Protein 8VP4 (pdb70)

Nearest PDB structures (foldseek):
  3r6l-assembly3_A  TM=1.004E+00  e=8.245E-27  Homo sapiens
  3r6g-assembly2_C  TM=1.003E+00  e=1.755E-26  Homo sapiens
  3r5j-assembly1_A  TM=1.006E+00  e=3.092E-26  Homo sapiens
  3r6g-assembly3_A  TM=9.998E-01  e=3.507E-26  Homo sapiens
  2p2c-assembly1_A  TM=9.948E-01  e=3.174E-25  Homo sapiens

Foldseek 3Di:
DDDFFAQEKEKEQFDAAEFFDADLAQGGLQLVLLLVQCVPPLQPAFPVVSVVSSQVSQQPDAFCDPPDPRHRFGGGMDMDHRRPFTHRLNCNCPRHFDQDFQQSEAEEEEAEAAADPLDPFDGRRNSVNSRVSVVVSCVSSRHHYHYHYQFALVRCLVVLLVVLADPVLLRHQEYYYEYAAEDEAQWGGHSNRDTDGVVSSSSSNTCVNRVSCVPGHYYYYYHYTHHYDTGSDDDDD/DDDDFFAQEKEKEQFDAAEFFDADLAQGGLLLVLLLVLCVPPLQPAFPVVSVVVSQVSQQPDADCDPPDPRHRFGGGMDMDHRRDFTHRLNLVDRHFHQDDQQSEAEEEEAEFAADEPDDFHGRRRSVVSRVSVVVSVVSSRHHYDYHYQFAQVRCLVVLLVVLADPVLLPHQEYYYEYAAAAEAQWGGGSHRDTHGVVSSSSSNTCVNRVSCVPGHYYYYYHYTHHYDTGRDDDDD/DDDD/DDDD

GO terms:
  GO:0005515 protein binding (F, IPI)
  GO:0001836 release of cytochrome c from mitochondria (P, IDA)
  GO:0043065 positive regulation of apoptotic process (P, IDA)
  GO:0060546 negative regulation of necroptotic process (P, IDA)
  GO:0005829 cytosol (C, TAS)
  GO:0042802 identical protein binding (F, IPI)
  GO:0004197 cysteine-type endopeptidase activity (F, IDA)
  GO:0016485 protein processing (P, IDA)
  GO:0019904 protein domain specific binding (F, IPI)
  GO:0005739 mitochondrion (C, IDA)
  GO:0071260 cellular response to mechanical stimulus (P, IEP)
  GO:0005634 nucleus (C, TAS)
  GO:0097190 apoptotic signaling pathway (P, TAS)
  GO:0097194 execution phase of apoptosis (P, TAS)
  GO:0008630 intrinsic apoptotic signaling pathway in response to DNA damage (P, TAS)
  GO:0030330 DNA damage response, signal transduction by p53 class mediator (P, IMP)

Solvent-accessible surface area: 18496 Å² total

Radius of gyration: 21.83 Å; Cα contacts (8 Å, |Δi|>4): 1263; chains: 4; bounding box: 47×59×58 Å

Structure (mmCIF, N/CA/C/O backbone):
data_8VP4
#
_entry.id   8VP4
#
_cell.length_a   55.867
_cell.length_b   101.548
_cell.length_c   112.555
_cell.angle_alpha   90.00
_cell.angle_beta   90.00
_cell.angle_gamma   90.00
#
_symmetry.space_group_name_H-M   'P 21 21 21'
#
loop_
_entity.id
_entity.type
_entity.pdbx_description
1 polymer JF1cpCasp2
2 polymer AcVDVAD-CHO
3 water water
#
loop_
_atom_site.group_PDB
_atom_site.id
_atom_site.type_symbol
_atom_site.label_atom_id
_atom_site.label_alt_id
_atom_site.label_comp_id
_atom_site.label_asym_id
_atom_site.label_entity_id
_atom_site.label_seq_id
_atom_site.pdbx_PDB_ins_code
_atom_site.Cartn_x
_atom_site.Cartn_y
_atom_site.Cartn_z
_atom_site.occupancy
_atom_site.B_iso_or_equiv
_atom_site.auth_seq_id
_atom_site.auth_comp_id
_atom_site.auth_asym_id
_atom_site.auth_atom_id
_atom_site.pdbx_PDB_model_num
ATOM 1 N N . ARG A 1 31 ? -36.387 -29.193 24.097 1.00 29.43 357 ARG A N 1
ATOM 2 C CA . ARG A 1 31 ? -35.122 -29.209 24.822 1.00 25.67 357 ARG A CA 1
ATOM 3 C C . ARG A 1 31 ? -34.285 -27.957 24.547 1.00 22.58 357 ARG A C 1
ATOM 4 O O . ARG A 1 31 ? -34.344 -27.369 23.475 1.00 24.72 357 ARG A O 1
ATOM 12 N N . LEU A 1 32 ? -33.521 -27.553 25.553 1.00 20.87 358 LEU A N 1
ATOM 13 C CA . LEU A 1 32 ? -32.769 -26.301 25.518 1.00 18.29 358 LEU A CA 1
ATOM 14 C C . LEU A 1 32 ? -31.285 -26.613 25.577 1.00 16.09 358 LEU A C 1
ATOM 15 O O . LEU A 1 32 ? -30.895 -27.643 26.133 1.00 16.00 358 LEU A O 1
ATOM 20 N N . PRO A 1 33 ? -30.430 -25.760 25.019 1.00 15.40 359 PRO A N 1
ATOM 21 C CA . PRO A 1 33 ? -29.012 -25.835 25.374 1.00 13.81 359 PRO A CA 1
ATOM 22 C C . PRO A 1 33 ? -28.871 -25.572 26.868 1.00 13.23 359 PRO A C 1
ATOM 23 O O . PRO A 1 33 ? -29.808 -25.152 27.537 1.00 15.21 359 PRO A O 1
ATOM 27 N N . THR A 1 34 ? -27.685 -25.828 27.405 1.00 13.47 360 THR A N 1
ATOM 28 C CA . THR A 1 34 ? -27.504 -25.638 28.844 1.00 14.23 360 THR A CA 1
ATOM 29 C C . THR A 1 34 ? -27.603 -24.156 29.236 1.00 15.47 360 THR A C 1
ATOM 30 O O . THR A 1 34 ? -28.126 -23.841 30.307 1.00 16.86 360 THR A O 1
ATOM 34 N N . ARG A 1 35 ? -27.151 -23.238 28.369 1.00 13.89 361 ARG A N 1
ATOM 35 C CA . ARG A 1 35 ? -27.179 -21.795 28.617 1.00 13.81 361 ARG A CA 1
ATOM 36 C C . ARG A 1 35 ? -27.731 -21.039 27.419 1.00 14.68 361 ARG A C 1
ATOM 37 O O . ARG A 1 35 ? -27.247 -21.224 26.294 1.00 16.80 361 ARG A O 1
ATOM 45 N N . SER A 1 36 ? -28.680 -20.136 27.670 1.00 13.13 362 SER A N 1
ATOM 46 C CA . SER A 1 36 ? -29.236 -19.299 26.613 1.00 13.36 362 SER A CA 1
ATOM 47 C C . SER A 1 36 ? -29.968 -18.119 27.246 1.00 12.29 362 SER A C 1
ATOM 48 O O . SER A 1 36 ? -30.178 -18.068 28.464 1.00 14.30 362 SER A O 1
ATOM 51 N N . ASP A 1 37 ? -30.351 -17.170 26.392 1.00 12.73 363 ASP A N 1
ATOM 52 C CA . ASP A 1 37 ? -31.195 -16.029 26.779 1.00 15.09 363 ASP A CA 1
ATOM 53 C C . ASP A 1 37 ? -30.537 -15.159 27.848 1.00 15.12 363 ASP A C 1
ATOM 54 O O . ASP A 1 37 ? -31.204 -14.661 28.761 1.00 14.67 363 ASP A O 1
ATOM 59 N N . MET A 1 38 ? -29.226 -14.947 27.727 1.00 13.43 364 MET A N 1
ATOM 60 C CA . MET A 1 38 ? -28.521 -14.018 28.595 1.00 12.90 364 MET A CA 1
ATOM 61 C C . MET A 1 38 ? -27.880 -12.910 27.772 1.00 12.84 364 MET A C 1
ATOM 62 O O . MET A 1 38 ? -27.496 -13.113 26.613 1.00 13.86 364 MET A O 1
ATOM 67 N N . ILE A 1 39 ? -27.771 -11.727 28.376 1.00 13.99 365 ILE A N 1
ATOM 68 C CA . ILE A 1 39 ? -26.968 -10.645 27.816 1.00 12.49 365 ILE A CA 1
ATOM 69 C C . ILE A 1 39 ? -26.087 -10.125 28.947 1.00 14.18 365 ILE A C 1
ATOM 70 O O . ILE A 1 39 ? -26.559 -9.925 30.072 1.00 13.51 365 ILE A O 1
ATOM 75 N N A CYS A 1 40 ? -24.789 -10.033 28.685 0.46 12.32 366 CYS A N 1
ATOM 76 N N B CYS A 1 40 ? -24.804 -9.912 28.649 0.54 12.31 366 CYS A N 1
ATOM 77 C CA A CYS A 1 40 ? -23.841 -9.529 29.667 0.46 13.24 366 CYS A CA 1
ATOM 78 C CA B CYS A 1 40 ? -23.799 -9.567 29.658 0.54 13.20 366 CYS A CA 1
ATOM 79 C C A CYS A 1 40 ? -23.182 -8.280 29.114 0.46 13.14 366 CYS A C 1
ATOM 80 C C B CYS A 1 40 ? -23.016 -8.339 29.203 0.54 13.19 366 CYS A C 1
ATOM 81 O O A CYS A 1 40 ? -22.701 -8.275 27.975 0.46 11.41 366 CYS A O 1
ATOM 82 O O B CYS A 1 40 ? -22.263 -8.412 28.222 0.54 11.37 366 CYS A O 1
ATOM 87 N N . GLY A 1 41 ? -23.171 -7.230 29.927 1.00 11.85 367 GLY A N 1
ATOM 88 C CA . GLY A 1 41 ? -22.478 -5.994 29.614 1.00 11.44 367 GLY A CA 1
ATOM 89 C C . GLY A 1 41 ? -21.219 -5.890 30.458 1.00 12.87 367 GLY A C 1
ATOM 90 O O . GLY A 1 41 ? -21.251 -6.114 31.675 1.00 15.33 367 GLY A O 1
ATOM 91 N N . TYR A 1 42 ? -20.105 -5.579 29.793 1.00 10.29 368 TYR A N 1
ATOM 92 C CA . TYR A 1 42 ? -18.804 -5.429 30.435 1.00 13.18 368 TYR A CA 1
ATOM 93 C C . TYR A 1 42 ? -18.306 -3.990 30.317 1.00 14.22 368 TYR A C 1
ATOM 94 O O . TYR A 1 42 ? -18.336 -3.381 29.235 1.00 13.04 368 TYR A O 1
ATOM 103 N N . ALA A 1 43 ? -17.793 -3.469 31.432 1.00 12.38 369 ALA A N 1
ATOM 104 C CA . ALA A 1 43 ? -17.330 -2.091 31.467 1.00 13.69 369 ALA A CA 1
ATOM 105 C C . ALA A 1 43 ? -16.100 -1.866 30.599 1.00 15.03 369 ALA A C 1
ATOM 106 O O . ALA A 1 43 ? -15.871 -0.731 30.178 1.00 16.63 369 ALA A O 1
ATOM 108 N N . CYS A 1 44 ? -15.345 -2.917 30.275 1.00 14.41 370 CYS A N 1
ATOM 109 C CA . CYS A 1 44 ? -14.091 -2.786 29.536 1.00 15.19 370 CYS A CA 1
ATOM 110 C C . CYS A 1 44 ? -13.816 -4.081 28.778 1.00 12.48 370 CYS A C 1
ATOM 111 O O . CYS A 1 44 ? -14.543 -5.069 28.916 1.00 14.54 370 CYS A O 1
ATOM 114 N N . LEU A 1 45 ? -12.760 -4.068 27.962 1.00 13.39 371 LEU A N 1
ATOM 115 C CA . LEU A 1 45 ? -12.373 -5.220 27.153 1.00 15.21 371 LEU A CA 1
ATOM 116 C C . LEU A 1 45 ? -11.420 -6.132 27.929 1.00 18.26 371 LEU A C 1
ATOM 117 O O . LEU A 1 45 ? -10.704 -5.692 28.835 1.00 16.60 371 LEU A O 1
ATOM 122 N N . LYS A 1 46 ? -11.405 -7.410 27.539 1.00 16.33 372 LYS A N 1
ATOM 123 C CA . LYS A 1 46 ? -10.493 -8.395 28.110 1.00 20.28 372 LYS A CA 1
ATOM 124 C C . LYS A 1 46 ? -9.067 -7.858 28.174 1.00 19.18 372 LYS A C 1
ATOM 125 O O . LYS A 1 46 ? -8.551 -7.291 27.202 1.00 19.24 372 LYS A O 1
ATOM 131 N N . GLY A 1 47 ? -8.451 -8.004 29.345 1.00 18.88 373 GLY A N 1
ATOM 132 C CA . GLY A 1 47 ? -7.087 -7.578 29.539 1.00 20.63 373 GLY A CA 1
ATOM 133 C C . GLY A 1 47 ? -6.902 -6.143 29.977 1.00 24.40 373 GLY A C 1
ATOM 134 O O . GLY A 1 47 ? -5.767 -5.752 30.257 1.00 26.21 373 GLY A O 1
ATOM 135 N N . THR A 1 48 ? -7.963 -5.341 30.055 1.00 19.11 374 THR A N 1
ATOM 136 C CA . THR A 1 48 ? -7.800 -3.908 30.293 1.00 20.20 374 THR A CA 1
ATOM 137 C C . THR A 1 48 ? -8.489 -3.479 31.583 1.00 17.40 374 THR A C 1
ATOM 138 O O . THR A 1 48 ? -9.328 -4.185 32.141 1.00 19.94 374 THR A O 1
ATOM 142 N N . ALA A 1 49 ? -8.152 -2.270 32.023 1.00 19.96 375 ALA A N 1
ATOM 143 C CA . ALA A 1 49 ? -8.758 -1.676 33.202 1.00 19.78 375 ALA A CA 1
ATOM 144 C C . ALA A 1 49 ? -10.071 -0.985 32.837 1.00 19.73 375 ALA A C 1
ATOM 145 O O . ALA A 1 49 ? -10.209 -0.419 31.750 1.00 24.33 375 ALA A O 1
ATOM 147 N N . ALA A 1 50 ? -11.037 -1.041 33.750 1.00 19.22 376 ALA A N 1
ATOM 148 C CA . ALA A 1 50 ? -12.232 -0.216 33.662 1.00 16.42 376 ALA A CA 1
ATOM 149 C C . ALA A 1 50 ? -12.019 1.045 34.491 1.00 15.85 376 ALA A C 1
ATOM 150 O O . ALA A 1 50 ? -11.444 0.987 35.581 1.00 22.35 376 ALA A O 1
ATOM 152 N N . MET A 1 51 ? -12.502 2.177 33.989 1.00 15.15 377 MET A N 1
ATOM 153 C CA . MET A 1 51 ? -12.172 3.478 34.555 1.00 14.96 377 MET A CA 1
ATOM 154 C C . MET A 1 51 ? -13.283 3.945 35.498 1.00 14.91 377 MET A C 1
ATOM 155 O O . MET A 1 51 ? -14.471 3.751 35.219 1.00 15.40 377 MET A O 1
ATOM 160 N N . ARG A 1 52 ? -12.903 4.586 36.603 1.00 12.29 378 ARG A N 1
ATOM 161 C CA . ARG A 1 52 ? -13.877 5.066 37.587 1.00 12.53 378 ARG A CA 1
ATOM 162 C C . ARG A 1 52 ? -13.463 6.449 38.072 1.00 15.96 378 ARG A C 1
ATOM 163 O O . ARG A 1 52 ? -12.299 6.658 38.423 1.00 17.39 378 ARG A O 1
ATOM 171 N N . ASN A 1 53 ? -14.401 7.393 38.067 1.00 14.12 379 ASN A N 1
ATOM 172 C CA . ASN A 1 53 ? -14.165 8.727 38.610 1.00 15.10 379 ASN A CA 1
ATOM 173 C C . ASN A 1 53 ? -14.419 8.699 40.118 1.00 15.70 379 ASN A C 1
ATOM 174 O O . ASN A 1 53 ? -15.457 8.215 40.574 1.00 14.83 379 ASN A O 1
ATOM 179 N N . THR A 1 54 ? -13.463 9.220 40.896 1.00 16.03 380 THR A N 1
ATOM 180 C CA . THR A 1 54 ? -13.525 9.088 42.351 1.00 15.52 380 THR A CA 1
ATOM 181 C C . THR A 1 54 ? -14.723 9.803 42.969 1.00 19.43 380 THR A C 1
ATOM 182 O O . THR A 1 54 ? -15.087 9.489 44.107 1.00 16.65 380 THR A O 1
ATOM 186 N N . LYS A 1 55 ? -15.348 10.739 42.255 1.00 15.11 381 LYS A N 1
ATOM 187 C CA . LYS A 1 55 ? -16.541 11.417 42.742 1.00 18.66 381 LYS A CA 1
ATOM 188 C C . LYS A 1 55 ? -17.818 11.001 42.032 1.00 17.32 381 LYS A C 1
ATOM 189 O O . LYS A 1 55 ? -18.845 10.809 42.702 1.00 20.61 381 LYS A O 1
ATOM 195 N N . ARG A 1 56 ? -17.788 10.847 40.702 1.00 19.25 382 ARG A N 1
ATOM 196 C CA . ARG A 1 56 ? -18.985 10.515 39.931 1.00 15.75 382 ARG A CA 1
ATOM 197 C C . ARG A 1 56 ? -19.254 9.016 39.821 1.00 15.77 382 ARG A C 1
ATOM 198 O O . ARG A 1 56 ? -20.396 8.626 39.547 1.00 16.63 382 ARG A O 1
ATOM 206 N N . GLY A 1 57 ? -18.260 8.167 40.028 1.00 14.11 383 GLY A N 1
ATOM 207 C CA . GLY A 1 57 ? -18.459 6.736 39.832 1.00 11.68 383 GLY A CA 1
ATOM 208 C C . GLY A 1 57 ? -17.936 6.262 38.486 1.00 14.62 383 GLY A C 1
ATOM 209 O O . GLY A 1 57 ? -17.298 6.998 37.731 1.00 12.56 383 GLY A O 1
ATOM 210 N N . SER A 1 58 ? -18.204 4.986 38.198 1.00 12.95 384 SER A N 1
ATOM 211 C CA . SER A 1 58 ? -17.612 4.327 37.037 1.00 12.03 384 SER A CA 1
ATOM 212 C C . SER A 1 58 ? -18.167 4.889 35.729 1.00 11.94 384 SER A C 1
ATOM 213 O O . SER A 1 58 ? -19.355 5.215 35.634 1.00 13.07 384 SER A O 1
ATOM 216 N N . TRP A 1 59 ? -17.310 4.982 34.698 1.00 12.70 385 TRP A N 1
ATOM 217 C CA . TRP A 1 59 ? -17.790 5.472 33.407 1.00 14.04 385 TRP A CA 1
ATOM 218 C C . TRP A 1 59 ? -18.929 4.617 32.871 1.00 11.83 385 TRP A C 1
ATOM 219 O O . TRP A 1 59 ? -19.915 5.142 32.340 1.00 12.99 385 TRP A O 1
ATOM 230 N N . TYR A 1 60 ? -18.783 3.296 32.957 1.00 11.71 386 TYR A N 1
ATOM 231 C CA . TYR A 1 60 ? -19.765 2.395 32.367 1.00 10.87 386 TYR A CA 1
ATOM 232 C C . TYR A 1 60 ? -21.124 2.494 33.065 1.00 12.14 386 TYR A C 1
ATOM 233 O O . TYR A 1 60 ? -22.157 2.631 32.404 1.00 13.21 386 TYR A O 1
ATOM 242 N N . ILE A 1 61 ? -21.153 2.418 34.397 1.00 11.17 387 ILE A N 1
ATOM 243 C CA . ILE A 1 61 ? -22.441 2.505 35.099 1.00 12.15 387 ILE A CA 1
ATOM 244 C C . ILE A 1 61 ? -23.097 3.862 34.862 1.00 10.95 387 ILE A C 1
ATOM 245 O O . ILE A 1 61 ? -24.318 3.958 34.678 1.00 12.41 387 ILE A O 1
ATOM 250 N N . GLU A 1 62 ? -22.304 4.935 34.871 1.00 12.29 388 GLU A N 1
ATOM 251 C CA . GLU A 1 62 ? -22.864 6.258 34.627 1.00 12.96 388 GLU A CA 1
ATOM 252 C C . GLU A 1 62 ? -23.547 6.318 33.265 1.00 13.68 388 GLU A C 1
ATOM 253 O O . GLU A 1 62 ? -24.689 6.780 33.147 1.00 12.81 388 GLU A O 1
ATOM 259 N N . ALA A 1 63 ? -22.858 5.834 32.227 1.00 12.81 389 ALA A N 1
ATOM 260 C CA . ALA A 1 63 ? -23.395 5.846 30.872 1.00 11.30 389 ALA A CA 1
ATOM 261 C C . ALA A 1 63 ? -24.590 4.914 30.754 1.00 11.26 389 ALA A C 1
ATOM 262 O O . ALA A 1 63 ? -25.591 5.254 30.110 1.00 13.86 389 ALA A O 1
ATOM 264 N N . LEU A 1 64 ? -24.491 3.736 31.373 1.00 12.53 390 LEU A N 1
ATOM 265 C CA . LEU A 1 64 ? -25.578 2.759 31.331 1.00 13.93 390 LEU A CA 1
ATOM 266 C C . LEU A 1 64 ? -26.870 3.360 31.852 1.00 14.33 390 LEU A C 1
ATOM 267 O O . LEU A 1 64 ? -27.925 3.263 31.210 1.00 15.19 390 LEU A O 1
ATOM 272 N N . ALA A 1 65 ? -26.810 3.990 33.020 1.00 12.26 391 ALA A N 1
ATOM 273 C CA . ALA A 1 65 ? -28.034 4.515 33.610 1.00 13.64 391 ALA A CA 1
ATOM 274 C C . ALA A 1 65 ? -28.534 5.720 32.837 1.00 14.15 391 ALA A C 1
ATOM 275 O O . ALA A 1 65 ? -29.748 5.918 32.703 1.00 16.05 391 ALA A O 1
ATOM 277 N N . GLN A 1 66 ? -27.614 6.533 32.319 1.00 12.57 392 GLN A N 1
ATOM 278 C CA . GLN A 1 66 ? -28.005 7.681 31.509 1.00 17.72 392 GLN A CA 1
ATOM 279 C C . GLN A 1 66 ? -28.796 7.241 30.277 1.00 19.01 392 GLN A C 1
ATOM 280 O O . GLN A 1 66 ? -29.853 7.802 29.975 1.00 16.52 392 GLN A O 1
ATOM 286 N N . VAL A 1 67 ? -28.334 6.198 29.586 1.00 13.84 393 VAL A N 1
ATOM 287 C CA . VAL A 1 67 ? -29.055 5.716 28.410 1.00 13.51 393 VAL A CA 1
ATOM 288 C C . VAL A 1 67 ? -30.366 5.029 28.806 1.00 16.43 393 VAL A C 1
ATOM 289 O O . VAL A 1 67 ? -31.417 5.279 28.207 1.00 16.92 393 VAL A O 1
ATOM 293 N N . PHE A 1 68 ? -30.314 4.115 29.782 1.00 13.33 394 PHE A N 1
ATOM 294 C CA . PHE A 1 68 ? -31.502 3.347 30.155 1.00 16.10 394 PHE A CA 1
ATOM 295 C C . PHE A 1 68 ? -32.616 4.256 30.662 1.00 19.32 394 PHE A C 1
ATOM 296 O O . PHE A 1 68 ? -33.791 4.050 30.340 1.00 19.57 394 PHE A O 1
ATOM 304 N N . SER A 1 69 ? -32.264 5.268 31.459 1.00 19.74 395 SER A N 1
ATOM 305 C CA . SER A 1 69 ? -33.280 6.166 31.991 1.00 22.38 395 SER A CA 1
ATOM 306 C C . SER A 1 69 ? -33.984 6.914 30.865 1.00 22.85 395 SER A C 1
ATOM 307 O O . SER A 1 69 ? -35.206 7.098 30.899 1.00 24.11 395 SER A O 1
ATOM 310 N N . GLU A 1 70 ? -33.238 7.313 29.836 1.00 17.63 396 GLU A N 1
ATOM 311 C CA . GLU A 1 70 ? -33.833 8.057 28.733 1.00 23.27 396 GLU A CA 1
ATOM 312 C C . GLU A 1 70 ? -34.562 7.163 27.735 1.00 24.16 396 GLU A C 1
ATOM 313 O O . GLU A 1 70 ? -35.586 7.575 27.173 1.00 25.51 396 GLU A O 1
ATOM 319 N N . ARG A 1 71 ? -34.050 5.962 27.463 1.00 18.62 397 ARG A N 1
ATOM 320 C CA . ARG A 1 71 ? -34.491 5.247 26.274 1.00 18.11 397 ARG A CA 1
ATOM 321 C C . ARG A 1 71 ? -35.171 3.910 26.526 1.00 18.26 397 ARG A C 1
ATOM 322 O O . ARG A 1 71 ? -35.609 3.273 25.557 1.00 19.12 397 ARG A O 1
ATOM 330 N N . ALA A 1 72 ? -35.304 3.467 27.777 1.00 18.33 398 ALA A N 1
ATOM 331 C CA . ALA A 1 72 ? -35.940 2.174 28.024 1.00 21.45 398 ALA A CA 1
ATOM 332 C C . ALA A 1 72 ? -37.355 2.119 27.459 1.00 22.94 398 ALA A C 1
ATOM 333 O O . ALA A 1 72 ? -37.864 1.028 27.188 1.00 21.08 398 ALA A O 1
ATOM 335 N N A CYS A 1 73 ? -37.988 3.278 27.262 0.47 24.13 399 CYS A N 1
ATOM 336 N N B CYS A 1 73 ? -37.991 3.273 27.245 0.53 24.14 399 CYS A N 1
ATOM 337 C CA A CYS A 1 73 ? -39.353 3.317 26.750 0.47 24.19 399 CYS A CA 1
ATOM 338 C CA B CYS A 1 73 ? -39.365 3.302 26.764 0.53 24.18 399 CYS A CA 1
ATOM 339 C C A CYS A 1 73 ? -39.437 2.818 25.309 0.47 24.70 399 CYS A C 1
ATOM 340 C C B CYS A 1 73 ? -39.499 2.962 25.281 0.53 24.73 399 CYS A C 1
ATOM 341 O O A CYS A 1 73 ? -40.404 2.140 24.944 0.47 27.92 399 CYS A O 1
ATOM 342 O O B CYS A 1 73 ? -40.582 2.542 24.862 0.53 27.59 399 CYS A O 1
ATOM 347 N N . ASP A 1 74 ? -38.442 3.133 24.471 1.00 21.80 400 ASP A N 1
ATOM 348 C CA . ASP A 1 74 ? -38.572 2.885 23.037 1.00 21.81 400 ASP A CA 1
ATOM 349 C C . ASP A 1 74 ? -37.396 2.145 22.399 1.00 24.61 400 ASP A C 1
ATOM 350 O O . ASP A 1 74 ? -37.375 1.997 21.170 1.00 24.20 400 ASP A O 1
ATOM 355 N N . MET A 1 75 ? -36.433 1.665 23.183 1.00 19.72 401 MET A N 1
ATOM 356 C CA . MET A 1 75 ? -35.252 0.951 22.699 1.00 18.00 401 MET A CA 1
ATOM 357 C C . MET A 1 75 ? -35.059 -0.368 23.426 1.00 16.84 401 MET A C 1
ATOM 358 O O . MET A 1 75 ? -35.125 -0.409 24.658 1.00 16.54 401 MET A O 1
ATOM 363 N N . HIS A 1 76 ? -34.734 -1.428 22.678 1.00 14.41 402 HIS A N 1
ATOM 364 C CA . HIS A 1 76 ? -34.458 -2.678 23.362 1.00 15.71 402 HIS A CA 1
ATOM 365 C C . HIS A 1 76 ? -33.046 -2.654 23.953 1.00 16.76 402 HIS A C 1
ATOM 366 O O . HIS A 1 76 ? -32.220 -1.793 23.630 1.00 13.29 402 HIS A O 1
ATOM 373 N N . VAL A 1 77 ? -32.804 -3.575 24.891 1.00 13.63 403 VAL A N 1
ATOM 374 C CA . VAL A 1 77 ? -31.624 -3.493 25.752 1.00 13.30 403 VAL A CA 1
ATOM 375 C C . VAL A 1 77 ? -30.326 -3.599 24.949 1.00 14.50 403 VAL A C 1
ATOM 376 O O . VAL A 1 77 ? -29.366 -2.862 25.212 1.00 12.37 403 VAL A O 1
ATOM 380 N N . ALA A 1 78 ? -30.267 -4.501 23.965 1.00 14.69 404 ALA A N 1
ATOM 381 C CA . ALA A 1 78 ? -29.047 -4.610 23.165 1.00 13.64 404 ALA A CA 1
ATOM 382 C C . ALA A 1 78 ? -28.735 -3.299 22.444 1.00 13.06 404 ALA A C 1
ATOM 383 O O . ALA A 1 78 ? -27.586 -2.851 22.434 1.00 13.48 404 ALA A O 1
ATOM 385 N N . ASP A 1 79 ? -29.744 -2.651 21.849 1.00 14.67 405 ASP A N 1
ATOM 386 C CA . ASP A 1 79 ? -29.486 -1.366 21.182 1.00 13.94 405 ASP A CA 1
ATOM 387 C C . ASP A 1 79 ? -29.108 -0.267 22.175 1.00 11.01 405 ASP A C 1
ATOM 388 O O . ASP A 1 79 ? -28.361 0.660 21.840 1.00 13.38 405 ASP A O 1
ATOM 393 N N . MET A 1 80 ? -29.621 -0.351 23.398 1.00 12.72 406 MET A N 1
ATOM 394 C CA . MET A 1 80 ? -29.285 0.611 24.435 1.00 12.67 406 MET A CA 1
ATOM 395 C C . MET A 1 80 ? -27.805 0.458 24.801 1.00 14.69 406 MET A C 1
ATOM 396 O O . MET A 1 80 ? -27.091 1.446 25.003 1.00 13.28 406 MET A O 1
ATOM 401 N N . LEU A 1 81 ? -27.314 -0.793 24.835 1.00 13.06 407 LEU A N 1
ATOM 402 C CA . LEU A 1 81 ? -25.907 -1.023 25.145 1.00 9.75 407 LEU A CA 1
ATOM 403 C C . LEU A 1 81 ? -24.997 -0.534 24.016 1.00 10.45 407 LEU A C 1
ATOM 404 O O . LEU A 1 81 ? -23.847 -0.163 24.268 1.00 12.17 407 LEU A O 1
ATOM 409 N N . VAL A 1 82 ? -25.487 -0.501 22.775 1.00 10.37 408 VAL A N 1
ATOM 410 C CA . VAL A 1 82 ? -24.721 0.123 21.696 1.00 10.29 408 VAL A CA 1
ATOM 411 C C . VAL A 1 82 ? -24.588 1.627 21.942 1.00 12.58 408 VAL A C 1
ATOM 412 O O . VAL A 1 82 ? -23.515 2.219 21.745 1.00 12.90 408 VAL A O 1
ATOM 416 N N . LYS A 1 83 ? -25.667 2.278 22.382 1.00 11.53 409 LYS A N 1
ATOM 417 C CA . LYS A 1 83 ? -25.561 3.694 22.743 1.00 13.32 409 LYS A CA 1
ATOM 418 C C . LYS A 1 83 ? -24.564 3.900 23.880 1.00 13.02 409 LYS A C 1
ATOM 419 O O . LYS A 1 83 ? -23.822 4.896 23.892 1.00 13.68 409 LYS A O 1
ATOM 425 N N . VAL A 1 84 ? -24.543 2.980 24.855 1.00 11.80 410 VAL A N 1
ATOM 426 C CA . VAL A 1 84 ? -23.550 3.047 25.925 1.00 10.46 410 VAL A CA 1
ATOM 427 C C . VAL A 1 84 ? -22.142 2.959 25.351 1.00 11.97 410 VAL A C 1
ATOM 428 O O . VAL A 1 84 ? -21.265 3.759 25.695 1.00 12.50 410 VAL A O 1
ATOM 432 N N . ASN A 1 85 ? -21.907 1.979 24.467 1.00 11.68 411 ASN A N 1
ATOM 433 C CA . ASN A 1 85 ? -20.605 1.865 23.808 1.00 13.06 411 ASN A CA 1
ATOM 434 C C . ASN A 1 85 ? -20.173 3.197 23.198 1.00 14.48 411 ASN A C 1
ATOM 435 O O . ASN A 1 85 ? -19.004 3.586 23.308 1.00 12.29 411 ASN A O 1
ATOM 440 N N . ALA A 1 86 ? -21.108 3.910 22.554 1.00 12.74 412 ALA A N 1
ATOM 441 C CA . ALA A 1 86 ? -20.757 5.169 21.898 1.00 12.00 412 ALA A CA 1
ATOM 442 C C . ALA A 1 86 ? -20.330 6.221 22.914 1.00 13.84 412 ALA A C 1
ATOM 443 O O . ALA A 1 86 ? -19.362 6.956 22.675 1.00 15.32 412 ALA A O 1
ATOM 445 N N . LEU A 1 87 ? -21.006 6.286 24.069 1.00 13.40 413 LEU A N 1
ATOM 446 C CA . LEU A 1 87 ? -20.578 7.206 25.127 1.00 12.49 413 LEU A CA 1
ATOM 447 C C . LEU A 1 87 ? -19.183 6.856 25.656 1.00 15.60 413 LEU A C 1
ATOM 448 O O . LEU A 1 87 ? -18.357 7.751 25.878 1.00 14.70 413 LEU A O 1
ATOM 453 N N . ILE A 1 88 ? -18.907 5.566 25.890 1.00 11.50 414 ILE A N 1
ATOM 454 C CA . ILE A 1 88 ? -17.609 5.174 26.440 1.00 12.39 414 ILE A CA 1
ATOM 455 C C . ILE A 1 88 ? -16.492 5.439 25.431 1.00 13.55 414 ILE A C 1
ATOM 456 O O . ILE A 1 88 ? -15.400 5.901 25.798 1.00 13.21 414 ILE A O 1
ATOM 461 N N . LYS A 1 89 ? -16.746 5.176 24.146 1.00 12.28 415 LYS A N 1
ATOM 462 C CA . LYS A 1 89 ? -15.729 5.402 23.116 1.00 15.38 415 LYS A CA 1
ATOM 463 C C . LYS A 1 89 ? -15.261 6.857 23.093 1.00 14.89 415 LYS A C 1
ATOM 464 O O . LYS A 1 89 ? -14.068 7.126 22.887 1.00 14.66 415 LYS A O 1
ATOM 470 N N . ASP A 1 90 ? -16.167 7.797 23.353 1.00 14.53 416 ASP A N 1
ATOM 471 C CA . ASP A 1 90 ? -15.862 9.224 23.283 1.00 17.91 416 ASP A CA 1
ATOM 472 C C . ASP A 1 90 ? -15.236 9.780 24.559 1.00 19.36 416 ASP A C 1
ATOM 473 O O . ASP A 1 90 ? -14.628 10.855 24.512 1.00 19.49 416 ASP A O 1
ATOM 478 N N . ARG A 1 91 ? -15.336 9.082 25.680 1.00 13.72 417 ARG A N 1
ATOM 479 C CA . ARG A 1 91 ? -14.827 9.621 26.943 1.00 13.61 417 ARG A CA 1
ATOM 480 C C . ARG A 1 91 ? -13.319 9.422 27.068 1.00 15.91 417 ARG A C 1
ATOM 481 O O . ARG A 1 91 ? -12.758 8.469 26.527 1.00 16.91 417 ARG A O 1
ATOM 489 N N . GLU A 1 92 ? -12.654 10.312 27.819 1.00 16.37 418 GLU A N 1
ATOM 490 C CA . GLU A 1 92 ? -11.244 10.079 28.110 1.00 16.76 418 GLU A CA 1
ATOM 491 C C . GLU A 1 92 ? -10.893 10.521 29.524 1.00 15.81 418 GLU A C 1
ATOM 492 O O . GLU A 1 92 ? -11.605 11.307 30.158 1.00 18.60 418 GLU A O 1
ATOM 498 N N . GLY A 1 93 ? -9.774 9.985 30.004 1.00 19.36 419 GLY A N 1
ATOM 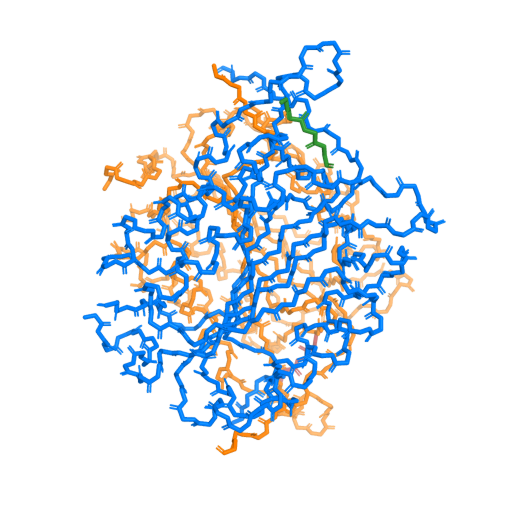499 C CA . GLY A 1 93 ? -9.449 10.085 31.419 1.00 18.80 419 GLY A CA 1
ATOM 500 C C . GLY A 1 93 ? -8.970 11.475 31.798 1.00 20.16 419 GLY A C 1
ATOM 501 O O . GLY A 1 93 ? -8.258 12.143 31.046 1.00 22.06 419 GLY A O 1
ATOM 502 N N . TYR A 1 94 ? -9.385 11.918 32.977 1.00 17.49 420 TYR A N 1
ATOM 503 C CA . TYR A 1 94 ? -8.826 13.111 33.604 1.00 19.44 420 TYR A CA 1
ATOM 504 C C . TYR A 1 94 ? -8.150 12.678 34.899 1.00 19.87 420 TYR A C 1
ATOM 505 O O . TYR A 1 94 ? -8.829 12.284 35.855 1.00 19.07 420 TYR A O 1
ATOM 514 N N . ALA A 1 95 ? -6.812 12.728 34.924 1.00 18.20 421 ALA A N 1
ATOM 515 C CA . ALA A 1 95 ? -6.044 12.400 36.122 1.00 22.19 421 ALA A CA 1
ATOM 516 C C . ALA A 1 95 ? -4.619 12.934 35.988 1.00 23.08 421 ALA A C 1
ATOM 517 O O . ALA A 1 95 ? -3.672 12.149 35.826 1.00 24.08 421 ALA A O 1
ATOM 519 N N . PRO A 1 96 ? -4.436 14.257 36.048 1.00 22.63 422 PRO A N 1
ATOM 520 C CA . PRO A 1 96 ? -3.117 14.844 35.775 1.00 25.94 422 PRO A CA 1
ATOM 521 C C . PRO A 1 96 ? -2.022 14.234 36.639 1.00 27.52 422 PRO A C 1
ATOM 522 O O . PRO A 1 96 ? -2.209 13.975 37.828 1.00 28.27 422 PRO A O 1
ATOM 526 N N . GLY A 1 97 ? -0.872 13.987 36.019 1.00 29.55 423 GLY A N 1
ATOM 527 C CA . GLY A 1 97 ? 0.262 13.416 36.711 1.00 30.15 423 GLY A CA 1
ATOM 528 C C . GLY A 1 97 ? 0.272 11.910 36.838 1.00 32.89 423 GLY A C 1
ATOM 529 O O . GLY A 1 97 ? 1.201 11.372 37.450 1.00 33.54 423 GLY A O 1
ATOM 530 N N . THR A 1 98 ? -0.729 11.203 36.306 1.00 28.75 424 THR A N 1
ATOM 531 C CA . THR A 1 98 ? -0.767 9.744 36.369 1.00 25.05 424 THR A CA 1
ATOM 532 C C . THR A 1 98 ? -0.945 9.166 34.970 1.00 25.33 424 THR A C 1
ATOM 533 O O . THR A 1 98 ? -1.301 9.867 34.020 1.00 27.27 424 THR A O 1
ATOM 537 N N . GLU A 1 99 ? -0.703 7.855 34.864 1.00 26.30 425 GLU A N 1
ATOM 538 C CA . GLU A 1 99 ? -0.869 7.136 33.605 1.00 28.51 425 GLU A CA 1
ATOM 539 C C . GLU A 1 99 ? -2.307 7.132 33.102 1.00 25.51 425 GLU A C 1
ATOM 540 O O . GLU A 1 99 ? -2.541 6.762 31.944 1.00 24.80 425 GLU A O 1
ATOM 546 N N . PHE A 1 100 ? -3.275 7.516 33.930 1.00 22.14 426 PHE A N 1
ATOM 547 C CA . PHE A 1 100 ? -4.657 7.538 33.474 1.00 26.76 426 PHE A CA 1
ATOM 548 C C . PHE A 1 100 ? -5.052 8.848 32.807 1.00 24.77 426 PHE A C 1
ATOM 549 O O . PHE A 1 100 ? -6.163 8.939 32.266 1.00 20.86 426 PHE A O 1
ATOM 557 N N . HIS A 1 101 ? -4.195 9.866 32.823 1.00 23.39 427 HIS A N 1
ATOM 558 C CA . HIS A 1 101 ? -4.561 11.107 32.156 1.00 22.00 427 HIS A CA 1
ATOM 559 C C . HIS A 1 101 ? -4.683 10.883 30.651 1.00 21.26 427 HIS A C 1
ATOM 560 O O . HIS A 1 101 ? -3.773 10.341 30.016 1.00 23.53 427 HIS A O 1
ATOM 567 N N . ARG A 1 102 ? -5.825 11.286 30.090 1.00 20.45 428 ARG A N 1
ATOM 568 C CA . ARG A 1 102 ? -6.176 11.112 28.679 1.00 22.82 428 ARG A CA 1
ATOM 569 C C . ARG A 1 102 ? -6.248 9.645 28.255 1.00 21.59 428 ARG A C 1
ATOM 570 O O . ARG A 1 102 ? -6.162 9.335 27.053 1.00 22.07 428 ARG A O 1
ATOM 578 N N . CYS A 1 103 ? -6.443 8.733 29.202 1.00 18.10 429 CYS A N 1
ATOM 579 C CA . CYS A 1 103 ? -6.566 7.328 28.840 1.00 18.39 429 CYS A CA 1
ATOM 580 C C . CYS A 1 103 ? -7.954 7.053 28.268 1.00 20.42 429 CYS A C 1
ATOM 581 O O . CYS A 1 103 ? -8.863 7.892 28.319 1.00 18.04 429 CYS A O 1
ATOM 584 N N . LYS A 1 104 ? -8.101 5.870 27.679 1.00 17.31 430 LYS A N 1
ATOM 585 C CA . LYS A 1 104 ? -9.327 5.479 26.999 1.00 15.92 430 LYS A CA 1
ATOM 586 C C . LYS A 1 104 ? -9.790 4.131 27.540 1.00 17.23 430 LYS A C 1
ATOM 587 O O . LYS A 1 104 ? -9.035 3.407 28.199 1.00 16.97 430 LYS A O 1
ATOM 593 N N . GLU A 1 105 ? -11.039 3.784 27.216 1.00 17.79 431 GLU A N 1
ATOM 594 C CA . GLU A 1 105 ? -11.673 2.527 27.612 1.00 19.91 431 GLU A CA 1
ATOM 595 C C . GLU A 1 105 ? -12.684 2.166 26.534 1.00 16.29 431 GLU A C 1
ATOM 596 O O . GLU A 1 105 ? -13.157 3.034 25.800 1.00 15.15 431 GLU A O 1
ATOM 602 N N . MET A 1 106 ? -12.994 0.876 26.399 1.00 13.74 432 MET A N 1
ATOM 603 C CA . MET A 1 106 ? -14.057 0.533 25.461 1.00 13.78 432 MET A CA 1
ATOM 604 C C . MET A 1 106 ? -14.887 -0.528 26.172 1.00 14.74 432 MET A C 1
ATOM 605 O O . MET A 1 106 ? -14.336 -1.539 26.628 1.00 14.97 432 MET A O 1
ATOM 610 N N . SER A 1 107 ? -16.192 -0.302 26.284 1.00 11.76 433 SER A N 1
ATOM 611 C CA . SER A 1 107 ? -17.118 -1.296 26.797 1.00 12.60 433 SER A CA 1
ATOM 612 C C . SER A 1 107 ? -17.541 -2.268 25.685 1.00 11.24 433 SER A C 1
ATOM 613 O O . SER A 1 107 ? -17.305 -2.038 24.498 1.00 10.78 433 SER A O 1
ATOM 616 N N . GLU A 1 108 ? -18.178 -3.369 26.089 1.00 11.49 434 GLU A N 1
ATOM 617 C CA . GLU A 1 108 ? -18.726 -4.332 25.138 1.00 12.86 434 GLU A CA 1
ATOM 618 C C . GLU A 1 108 ? -19.906 -5.049 25.784 1.00 13.05 434 GLU A C 1
ATOM 619 O O . GLU A 1 108 ? -20.124 -4.966 26.998 1.00 11.80 434 GLU A O 1
ATOM 625 N N . TYR A 1 109 ? -20.687 -5.752 24.959 1.00 9.78 435 TYR A N 1
ATOM 626 C CA . TYR A 1 109 ? -21.670 -6.679 25.498 1.00 11.59 435 TYR A CA 1
ATOM 627 C C . TYR A 1 109 ? -21.636 -7.952 24.676 1.00 12.17 435 TYR A C 1
ATOM 628 O O . TYR A 1 109 ? -21.269 -7.942 23.495 1.00 12.43 435 TYR A O 1
ATOM 637 N N . CYS A 1 110 ? -21.980 -9.057 25.330 1.00 10.16 436 CYS A N 1
ATOM 638 C CA . CYS A 1 110 ? -22.123 -10.350 24.660 1.00 11.87 436 CYS A CA 1
ATOM 639 C C . CYS A 1 110 ? -23.529 -10.882 24.908 1.00 13.69 436 CYS A C 1
ATOM 640 O O . CYS A 1 110 ? -24.096 -10.681 25.985 1.00 14.51 436 CYS A O 1
ATOM 643 N N . SER A 1 111 ? -24.085 -11.579 23.912 1.00 11.20 437 SER A N 1
ATOM 644 C CA . SER A 1 111 ? -25.506 -11.904 23.915 1.00 12.22 437 SER A CA 1
ATOM 645 C C . SER A 1 111 ? -25.804 -13.290 23.370 1.00 11.22 437 SER A C 1
ATOM 646 O O . SER A 1 111 ? -25.410 -13.628 22.242 1.00 10.25 437 SER A O 1
ATOM 649 N N . THR A 1 112 ? -26.541 -14.064 24.175 1.00 11.81 438 THR A N 1
ATOM 650 C CA . THR A 1 112 ? -27.259 -15.252 23.734 1.00 11.64 438 THR A CA 1
ATOM 651 C C . THR A 1 112 ? -28.770 -15.014 23.710 1.00 12.30 438 THR A C 1
ATOM 652 O O . THR A 1 112 ? -29.539 -15.971 23.801 1.00 12.36 438 THR A O 1
ATOM 656 N N . LEU A 1 113 ? -29.210 -13.755 23.622 1.00 10.87 439 LEU A N 1
ATOM 657 C CA . LEU A 1 113 ? -30.632 -13.474 23.479 1.00 13.58 439 LEU A CA 1
ATOM 658 C C . LEU A 1 113 ? -31.130 -13.996 22.136 1.00 13.43 439 LEU A C 1
ATOM 659 O O . LEU A 1 113 ? -30.396 -14.031 21.149 1.00 13.17 439 LEU A O 1
ATOM 664 N N . CYS A 1 114 ? -32.397 -14.394 22.116 1.00 14.39 440 CYS A N 1
ATOM 665 C CA . CYS A 1 114 ? -33.052 -14.954 20.945 1.00 12.74 440 CYS A CA 1
ATOM 666 C C . CYS A 1 114 ? -34.271 -14.147 20.527 1.00 15.56 440 CYS A C 1
ATOM 667 O O . CYS A 1 114 ? -34.985 -14.555 19.592 1.00 15.56 440 CYS A O 1
ATOM 670 N N . ARG A 1 115 ? -34.516 -13.016 21.187 1.00 14.41 441 ARG A N 1
ATOM 671 C CA . ARG A 1 115 ? -35.564 -12.068 20.834 1.00 18.59 441 ARG A CA 1
ATOM 672 C C . ARG A 1 115 ? -35.091 -10.668 21.215 1.00 12.05 441 ARG A C 1
ATOM 673 O O . ARG A 1 115 ? -34.105 -10.503 21.941 1.00 14.62 441 ARG A O 1
ATOM 681 N N . HIS A 1 116 ? -35.819 -9.653 20.744 1.00 14.99 442 HIS A N 1
ATOM 682 C CA . HIS A 1 116 ? -35.651 -8.313 21.298 1.00 15.57 442 HIS A CA 1
ATOM 683 C C . HIS A 1 116 ? -35.950 -8.338 22.792 1.00 16.50 442 HIS A C 1
ATOM 684 O O . HIS A 1 116 ? -36.866 -9.031 23.238 1.00 18.02 442 HIS A O 1
ATOM 691 N N . LEU A 1 117 ? -35.210 -7.546 23.568 1.00 14.54 443 LEU A N 1
ATOM 692 C CA . LEU A 1 117 ? -35.465 -7.381 25.004 1.00 15.32 443 LEU A CA 1
ATOM 693 C C . LEU A 1 117 ? -35.912 -5.940 25.269 1.00 17.52 443 LEU A C 1
ATOM 694 O O . LEU A 1 117 ? -35.097 -5.055 25.550 1.00 15.09 443 LEU A O 1
ATOM 699 N N . TYR A 1 118 ? -37.218 -5.705 25.168 1.00 16.18 444 TYR A N 1
ATOM 700 C CA . TYR A 1 118 ? -37.819 -4.438 25.576 1.00 16.00 444 TYR A CA 1
ATOM 701 C C . TYR A 1 118 ? -38.255 -4.529 27.032 1.00 21.59 444 TYR A C 1
ATOM 702 O O . TYR A 1 118 ? -38.870 -5.517 27.443 1.00 19.97 444 TYR A O 1
ATOM 711 N N . LEU A 1 119 ? -37.925 -3.509 27.819 1.00 18.17 445 LEU A N 1
ATOM 712 C CA . LEU A 1 119 ? -38.252 -3.567 29.239 1.00 17.67 445 LEU A CA 1
ATOM 713 C C . LEU A 1 119 ? -39.686 -3.121 29.533 1.00 22.60 445 LEU A C 1
ATOM 714 O O . LEU A 1 119 ? -40.190 -3.401 30.626 1.00 25.32 445 LEU A O 1
ATOM 719 N N . PHE A 1 120 ? -40.349 -2.456 28.587 1.00 23.06 446 PHE A N 1
ATOM 720 C CA . PHE A 1 120 ? -41.729 -1.986 28.708 1.00 26.39 446 PHE A CA 1
ATOM 721 C C . PHE A 1 120 ? -41.999 -1.337 30.074 1.00 31.57 446 PHE A C 1
ATOM 722 O O . PHE A 1 120 ? -42.842 -1.828 30.838 1.00 33.86 446 PHE A O 1
ATOM 730 N N . PRO A 1 121 ? -41.306 -0.238 30.413 1.00 29.78 447 PRO A N 1
ATOM 731 C CA . PRO A 1 121 ? -41.541 0.330 31.748 1.00 32.57 447 PRO A CA 1
ATOM 732 C C . PRO A 1 121 ? -42.911 1.011 31.910 1.00 35.99 447 PRO A C 1
ATOM 733 O O . PRO A 1 121 ? -43.560 1.357 30.917 1.00 31.49 447 PRO A O 1
ATOM 737 N N . HIS A 1 136 ? -44.801 -3.990 19.331 1.00 42.56 1187 HIS A N 1
ATOM 738 C CA . HIS A 1 136 ? -43.488 -4.620 19.467 1.00 45.48 1187 HIS A CA 1
ATOM 739 C C . HIS A 1 136 ? -43.514 -5.878 20.331 1.00 47.27 1187 HIS A C 1
ATOM 740 O O . HIS A 1 136 ? -42.550 -6.643 20.345 1.00 46.30 1187 HIS A O 1
ATOM 747 N N . PHE A 1 137 ? -44.623 -6.093 21.044 1.00 42.77 1188 PHE A N 1
ATOM 748 C CA . PHE A 1 137 ? -44.703 -7.196 21.995 1.00 43.13 1188 PHE A CA 1
ATOM 749 C C . PHE A 1 137 ? -44.565 -8.565 21.334 1.00 42.73 1188 PHE A C 1
ATOM 750 O O . PHE A 1 137 ? -44.175 -9.525 22.008 1.00 41.10 1188 PHE A O 1
ATOM 752 N N . GLN A 1 138 ? -44.857 -8.680 20.035 1.00 43.88 1189 GLN A N 1
ATOM 753 C CA . GLN A 1 138 ? -44.944 -9.998 19.413 1.00 43.65 1189 GLN A CA 1
ATOM 754 C C . GLN A 1 138 ? -43.576 -10.615 19.114 1.00 40.87 1189 GLN A C 1
ATOM 755 O O . GLN A 1 138 ? -43.433 -11.839 19.206 1.00 53.51 1189 GLN A O 1
ATOM 757 N N . LEU A 1 139 ? -42.568 -9.814 18.754 1.00 40.63 1190 LEU A N 1
ATOM 758 C CA . LEU A 1 139 ? -41.232 -10.327 18.447 1.00 38.97 1190 LEU A CA 1
ATOM 759 C C . LEU A 1 139 ? -40.224 -10.073 19.569 1.00 33.15 1190 LEU A C 1
ATOM 760 O O . LEU A 1 139 ? -39.005 -10.192 19.352 1.00 28.82 1190 LEU A O 1
ATOM 762 N N . ALA A 1 140 ? -40.704 -9.720 20.754 1.00 26.56 1191 ALA A N 1
ATOM 763 C CA . ALA A 1 140 ? -39.877 -9.466 21.922 1.00 22.17 1191 ALA A CA 1
ATOM 764 C C . ALA A 1 140 ? -40.137 -10.531 22.977 1.00 21.75 1191 ALA A C 1
ATOM 765 O O . ALA A 1 140 ? -41.125 -11.266 22.908 1.00 22.99 1191 ALA A O 1
ATOM 767 N N . TYR A 1 141 ? -39.236 -10.622 23.955 1.00 18.10 1192 TYR A N 1
ATOM 768 C CA . TYR A 1 141 ? -39.507 -11.456 25.122 1.00 17.79 1192 TYR A CA 1
ATOM 769 C C . TYR A 1 141 ? -40.765 -10.949 25.827 1.00 19.81 1192 TYR A C 1
ATOM 770 O O . TYR A 1 141 ? -41.013 -9.742 25.882 1.00 19.94 1192 TYR A O 1
ATOM 779 N N . ARG A 1 142 ? -41.564 -11.873 26.363 1.00 21.65 1193 ARG A N 1
ATOM 780 C CA . ARG A 1 142 ? -42.689 -11.475 27.209 1.00 21.08 1193 ARG A CA 1
ATOM 781 C C . ARG A 1 142 ? -42.155 -10.758 28.441 1.00 20.68 1193 ARG A C 1
ATOM 782 O O . ARG A 1 142 ? -41.316 -11.299 29.167 1.00 22.40 1193 ARG A O 1
ATOM 790 N N . LEU A 1 143 ? -42.616 -9.522 28.666 1.00 21.38 1194 LEU A N 1
ATOM 791 C CA . LEU A 1 143 ? -42.108 -8.734 29.791 1.00 21.75 1194 LEU A CA 1
ATOM 792 C C . LEU A 1 143 ? -43.251 -7.840 30.290 1.00 26.19 1194 LEU A C 1
ATOM 793 O O . LEU A 1 143 ? -43.311 -6.633 30.041 1.00 26.65 1194 LEU A O 1
ATOM 798 N N . GLN A 1 144 ? -44.167 -8.460 31.031 1.00 24.78 1195 GLN A N 1
ATOM 799 C CA . GLN A 1 144 ? -45.350 -7.794 31.548 1.00 27.67 1195 GLN A CA 1
ATOM 800 C C . GLN A 1 144 ? -45.596 -8.053 33.023 1.00 31.23 1195 GLN A C 1
ATOM 801 O O . GLN A 1 144 ? -46.520 -7.454 33.587 1.00 31.90 1195 GLN A O 1
ATOM 807 N N . SER A 1 145 ? -44.823 -8.930 33.659 1.00 24.93 1196 SER A N 1
ATOM 808 C CA . SER A 1 145 ? -45.067 -9.276 35.048 1.00 24.94 1196 SER A CA 1
ATOM 809 C C . SER A 1 145 ? -44.864 -8.061 35.946 1.00 26.67 1196 SER A C 1
ATOM 810 O O . SER A 1 145 ? -44.245 -7.064 35.565 1.00 22.86 1196 SER A O 1
ATOM 813 N N . ARG A 1 146 ? -45.433 -8.141 37.143 1.00 24.64 1197 ARG A N 1
ATOM 814 C CA . ARG A 1 146 ? -45.225 -7.144 38.190 1.00 25.91 1197 ARG A CA 1
ATOM 815 C C . ARG A 1 146 ? -44.789 -7.905 39.434 1.00 25.85 1197 ARG A C 1
ATOM 816 O O . ARG A 1 146 ? -45.591 -8.688 39.983 1.00 29.08 1197 ARG A O 1
ATOM 818 N N . PRO A 1 147 ? -43.523 -7.776 39.878 1.00 21.74 1198 PRO A N 1
ATOM 819 C CA . PRO A 1 147 ? -42.499 -6.949 39.230 1.00 22.47 1198 PRO A CA 1
ATOM 820 C C . PRO A 1 147 ? -42.053 -7.525 37.898 1.00 25.35 1198 PRO A C 1
ATOM 821 O O . PRO A 1 147 ? -42.337 -8.694 37.615 1.00 22.89 1198 PRO A O 1
ATOM 825 N N . ARG A 1 148 ? -41.376 -6.699 37.095 1.00 21.11 1199 ARG A N 1
ATOM 826 C CA . ARG A 1 148 ? -40.808 -7.161 35.832 1.00 19.18 1199 ARG A CA 1
ATOM 827 C C . ARG A 1 148 ? -39.798 -8.279 36.059 1.00 22.15 1199 ARG A C 1
ATOM 828 O O . ARG A 1 148 ? -39.598 -9.140 35.187 1.00 20.40 1199 ARG A O 1
ATOM 836 N N . GLY A 1 149 ? -39.160 -8.272 37.219 1.00 18.92 1200 GLY A N 1
ATOM 837 C CA . GLY A 1 149 ? -38.272 -9.333 37.640 1.00 17.25 1200 GLY A CA 1
ATOM 838 C C . GLY A 1 149 ? -37.668 -8.939 38.966 1.00 18.80 1200 GLY A C 1
ATOM 839 O O . GLY A 1 149 ? -37.938 -7.854 39.499 1.00 18.61 1200 GLY A O 1
ATOM 840 N N . LEU A 1 150 ? -36.854 -9.840 39.499 1.00 16.89 1201 LEU A N 1
ATOM 841 C CA . LEU A 1 150 ? -35.986 -9.516 40.616 1.00 18.41 1201 LEU A CA 1
ATOM 842 C C . LEU A 1 150 ? -34.661 -8.997 40.066 1.00 19.12 1201 LEU A C 1
ATOM 843 O O . LEU A 1 150 ? -34.197 -9.438 39.013 1.00 17.47 1201 LEU A O 1
ATOM 848 N N . ALA A 1 151 ? -34.064 -8.047 40.781 1.00 17.04 1202 ALA A N 1
ATOM 849 C CA . ALA A 1 151 ? -32.741 -7.532 40.445 1.00 16.39 1202 ALA A CA 1
ATOM 850 C C . ALA A 1 151 ? -31.841 -7.637 41.666 1.00 19.30 1202 ALA A C 1
ATOM 851 O O . ALA A 1 151 ? -32.290 -7.409 42.795 1.00 22.52 1202 ALA A O 1
ATOM 853 N N . LEU A 1 152 ? -30.572 -7.978 41.452 1.00 14.35 1203 LEU A N 1
ATOM 854 C CA . LEU A 1 152 ? -29.580 -7.980 42.520 1.00 13.53 1203 LEU A CA 1
ATOM 855 C C . LEU A 1 152 ? -28.479 -6.985 42.190 1.00 17.11 1203 LEU A C 1
ATOM 856 O O . LEU A 1 152 ? -27.895 -7.048 41.097 1.00 16.05 1203 LEU A O 1
ATOM 861 N N . VAL A 1 153 ? -28.193 -6.070 43.118 1.00 12.95 1204 VAL A N 1
ATOM 862 C CA . VAL A 1 153 ? -27.063 -5.151 42.971 1.00 14.98 1204 VAL A CA 1
ATOM 863 C C . VAL A 1 153 ? -26.043 -5.498 44.046 1.00 15.86 1204 VAL A C 1
ATOM 864 O O . VAL A 1 153 ? -26.304 -5.332 45.243 1.00 15.58 1204 VAL A O 1
ATOM 868 N N . LEU A 1 154 ? -24.882 -5.992 43.631 1.00 11.97 1205 LEU A N 1
ATOM 869 C CA . LEU A 1 154 ? -23.843 -6.458 44.540 1.00 14.65 1205 LEU A CA 1
ATOM 870 C C . LEU A 1 154 ? -22.612 -5.584 44.346 1.00 18.40 1205 LEU A C 1
ATOM 871 O O . LEU A 1 154 ? -21.927 -5.702 43.327 1.00 15.07 1205 LEU 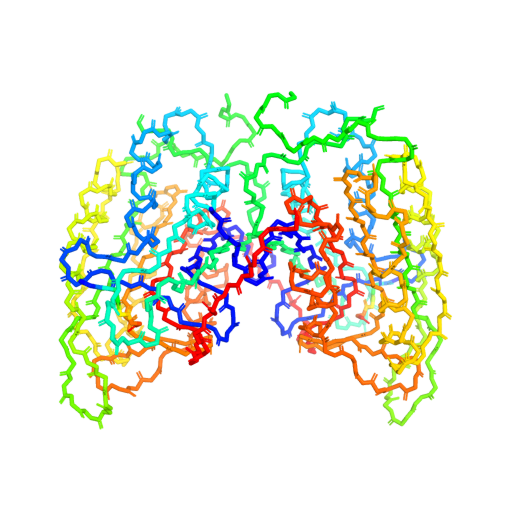A O 1
ATOM 876 N N . SER A 1 155 ? -22.319 -4.732 45.332 1.00 13.89 1206 SER A N 1
ATOM 877 C CA . SER A 1 155 ? -21.248 -3.739 45.236 1.00 13.48 1206 SER A CA 1
ATOM 878 C C . SER A 1 155 ? -20.189 -4.016 46.289 1.00 14.01 1206 SER A C 1
ATOM 879 O O . SER A 1 155 ? -20.491 -4.037 47.496 1.00 15.59 1206 SER A O 1
ATOM 882 N N . ASN A 1 156 ? -18.950 -4.177 45.851 1.00 11.78 1207 ASN A N 1
ATOM 883 C CA . ASN A 1 156 ? -17.795 -4.243 46.745 1.00 11.40 1207 ASN A CA 1
ATOM 884 C C . ASN A 1 156 ? -16.990 -2.953 46.622 1.00 12.64 1207 ASN A C 1
ATOM 885 O O . ASN A 1 156 ? -16.487 -2.634 45.535 1.00 14.31 1207 ASN A O 1
ATOM 890 N N . VAL A 1 157 ? -16.848 -2.227 47.744 1.00 12.36 1208 VAL A N 1
ATOM 891 C CA . VAL A 1 157 ? -16.256 -0.890 47.737 1.00 12.69 1208 VAL A CA 1
ATOM 892 C C . VAL A 1 157 ? -15.153 -0.786 48.785 1.00 14.03 1208 VAL A C 1
ATOM 893 O O . VAL A 1 157 ? -14.115 -0.158 48.542 1.00 14.32 1208 VAL A O 1
ATOM 897 N N . HIS A 1 158 ? -15.358 -1.415 49.942 1.00 12.13 1209 HIS A N 1
ATOM 898 C CA . HIS A 1 158 ? -14.398 -1.399 51.048 1.00 13.13 1209 HIS A CA 1
ATOM 899 C C . HIS A 1 158 ? -13.745 -2.768 51.169 1.00 14.21 1209 HIS A C 1
ATOM 900 O O . HIS A 1 158 ? -14.424 -3.765 51.413 1.00 14.43 1209 HIS A O 1
ATOM 907 N N . PHE A 1 159 ? -12.433 -2.818 51.007 1.00 11.48 1210 PHE A N 1
ATOM 908 C CA . PHE A 1 159 ? -11.732 -4.088 50.959 1.00 13.42 1210 PHE A CA 1
ATOM 909 C C . PHE A 1 159 ? -10.922 -4.298 52.232 1.00 16.30 1210 PHE A C 1
ATOM 910 O O . PHE A 1 159 ? -10.540 -3.340 52.909 1.00 16.39 1210 PHE A O 1
ATOM 918 N N . THR A 1 160 ? -10.726 -5.561 52.597 1.00 14.44 1211 THR A N 1
ATOM 919 C CA . THR A 1 160 ? -10.262 -5.851 53.944 1.00 15.76 1211 THR A CA 1
ATOM 920 C C . THR A 1 160 ? -8.752 -6.008 54.037 1.00 21.55 1211 THR A C 1
ATOM 921 O O . THR A 1 160 ? -8.242 -6.362 55.109 1.00 22.84 1211 THR A O 1
ATOM 925 N N . GLY A 1 161 ? -8.026 -5.707 52.962 1.00 22.45 1212 GLY A N 1
ATOM 926 C CA . GLY A 1 161 ? -6.594 -5.559 53.004 1.00 21.17 1212 GLY A CA 1
ATOM 927 C C . GLY A 1 161 ? -5.804 -6.760 52.529 1.00 32.70 1212 GLY A C 1
ATOM 928 O O . GLY A 1 161 ? -4.628 -6.601 52.192 1.00 38.09 1212 GLY A O 1
ATOM 929 N N . GLU A 1 162 ? -6.422 -7.945 52.476 1.00 29.92 1213 GLU A N 1
ATOM 930 C CA . GLU A 1 162 ? -5.681 -9.182 52.215 1.00 34.48 1213 GLU A CA 1
ATOM 931 C C . GLU A 1 162 ? -4.773 -9.053 50.992 1.00 33.92 1213 GLU A C 1
ATOM 932 O O . GLU A 1 162 ? -3.594 -9.429 51.035 1.00 38.46 1213 GLU A O 1
ATOM 934 N N . LYS A 1 163 ? -5.298 -8.517 49.900 1.00 26.07 1214 LYS A N 1
ATOM 935 C CA . LYS A 1 163 ? -4.497 -8.169 48.733 1.00 30.69 1214 LYS A CA 1
ATOM 936 C C . LYS A 1 163 ? -4.471 -6.646 48.608 1.00 32.02 1214 LYS A C 1
ATOM 937 O O . LYS A 1 163 ? -5.106 -5.931 49.386 1.00 34.64 1214 LYS A O 1
ATOM 939 N N . GLU A 1 164 ? -3.737 -6.139 47.622 1.00 29.31 1215 GLU A N 1
ATOM 940 C CA . GLU A 1 164 ? -3.525 -4.698 47.546 1.00 33.42 1215 GLU A CA 1
ATOM 941 C C . GLU A 1 164 ? -4.754 -3.914 47.024 1.00 31.04 1215 GLU A C 1
ATOM 942 O O . GLU A 1 164 ? -4.588 -2.779 46.561 1.00 40.78 1215 GLU A O 1
ATOM 944 N N . LEU A 1 165 ? -5.967 -4.454 47.126 1.00 21.72 1216 LEU A N 1
ATOM 945 C CA . LEU A 1 165 ? -7.128 -3.853 46.473 1.00 19.62 1216 LEU A CA 1
ATOM 946 C C . LEU A 1 165 ? -7.592 -2.595 47.200 1.00 23.26 1216 LEU A C 1
ATOM 947 O O . LEU A 1 165 ? -7.852 -2.624 48.407 1.00 18.85 1216 LEU A O 1
ATOM 952 N N . GLU A 1 166 ? -7.733 -1.501 46.452 1.00 19.20 1217 GLU A N 1
ATOM 953 C CA . GLU A 1 166 ? -7.992 -0.181 47.014 1.00 20.17 1217 GLU A CA 1
ATOM 954 C C . GLU A 1 166 ? -9.487 0.107 47.149 1.00 16.77 1217 GLU A C 1
ATOM 955 O O . GLU A 1 166 ? -10.320 -0.429 46.412 1.00 16.09 1217 GLU A O 1
ATOM 961 N N . PHE A 1 167 ? -9.811 0.953 48.131 1.00 16.83 1218 PHE A N 1
ATOM 962 C CA . PHE A 1 167 ? -11.128 1.571 48.258 1.00 13.52 1218 PHE A CA 1
ATOM 963 C C . PHE A 1 167 ? -11.628 2.082 46.911 1.00 14.47 1218 PHE A C 1
ATOM 964 O O . PHE A 1 167 ? -10.914 2.797 46.203 1.00 16.73 1218 PHE A O 1
ATOM 972 N N . ARG A 1 168 ? -12.863 1.729 46.561 1.00 13.70 1219 ARG A N 1
ATOM 973 C CA . ARG A 1 168 ? -13.436 2.131 45.272 1.00 14.07 1219 ARG A CA 1
ATOM 974 C C . ARG A 1 168 ? -14.282 3.385 45.482 1.00 12.98 1219 ARG A C 1
ATOM 975 O O . ARG A 1 168 ? -15.514 3.345 45.526 1.00 14.48 1219 ARG A O 1
ATOM 983 N N . SER A 1 169 ? -13.589 4.521 45.632 1.00 15.01 1220 SER A N 1
ATOM 984 C CA . SER A 1 169 ? -14.255 5.815 45.752 1.00 15.68 1220 SER A CA 1
ATOM 985 C C . SER A 1 169 ? -15.163 6.060 44.551 1.00 14.34 1220 SER A C 1
ATOM 986 O O . SER A 1 169 ? -14.770 5.842 43.402 1.00 15.60 1220 SER A O 1
ATOM 989 N N . GLY A 1 170 ? -16.386 6.500 44.818 1.00 13.63 1221 GLY A N 1
ATOM 990 C CA . GLY A 1 170 ? -17.384 6.657 43.780 1.00 15.32 1221 GLY A CA 1
ATOM 991 C C . GLY A 1 170 ? -18.274 5.450 43.601 1.00 18.20 1221 GLY A C 1
ATOM 992 O O . GLY A 1 170 ? -19.335 5.561 42.963 1.00 14.19 1221 GLY A O 1
ATOM 993 N N . GLY A 1 171 ? -17.869 4.297 44.143 1.00 15.67 1222 GLY A N 1
ATOM 994 C CA . GLY A 1 171 ? -18.715 3.117 44.067 1.00 16.74 1222 GLY A CA 1
ATOM 995 C C . GLY A 1 171 ? -20.068 3.326 44.714 1.00 18.12 1222 GLY A C 1
ATOM 996 O O . GLY A 1 171 ? -21.053 2.681 44.327 1.00 16.40 1222 GLY A O 1
ATOM 997 N N . ASP A 1 172 ? -20.148 4.237 45.693 1.00 15.05 1223 ASP A N 1
ATOM 998 C CA . ASP A 1 172 ? -21.436 4.488 46.326 1.00 18.19 1223 ASP A CA 1
ATOM 999 C C . ASP A 1 172 ? -22.402 5.106 45.326 1.00 16.63 1223 ASP A C 1
ATOM 1000 O O . ASP A 1 172 ? -23.599 4.801 45.337 1.00 15.20 1223 ASP A O 1
ATOM 1005 N N . VAL A 1 173 ? -21.895 5.978 44.450 1.00 14.82 1224 VAL A N 1
ATOM 1006 C CA . VAL A 1 173 ? -22.757 6.579 43.442 1.00 13.69 1224 VAL A CA 1
ATOM 1007 C C . VAL A 1 173 ? -23.251 5.507 42.466 1.00 12.89 1224 VAL A C 1
ATOM 1008 O O . VAL A 1 173 ? -24.430 5.488 42.098 1.00 14.67 1224 VAL A O 1
ATOM 1012 N N . ASP A 1 174 ? -22.354 4.613 42.026 1.00 13.88 1225 ASP A N 1
ATOM 1013 C CA . ASP A 1 174 ? -22.752 3.506 41.151 1.00 14.20 1225 ASP A CA 1
ATOM 1014 C C . ASP A 1 174 ? -23.868 2.701 41.795 1.00 14.10 1225 ASP A C 1
ATOM 1015 O O . ASP A 1 174 ? -24.871 2.356 41.150 1.00 13.77 1225 ASP A O 1
ATOM 1020 N N . HIS A 1 175 ? -23.694 2.375 43.077 1.00 14.80 1226 HIS A N 1
ATOM 1021 C CA . HIS A 1 175 ? -24.670 1.547 43.770 1.00 15.65 1226 HIS A CA 1
ATOM 1022 C C . HIS A 1 175 ? -26.024 2.243 43.829 1.00 14.16 1226 HIS A C 1
ATOM 1023 O O . HIS A 1 175 ? -27.045 1.665 43.428 1.00 14.66 1226 HIS A O 1
ATOM 1030 N N . SER A 1 176 ? -26.049 3.512 44.270 1.00 13.18 1227 SER A N 1
ATOM 1031 C CA . SER A 1 176 ? -27.299 4.266 44.294 1.00 16.54 1227 SER A CA 1
ATOM 1032 C C . SER A 1 176 ? -27.899 4.378 42.904 1.00 14.70 1227 SER A C 1
ATOM 1033 O O . SER A 1 176 ? -29.122 4.328 42.745 1.00 14.03 1227 SER A O 1
ATOM 1036 N N . THR A 1 177 ? -27.048 4.550 41.888 1.00 13.05 1228 THR A N 1
ATOM 1037 C CA . THR A 1 177 ? -27.523 4.667 40.513 1.00 13.73 1228 THR A CA 1
ATOM 1038 C C . THR A 1 177 ? -28.349 3.445 40.115 1.00 13.29 1228 THR A C 1
ATOM 1039 O O . THR A 1 177 ? -29.493 3.574 39.652 1.00 14.81 1228 THR A O 1
ATOM 1043 N N . LEU A 1 178 ? -27.801 2.246 40.322 1.00 12.08 1229 LEU A N 1
ATOM 1044 C CA . LEU A 1 178 ? -28.468 1.045 39.830 1.00 13.52 1229 LEU A CA 1
ATOM 1045 C C . LEU A 1 178 ? -29.685 0.687 40.674 1.00 14.18 1229 LEU A C 1
ATOM 1046 O O . LEU A 1 178 ? -30.707 0.241 40.138 1.00 14.49 1229 LEU A O 1
ATOM 1051 N N . VAL A 1 179 ? -29.602 0.863 41.993 1.00 13.58 1230 VAL A N 1
ATOM 1052 C CA . VAL A 1 179 ? -30.762 0.569 42.833 1.00 14.63 1230 VAL A CA 1
ATOM 1053 C C . VAL A 1 179 ? -31.945 1.429 42.400 1.00 15.83 1230 VAL A C 1
ATOM 1054 O O . VAL A 1 179 ? -33.049 0.926 42.152 1.00 16.78 1230 VAL A O 1
ATOM 1058 N N . THR A 1 180 ? -31.724 2.739 42.266 1.00 13.85 1231 THR A N 1
ATOM 1059 C CA . THR A 1 180 ? -32.820 3.618 41.868 1.00 15.57 1231 THR A CA 1
ATOM 1060 C C . THR A 1 180 ? -33.294 3.298 40.454 1.00 19.10 1231 THR A C 1
ATOM 1061 O O . THR A 1 180 ? -34.502 3.200 40.199 1.00 16.36 1231 THR A O 1
ATOM 1065 N N . LEU A 1 181 ? -32.359 3.128 39.514 1.00 14.92 1232 LEU A N 1
ATOM 1066 C CA . LEU A 1 181 ? -32.745 2.862 38.131 1.00 17.16 1232 LEU A CA 1
ATOM 1067 C C . LEU A 1 181 ? -33.597 1.601 38.031 1.00 15.23 1232 LEU A C 1
ATOM 1068 O O . LEU A 1 181 ? -34.660 1.595 37.397 1.00 15.63 1232 LEU A O 1
ATOM 1073 N N . PHE A 1 182 ? -33.144 0.518 38.657 1.00 15.61 1233 PHE A N 1
ATOM 1074 C CA . PHE A 1 182 ? -33.853 -0.751 38.525 1.00 16.58 1233 PHE A CA 1
ATOM 1075 C C . PHE A 1 182 ? -35.220 -0.708 39.212 1.00 18.04 1233 PHE A C 1
ATOM 1076 O O . PHE A 1 182 ? -36.170 -1.337 38.729 1.00 16.28 1233 PHE A O 1
ATOM 1084 N N . LYS A 1 183 ? -35.344 0.029 40.322 1.00 17.65 1234 LYS A N 1
ATOM 1085 C CA . LYS A 1 183 ? -36.660 0.227 40.934 1.00 19.99 1234 LYS A CA 1
ATOM 1086 C C . LYS A 1 183 ? -37.588 0.972 39.990 1.00 18.56 1234 LYS A C 1
ATOM 1087 O O . LYS A 1 183 ? -38.747 0.583 39.813 1.00 20.73 1234 LYS A O 1
ATOM 1093 N N . LEU A 1 184 ? -37.092 2.034 39.356 1.00 17.48 1235 LEU A N 1
ATOM 1094 C CA . LEU A 1 184 ? -37.934 2.788 38.438 1.00 17.26 1235 LEU A CA 1
ATOM 1095 C C . LEU A 1 184 ? -38.298 1.975 37.209 1.00 23.28 1235 LEU A C 1
ATOM 1096 O O . LEU A 1 184 ? -39.331 2.240 36.589 1.00 21.45 1235 LEU A O 1
ATOM 1101 N N . LEU A 1 185 ? -37.483 0.988 36.847 1.00 19.86 1236 LEU A N 1
ATOM 1102 C CA . LEU A 1 185 ? -37.809 0.115 35.732 1.00 21.35 1236 LEU A CA 1
ATOM 1103 C C . LEU A 1 185 ? -38.762 -1.003 36.141 1.00 22.34 1236 LEU A C 1
ATOM 1104 O O . LEU A 1 185 ? -39.115 -1.838 35.303 1.00 22.89 1236 LEU A O 1
ATOM 1109 N N . GLY A 1 186 ? -39.173 -1.045 37.407 1.00 19.91 1237 GLY A N 1
ATOM 1110 C CA . GLY A 1 186 ? -40.173 -2.000 37.844 1.00 22.07 1237 GLY A CA 1
ATOM 1111 C C . GLY A 1 186 ? -39.646 -3.290 38.417 1.00 22.39 1237 GLY A C 1
ATOM 1112 O O . GLY A 1 186 ? -40.405 -4.267 38.505 1.00 20.61 1237 GLY A O 1
ATOM 1113 N N . TYR A 1 187 ? -38.384 -3.330 38.831 1.00 17.34 1238 TYR A N 1
ATOM 1114 C CA . TYR A 1 187 ? -37.783 -4.525 39.393 1.00 16.86 1238 TYR A CA 1
ATOM 1115 C C . TYR A 1 187 ? -37.857 -4.496 40.916 1.00 18.64 1238 TYR A C 1
ATOM 1116 O O . TYR A 1 187 ? -37.920 -3.430 41.536 1.00 20.31 1238 TYR A O 1
ATOM 1125 N N . ASP A 1 188 ? -37.871 -5.685 41.507 1.00 17.24 1239 ASP A N 1
ATOM 1126 C CA . ASP A 1 188 ? -37.816 -5.848 42.953 1.00 20.35 1239 ASP A CA 1
ATOM 1127 C C . ASP A 1 188 ? -36.337 -6.005 43.291 1.00 18.95 1239 ASP A C 1
ATOM 1128 O O . ASP A 1 188 ? -35.732 -7.047 42.997 1.00 19.34 1239 ASP A O 1
ATOM 1133 N N . VAL A 1 189 ? -35.742 -4.966 43.869 1.00 19.19 1240 VAL A N 1
ATOM 1134 C CA . VAL A 1 189 ? -34.286 -4.857 43.951 1.00 18.06 1240 VAL A CA 1
ATOM 1135 C C . VAL A 1 189 ? -33.770 -5.402 45.276 1.00 19.58 1240 VAL A C 1
ATOM 1136 O O . VAL A 1 189 ? -34.116 -4.890 46.348 1.00 23.94 1240 VAL A O 1
ATOM 1140 N N . HIS A 1 190 ? -32.922 -6.427 45.199 1.00 15.35 1241 HIS A N 1
ATOM 1141 C CA . HIS A 1 190 ? -32.152 -6.941 46.327 1.00 16.55 1241 HIS A CA 1
ATOM 1142 C C . HIS A 1 190 ? -30.763 -6.320 46.296 1.00 18.62 1241 HIS A C 1
ATOM 1143 O O . HIS A 1 190 ? -30.215 -6.086 45.217 1.00 17.54 1241 HIS A O 1
ATOM 1150 N N . VAL A 1 191 ? -30.187 -6.057 47.473 1.00 15.09 1242 VAL A N 1
ATOM 1151 C CA . VAL A 1 191 ? -28.861 -5.447 47.555 1.00 15.83 1242 VAL A CA 1
ATOM 1152 C C . VAL A 1 191 ? -27.930 -6.240 48.463 1.00 19.35 1242 VAL A C 1
ATOM 1153 O O . VAL A 1 191 ? -28.348 -6.845 49.459 1.00 17.44 1242 VAL A O 1
ATOM 1157 N N . LEU A 1 192 ? -26.641 -6.222 48.105 1.00 12.88 1243 LEU A N 1
ATOM 1158 C CA . LEU A 1 192 ? -25.555 -6.802 48.880 1.00 16.15 1243 LEU A CA 1
ATOM 1159 C C . LEU A 1 192 ? -24.338 -5.895 48.756 1.00 19.47 1243 LEU A C 1
ATOM 1160 O O . LEU A 1 192 ? -24.051 -5.378 47.671 1.00 16.99 1243 LEU A O 1
ATOM 1165 N N . CYS A 1 193 ? -23.618 -5.703 49.856 1.00 15.87 1244 CYS A N 1
ATOM 1166 C CA . CYS A 1 193 ? -22.476 -4.798 49.865 1.00 15.68 1244 CYS A CA 1
ATOM 1167 C C . CYS A 1 193 ? -21.297 -5.447 50.567 1.00 15.19 1244 CYS A C 1
ATOM 1168 O O . CYS A 1 193 ? -21.458 -6.054 51.634 1.00 16.51 1244 CYS A O 1
ATOM 1171 N N . ASP A 1 194 ? -20.113 -5.296 49.981 1.00 14.11 1245 ASP A N 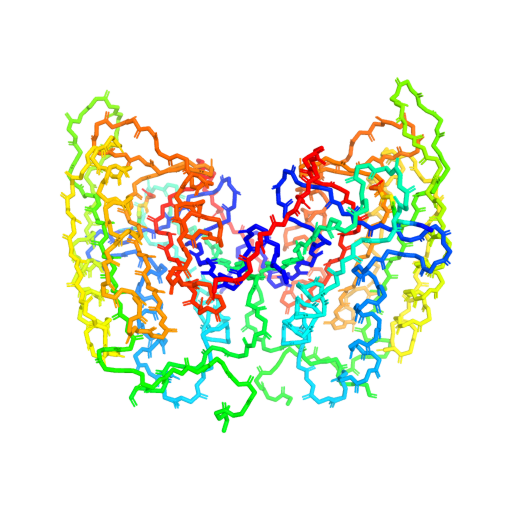1
ATOM 1172 C CA . ASP A 1 194 ? -18.843 -5.627 50.639 1.00 11.52 1245 ASP A CA 1
ATOM 1173 C C . ASP A 1 194 ? -18.814 -7.084 51.099 1.00 16.32 1245 ASP A C 1
ATOM 1174 O O . ASP A 1 194 ? -18.641 -7.390 52.278 1.00 17.24 1245 ASP A O 1
ATOM 1179 N N . GLN A 1 195 ? -18.946 -7.983 50.126 1.00 13.50 1246 GLN A N 1
ATOM 1180 C CA . GLN A 1 195 ? -19.021 -9.412 50.388 1.00 13.49 1246 GLN A CA 1
ATOM 1181 C C . GLN A 1 195 ? -17.709 -10.103 50.034 1.00 14.97 1246 GLN A C 1
ATOM 1182 O O . GLN A 1 195 ? -17.013 -9.697 49.104 1.00 16.63 1246 GLN A O 1
ATOM 1188 N N . THR A 1 196 ? -17.381 -11.165 50.779 1.00 14.88 1247 THR A N 1
ATOM 1189 C CA . THR A 1 196 ? -16.257 -12.011 50.403 1.00 14.81 1247 THR A CA 1
ATOM 1190 C C . THR A 1 196 ? -16.637 -12.873 49.201 1.00 13.84 1247 THR A C 1
ATOM 1191 O O . THR A 1 196 ? -17.808 -13.005 48.852 1.00 15.89 1247 THR A O 1
ATOM 1195 N N . ALA A 1 197 ? -15.632 -13.510 48.593 1.00 17.52 1248 ALA A N 1
ATOM 1196 C CA . ALA A 1 197 ? -15.904 -14.353 47.427 1.00 19.80 1248 ALA A CA 1
ATOM 1197 C C . ALA A 1 197 ? -16.861 -15.484 47.776 1.00 19.19 1248 ALA A C 1
ATOM 1198 O O . ALA A 1 197 ? -17.802 -15.769 47.021 1.00 16.56 1248 ALA A O 1
ATOM 1200 N N . GLN A 1 198 ? -16.659 -16.117 48.935 1.00 17.35 1249 GLN A N 1
ATOM 1201 C CA . GLN A 1 198 ? -17.560 -17.190 49.351 1.00 17.96 1249 GLN A CA 1
ATOM 1202 C C . GLN A 1 198 ? -18.970 -16.670 49.628 1.00 18.38 1249 GLN A C 1
ATOM 1203 O O . GLN A 1 198 ? -19.954 -17.294 49.213 1.00 17.85 1249 GLN A O 1
ATOM 1209 N N . GLU A 1 199 ? -19.099 -15.521 50.311 1.00 15.37 1250 GLU A N 1
ATOM 1210 C CA . GLU A 1 199 ? -20.424 -14.933 50.495 1.00 14.85 1250 GLU A CA 1
ATOM 1211 C C . GLU A 1 199 ? -21.089 -14.612 49.158 1.00 14.15 1250 GLU A C 1
ATOM 1212 O O . GLU A 1 199 ? -22.296 -14.830 48.998 1.00 16.18 1250 GLU A O 1
ATOM 1218 N N . MET A 1 200 ? -20.332 -14.047 48.205 1.00 15.83 1251 MET A N 1
ATOM 1219 C CA . MET A 1 200 ? -20.853 -13.781 46.860 1.00 15.01 1251 MET A CA 1
ATOM 1220 C C . MET A 1 200 ? -21.436 -15.052 46.239 1.00 15.45 1251 MET A C 1
ATOM 1221 O O . MET A 1 200 ? -22.587 -15.067 45.785 1.00 16.56 1251 MET A O 1
ATOM 1226 N N . GLN A 1 201 ? -20.636 -16.127 46.215 1.00 14.16 1252 GLN A N 1
ATOM 1227 C CA . GLN A 1 201 ? -21.073 -17.379 45.594 1.00 19.31 1252 GLN A CA 1
ATOM 1228 C C . GLN A 1 201 ? -22.317 -17.920 46.285 1.00 18.41 1252 GLN A C 1
ATOM 1229 O O . GLN A 1 201 ? -23.311 -18.261 45.636 1.00 15.97 1252 GLN A O 1
ATOM 1235 N N . GLU A 1 202 ? -22.289 -17.980 47.616 1.00 17.28 1253 GLU A N 1
ATOM 1236 C CA . GLU A 1 202 ? -23.423 -18.542 48.341 1.00 20.29 1253 GLU A CA 1
ATOM 1237 C C . GLU A 1 202 ? -24.679 -17.694 48.162 1.00 17.29 1253 GLU A C 1
ATOM 1238 O O . GLU A 1 202 ? -25.777 -18.231 47.960 1.00 17.48 1253 GLU A O 1
ATOM 1244 N N . LYS A 1 203 ? -24.544 -16.363 48.225 1.00 17.00 1254 LYS A N 1
ATOM 1245 C CA . LYS A 1 203 ? -25.729 -15.523 48.163 1.00 15.93 1254 LYS A CA 1
ATOM 1246 C C . LYS A 1 203 ? -26.228 -15.338 46.729 1.00 17.56 1254 LYS A C 1
ATOM 1247 O O . LYS A 1 203 ? -27.432 -15.143 46.515 1.00 15.85 1254 LYS A O 1
ATOM 1253 N N . LEU A 1 204 ? -25.336 -15.404 45.734 1.00 15.04 1255 LEU A N 1
ATOM 1254 C CA . LEU A 1 204 ? -25.801 -15.442 44.348 1.00 16.24 1255 LEU A CA 1
ATOM 1255 C C . LEU A 1 204 ? -26.612 -16.705 44.073 1.00 15.83 1255 LEU A C 1
ATOM 1256 O O . LEU A 1 204 ? -27.633 -16.657 43.371 1.00 14.49 1255 LEU A O 1
ATOM 1261 N N . GLN A 1 205 ? -26.165 -17.844 44.603 1.00 15.94 1256 GLN A N 1
ATOM 1262 C CA . GLN A 1 205 ? -26.928 -19.079 44.431 1.00 17.72 1256 GLN A CA 1
ATOM 1263 C C . GLN A 1 205 ? -28.280 -19.000 45.134 1.00 15.92 1256 GLN A C 1
ATOM 1264 O O . GLN A 1 205 ? -29.300 -19.427 44.575 1.00 18.23 1256 GLN A O 1
ATOM 1270 N N . ASN A 1 206 ? -28.312 -18.452 46.358 1.00 18.15 1257 ASN A N 1
ATOM 1271 C CA . ASN A 1 206 ? -29.584 -18.231 47.048 1.00 19.23 1257 ASN A CA 1
ATOM 1272 C C . ASN A 1 206 ? -30.519 -17.371 46.209 1.00 21.94 1257 ASN A C 1
ATOM 1273 O O . ASN A 1 206 ? -31.719 -17.661 46.094 1.00 19.39 1257 ASN A O 1
ATOM 1278 N N . PHE A 1 207 ? -29.988 -16.285 45.634 1.00 18.38 1258 PHE A N 1
ATOM 1279 C CA . PHE A 1 207 ? -30.803 -15.417 44.798 1.00 16.59 1258 PHE A CA 1
ATOM 1280 C C . PHE A 1 207 ? -31.317 -16.164 43.572 1.00 16.66 1258 PHE A C 1
ATOM 1281 O O . PHE A 1 207 ? -32.486 -16.031 43.201 1.00 19.94 1258 PHE A O 1
ATOM 1289 N N . ALA A 1 208 ? -30.457 -16.947 42.923 1.00 17.12 1259 ALA A N 1
ATOM 1290 C CA . ALA A 1 208 ? -30.895 -17.673 41.731 1.00 19.81 1259 ALA A CA 1
ATOM 1291 C C . ALA A 1 208 ? -32.027 -18.647 42.055 1.00 21.25 1259 ALA A C 1
ATOM 1292 O O . ALA A 1 208 ? -32.908 -18.891 41.218 1.00 18.18 1259 ALA A O 1
ATOM 1294 N N . GLN A 1 209 ? -32.037 -19.186 43.270 1.00 19.88 1260 GLN A N 1
ATOM 1295 C CA . GLN A 1 209 ? -32.964 -20.245 43.653 1.00 18.87 1260 GLN A CA 1
ATOM 1296 C C . GLN A 1 209 ? -34.249 -19.728 44.284 1.00 23.10 1260 GLN A C 1
ATOM 1297 O O . GLN A 1 209 ? -35.063 -20.536 44.739 1.00 22.35 1260 GLN A O 1
ATOM 1303 N N . LEU A 1 210 ? -34.454 -18.418 44.311 1.00 19.64 1261 LEU A N 1
ATOM 1304 C CA . LEU A 1 210 ? -35.634 -17.850 44.945 1.00 21.81 1261 LEU A CA 1
ATOM 1305 C C . LEU A 1 210 ? -36.897 -18.279 44.196 1.00 26.71 1261 LEU A C 1
ATOM 1306 O O . LEU A 1 210 ? -36.923 -18.256 42.958 1.00 19.63 1261 LEU A O 1
ATOM 1311 N N . PRO A 1 211 ? -37.964 -18.652 44.909 1.00 24.24 1262 PRO A N 1
ATOM 1312 C CA . PRO A 1 211 ? -39.217 -19.036 44.230 1.00 23.28 1262 PRO A CA 1
ATOM 1313 C C . PRO A 1 211 ? -39.861 -17.913 43.435 1.00 22.78 1262 PRO A C 1
ATOM 1314 O O . PRO A 1 211 ? -40.636 -18.195 42.508 1.00 22.01 1262 PRO A O 1
ATOM 1318 N N . ALA A 1 212 ? -39.583 -16.647 43.778 1.00 22.46 1263 ALA A N 1
ATOM 1319 C CA . ALA A 1 212 ? -40.236 -15.536 43.094 1.00 21.73 1263 ALA A CA 1
ATOM 1320 C C . ALA A 1 212 ? -39.953 -15.539 41.598 1.00 21.64 1263 ALA A C 1
ATOM 1321 O O . ALA A 1 212 ? -40.768 -15.035 40.816 1.00 20.20 1263 ALA A O 1
ATOM 1323 N N . HIS A 1 213 ? -38.823 -16.118 41.174 1.00 17.76 1264 HIS A N 1
ATOM 1324 C CA . HIS A 1 213 ? -38.506 -16.156 39.746 1.00 19.52 1264 HIS A CA 1
ATOM 1325 C C . HIS A 1 213 ? -39.562 -16.909 38.938 1.00 23.59 1264 HIS A C 1
ATOM 1326 O O . HIS A 1 213 ? -39.702 -16.645 37.738 1.00 25.06 1264 HIS A O 1
ATOM 1333 N N . ARG A 1 214 ? -40.320 -17.823 39.570 1.00 22.45 1265 ARG A N 1
ATOM 1334 C CA . ARG A 1 214 ? -41.353 -18.575 38.855 1.00 23.97 1265 ARG A CA 1
ATOM 1335 C C . ARG A 1 214 ? -42.426 -17.670 38.279 1.00 21.17 1265 ARG A C 1
ATOM 1336 O O . ARG A 1 214 ? -43.046 -18.020 37.268 1.00 28.64 1265 ARG A O 1
ATOM 1344 N N . VAL A 1 215 ? -42.682 -16.525 38.912 1.00 21.94 1266 VAL A N 1
ATOM 1345 C CA . VAL A 1 215 ? -43.804 -15.682 38.520 1.00 25.14 1266 VAL A CA 1
ATOM 1346 C C . VAL A 1 215 ? -43.343 -14.334 37.964 1.00 24.05 1266 VAL A C 1
ATOM 1347 O O . VAL A 1 215 ? -44.139 -13.405 37.844 1.00 27.09 1266 VAL A O 1
ATOM 1351 N N . THR A 1 216 ? -42.073 -14.212 37.601 1.00 23.34 1267 THR A N 1
ATOM 1352 C CA . THR A 1 216 ? -41.601 -13.002 36.944 1.00 20.92 1267 THR A CA 1
ATOM 1353 C C . THR A 1 216 ? -41.136 -13.350 35.536 1.00 20.59 1267 THR A C 1
ATOM 1354 O O . THR A 1 216 ? -41.017 -14.523 35.163 1.00 20.98 1267 THR A O 1
ATOM 1358 N N . ASP A 1 217 ? -40.869 -12.310 34.748 1.00 18.46 1268 ASP A N 1
ATOM 1359 C CA . ASP A 1 217 ? -40.555 -12.483 33.338 1.00 18.17 1268 ASP A CA 1
ATOM 1360 C C . ASP A 1 217 ? -39.089 -12.254 32.972 1.00 18.44 1268 ASP A C 1
ATOM 1361 O O . ASP A 1 217 ? -38.716 -12.523 31.821 1.00 17.32 1268 ASP A O 1
ATOM 1366 N N . SER A 1 218 ? -38.254 -11.776 33.895 1.00 16.12 1269 SER A N 1
ATOM 1367 C CA . SER A 1 218 ? -36.869 -11.426 33.572 1.00 18.37 1269 SER A CA 1
ATOM 1368 C C . SER A 1 218 ? -36.060 -11.399 34.865 1.00 17.57 1269 SER A C 1
ATOM 1369 O O . SER A 1 218 ? -36.608 -11.536 35.963 1.00 18.01 1269 SER A O 1
ATOM 1372 N N . CYS A 1 219 ? -34.745 -11.195 34.729 1.00 15.37 1270 CYS A N 1
ATOM 1373 C CA . CYS A 1 219 ? -33.828 -11.127 35.868 1.00 15.55 1270 CYS A CA 1
ATOM 1374 C C . CYS A 1 219 ? -32.675 -10.185 35.548 1.00 15.24 1270 CYS A C 1
ATOM 1375 O O . CYS A 1 219 ? -32.234 -10.110 34.399 1.00 14.96 1270 CYS A O 1
ATOM 1378 N N . ILE A 1 220 ? -32.177 -9.479 36.576 1.00 14.68 1271 ILE A N 1
ATOM 1379 C CA . ILE A 1 220 ? -31.013 -8.601 36.449 1.00 15.01 1271 ILE A CA 1
ATOM 1380 C C . ILE A 1 220 ? -30.033 -8.901 37.572 1.00 13.22 1271 ILE A C 1
ATOM 1381 O O . ILE A 1 220 ? -30.417 -8.957 38.746 1.00 14.25 1271 ILE A O 1
ATOM 1386 N N . VAL A 1 221 ? -28.763 -9.057 37.225 1.00 12.35 1272 VAL A N 1
ATOM 1387 C CA . VAL A 1 221 ? -27.696 -9.155 38.207 1.00 11.84 1272 VAL A CA 1
ATOM 1388 C C . VAL A 1 221 ? -26.612 -8.160 37.833 1.00 17.46 1272 VAL A C 1
ATOM 1389 O O . VAL A 1 221 ? -26.112 -8.189 36.704 1.00 14.73 1272 VAL A O 1
ATOM 1393 N N . ALA A 1 222 ? -26.248 -7.283 38.771 1.00 13.13 1273 ALA A N 1
ATOM 1394 C CA . ALA A 1 222 ? -25.171 -6.313 38.566 1.00 11.30 1273 ALA A CA 1
ATOM 1395 C C . ALA A 1 222 ? -24.070 -6.564 39.587 1.00 11.46 1273 ALA A C 1
ATOM 1396 O O . ALA A 1 222 ? -24.333 -6.630 40.797 1.00 12.73 1273 ALA A O 1
ATOM 1398 N N . LEU A 1 223 ? -22.840 -6.732 39.112 1.00 12.98 1274 LEU A N 1
ATOM 1399 C CA . LEU A 1 223 ? -21.705 -7.003 39.986 1.00 13.48 1274 LEU A CA 1
ATOM 1400 C C . LEU A 1 223 ? -20.675 -5.901 39.810 1.00 14.42 1274 LEU A C 1
ATOM 1401 O O . LEU A 1 223 ? -20.258 -5.610 38.682 1.00 12.85 1274 LEU A O 1
ATOM 1406 N N . LEU A 1 224 ? -20.285 -5.278 40.919 1.00 11.43 1275 LEU A N 1
ATOM 1407 C CA . LEU A 1 224 ? -19.404 -4.116 40.886 1.00 13.13 1275 LEU A CA 1
ATOM 1408 C C . LEU A 1 224 ? -18.293 -4.330 41.900 1.00 12.41 1275 LEU A C 1
ATOM 1409 O O . LEU A 1 224 ? -18.562 -4.435 43.106 1.00 15.10 1275 LEU A O 1
ATOM 1414 N N . SER A 1 225 ? -17.052 -4.428 41.419 1.00 12.79 1276 SER A N 1
ATOM 1415 C CA . SER A 1 225 ? -15.922 -4.758 42.284 1.00 14.39 1276 SER A CA 1
ATOM 1416 C C . SER A 1 225 ? -14.629 -4.523 41.518 1.00 16.60 1276 SER A C 1
ATOM 1417 O O . SER A 1 225 ? -14.642 -4.090 40.364 1.00 13.94 1276 SER A O 1
ATOM 1420 N N . HIS A 1 226 ? -13.503 -4.823 42.169 1.00 13.98 1277 HIS A N 1
ATOM 1421 C CA . HIS A 1 226 ? -12.268 -5.095 41.447 1.00 13.87 1277 HIS A CA 1
ATOM 1422 C C . HIS A 1 226 ? -12.368 -6.459 40.762 1.00 15.62 1277 HIS A C 1
ATOM 1423 O O . HIS A 1 226 ? -13.180 -7.308 41.143 1.00 13.82 1277 HIS A O 1
ATOM 1430 N N . GLY A 1 227 ? -11.516 -6.680 39.765 1.00 14.46 1278 GLY A N 1
ATOM 1431 C CA . GLY A 1 227 ? -11.510 -7.989 39.129 1.00 14.51 1278 GLY A CA 1
ATOM 1432 C C . GLY A 1 227 ? -10.324 -8.183 38.213 1.00 16.48 1278 GLY A C 1
ATOM 1433 O O . GLY A 1 227 ? -9.476 -7.302 38.052 1.00 16.79 1278 GLY A O 1
ATOM 1434 N N . VAL A 1 228 ? -10.294 -9.372 37.604 1.00 15.27 1279 VAL A N 1
ATOM 1435 C CA . VAL A 1 228 ? -9.315 -9.779 36.609 1.00 16.73 1279 VAL A CA 1
ATOM 1436 C C . VAL A 1 228 ? -10.104 -10.367 35.443 1.00 16.74 1279 VAL A C 1
ATOM 1437 O O . VAL A 1 228 ? -11.322 -10.521 35.518 1.00 16.78 1279 VAL A O 1
ATOM 1441 N N . GLU A 1 229 ? -9.408 -10.705 34.356 1.00 15.41 1280 GLU A N 1
ATOM 1442 C CA . GLU A 1 229 ? -10.105 -11.332 33.230 1.00 18.58 1280 GLU A CA 1
ATOM 1443 C C . GLU A 1 229 ? -10.870 -12.562 33.697 1.00 18.57 1280 GLU A C 1
ATOM 1444 O O . GLU A 1 229 ? -10.288 -13.487 34.269 1.00 16.22 1280 GLU A O 1
ATOM 1450 N N . GLY A 1 230 ? -12.188 -12.536 33.510 1.00 16.47 1281 GLY A N 1
ATOM 1451 C CA . GLY A 1 230 ? -13.040 -13.677 33.799 1.00 15.99 1281 GLY A CA 1
ATOM 1452 C C . GLY A 1 230 ? -13.423 -13.916 35.249 1.00 18.73 1281 GLY A C 1
ATOM 1453 O O . GLY A 1 230 ? -14.047 -14.942 35.534 1.00 16.32 1281 GLY A O 1
ATOM 1454 N N . ALA A 1 231 ? -13.089 -13.016 36.174 1.00 17.28 1282 ALA A N 1
ATOM 1455 C CA . ALA A 1 231 ? -13.381 -13.247 37.586 1.00 13.90 1282 ALA A CA 1
ATOM 1456 C C . ALA A 1 231 ? -13.446 -11.914 38.324 1.00 15.66 1282 ALA A C 1
ATOM 1457 O O . ALA A 1 231 ? -12.810 -10.937 37.920 1.00 14.88 1282 ALA A O 1
ATOM 1459 N N . ILE A 1 232 ? -14.194 -11.890 39.425 1.00 14.63 1283 ILE A N 1
ATOM 1460 C CA . ILE A 1 232 ? -14.297 -10.686 40.248 1.00 16.13 1283 ILE A CA 1
ATOM 1461 C C . ILE A 1 232 ? -13.863 -11.001 41.674 1.00 15.65 1283 ILE A C 1
ATOM 1462 O O . ILE A 1 232 ? -14.039 -12.119 42.177 1.00 16.56 1283 ILE A O 1
ATOM 1467 N N . TYR A 1 233 ? -13.289 -9.992 42.320 1.00 13.81 1284 TYR A N 1
ATOM 1468 C CA . TYR A 1 233 ? -12.816 -10.120 43.700 1.00 14.85 1284 TYR A CA 1
ATOM 1469 C C . TYR A 1 233 ? -13.918 -9.880 44.721 1.00 17.01 1284 TYR A C 1
ATOM 1470 O O . TYR A 1 233 ? -14.699 -8.928 44.611 1.00 17.39 1284 TYR A O 1
ATOM 1479 N N . GLY A 1 234 ? -13.945 -10.717 45.752 1.00 14.53 1285 GLY A N 1
ATOM 1480 C CA . GLY A 1 234 ? -14.594 -10.351 46.996 1.00 14.41 1285 GLY A CA 1
ATOM 1481 C C . GLY A 1 234 ? -13.711 -9.391 47.789 1.00 15.19 1285 GLY A C 1
ATOM 1482 O O . GLY A 1 234 ? -12.567 -9.101 47.424 1.00 16.34 1285 GLY A O 1
ATOM 1483 N N . VAL A 1 235 ? -14.256 -8.901 48.905 1.00 14.55 1286 VAL A N 1
ATOM 1484 C CA . VAL A 1 235 ? -13.509 -7.925 49.697 1.00 14.46 1286 VAL A CA 1
ATOM 1485 C C . VAL A 1 235 ? -12.270 -8.542 50.316 1.00 17.85 1286 VAL A C 1
ATOM 1486 O O . VAL A 1 235 ? -11.331 -7.812 50.667 1.00 17.89 1286 VAL A O 1
ATOM 1490 N N . ASP A 1 236 ? -12.231 -9.871 50.436 1.00 20.87 1287 ASP A N 1
ATOM 1491 C CA . ASP A 1 236 ? -11.097 -10.586 51.008 1.00 20.00 1287 ASP A CA 1
ATOM 1492 C C . ASP A 1 236 ? -10.006 -10.868 49.987 1.00 20.50 1287 ASP A C 1
ATOM 1493 O O . ASP A 1 236 ? -9.042 -11.571 50.302 1.00 20.89 1287 ASP A O 1
ATOM 1498 N N . GLY A 1 237 ? -10.130 -10.342 48.769 1.00 17.57 1288 GLY A N 1
ATOM 1499 C CA . GLY A 1 237 ? -9.110 -10.556 47.770 1.00 16.97 1288 GLY A CA 1
ATOM 1500 C C . GLY A 1 237 ? -9.125 -11.926 47.132 1.00 15.87 1288 GLY A C 1
ATOM 1501 O O . GLY A 1 237 ? -8.171 -12.266 46.433 1.00 17.90 1288 GLY A O 1
ATOM 1502 N N . LYS A 1 238 ? -10.170 -12.720 47.356 1.00 16.72 1289 LYS A N 1
ATOM 1503 C CA . LYS A 1 238 ? -10.325 -14.014 46.713 1.00 16.27 1289 LYS A CA 1
ATOM 1504 C C . LYS A 1 238 ? -11.267 -13.844 45.529 1.00 17.79 1289 LYS A C 1
ATOM 1505 O O . LYS A 1 238 ? -12.118 -12.949 45.526 1.00 17.69 1289 LYS A O 1
ATOM 1511 N N . LEU A 1 239 ? -11.109 -14.699 44.520 1.00 17.03 1290 LEU A N 1
ATOM 1512 C CA . LEU A 1 239 ? -11.786 -14.522 43.238 1.00 16.46 1290 LEU A CA 1
ATOM 1513 C C . LEU A 1 239 ? -13.005 -15.426 43.107 1.00 19.96 1290 LEU A C 1
ATOM 1514 O O . LEU A 1 239 ? -12.987 -16.571 43.567 1.00 19.93 1290 LEU A O 1
ATOM 1519 N N . LEU A 1 240 ? -14.067 -14.899 42.483 1.00 14.41 1291 LEU A N 1
ATOM 1520 C CA . LEU A 1 240 ? -15.217 -15.678 42.032 1.00 12.82 1291 LEU A CA 1
ATOM 1521 C C . LEU A 1 240 ? -15.232 -15.667 40.505 1.00 16.51 1291 LEU A C 1
ATOM 1522 O O . LEU A 1 240 ? -15.313 -14.598 39.890 1.00 14.50 1291 LEU A O 1
ATOM 1527 N N . GLN A 1 241 ? -15.132 -16.847 39.891 1.00 19.00 1292 GLN A N 1
ATOM 1528 C CA . GLN A 1 241 ? -15.108 -16.921 38.431 1.00 16.09 1292 GLN A CA 1
ATOM 1529 C C . GLN A 1 241 ? -16.473 -16.573 37.857 1.00 16.40 1292 GLN A C 1
ATOM 1530 O O . GLN A 1 241 ? -17.503 -17.035 38.349 1.00 15.04 1292 GLN A O 1
ATOM 1536 N N . LEU A 1 242 ? -16.480 -15.752 36.803 1.00 14.43 1293 LEU A N 1
ATOM 1537 C CA . LEU A 1 242 ? -17.756 -15.322 36.235 1.00 15.54 1293 LEU A CA 1
ATOM 1538 C C . LEU A 1 242 ? -18.505 -16.482 35.589 1.00 16.30 1293 LEU A C 1
ATOM 1539 O O . LEU A 1 242 ? -19.740 -16.494 35.597 1.00 14.04 1293 LEU A O 1
ATOM 1544 N N . GLN A 1 243 ? -17.791 -17.472 35.044 1.00 16.31 1294 GLN A N 1
ATOM 1545 C CA . GLN A 1 243 ? -18.482 -18.612 34.454 1.00 19.82 1294 GLN A CA 1
ATOM 1546 C C . GLN A 1 243 ? -19.305 -19.338 35.504 1.00 17.33 1294 GLN A C 1
ATOM 1547 O O . GLN A 1 243 ? -20.387 -19.844 35.203 1.00 20.30 1294 GLN A O 1
ATOM 1553 N N . GLU A 1 244 ? -18.833 -19.354 36.755 1.00 17.26 1295 GLU A N 1
ATOM 1554 C CA . GLU A 1 244 ? -19.592 -19.994 37.819 1.00 18.69 1295 GLU A CA 1
ATOM 1555 C C . GLU A 1 244 ? -20.827 -19.183 38.166 1.00 19.67 1295 GLU A C 1
ATOM 1556 O O . GLU A 1 244 ? -21.865 -19.759 38.522 1.00 22.05 1295 GLU A O 1
ATOM 1562 N N . VAL A 1 245 ? -20.747 -17.852 38.040 1.00 14.71 1296 VAL A N 1
ATOM 1563 C CA . VAL A 1 245 ? -21.912 -17.003 38.265 1.00 17.05 1296 VAL A CA 1
ATOM 1564 C C . VAL A 1 245 ? -22.981 -17.262 37.208 1.00 15.52 1296 VAL A C 1
ATOM 1565 O O . VAL A 1 245 ? -24.156 -17.480 37.529 1.00 15.96 1296 VAL A O 1
ATOM 1569 N N . PHE A 1 246 ? -22.601 -17.211 35.928 1.00 14.26 1297 PHE A N 1
ATOM 1570 C CA . PHE A 1 246 ? -23.590 -17.406 34.874 1.00 14.03 1297 PHE A CA 1
ATOM 1571 C C . PHE A 1 246 ? -24.229 -18.786 34.990 1.00 14.01 1297 PHE A C 1
ATOM 1572 O O . PHE A 1 246 ? -25.430 -18.952 34.736 1.00 15.61 1297 PHE A O 1
ATOM 1580 N N . GLN A 1 247 ? -23.445 -19.783 35.393 1.00 15.85 1298 GLN A N 1
ATOM 1581 C CA . GLN A 1 247 ? -23.969 -21.140 35.493 1.00 16.07 1298 GLN A CA 1
ATOM 1582 C C . GLN A 1 247 ? -25.092 -21.235 36.520 1.00 17.22 1298 GLN A C 1
ATOM 1583 O O . GLN A 1 247 ? -26.037 -22.004 36.334 1.00 16.99 1298 GLN A O 1
ATOM 1589 N N . LEU A 1 248 ? -25.021 -20.450 37.604 1.00 16.73 1299 LEU A N 1
ATOM 1590 C CA . LEU A 1 248 ? -26.091 -20.449 38.600 1.00 15.54 1299 LEU A CA 1
ATOM 1591 C C . LEU A 1 248 ? -27.443 -20.078 38.002 1.00 18.42 1299 LEU A C 1
ATOM 1592 O O . LEU A 1 248 ? -28.483 -20.458 38.556 1.00 16.13 1299 LEU A O 1
ATOM 1597 N N . PHE A 1 249 ? -27.455 -19.351 36.882 1.00 14.28 1300 PHE A N 1
ATOM 1598 C CA . PHE A 1 249 ? -28.691 -18.865 36.281 1.00 15.17 1300 PHE A CA 1
ATOM 1599 C C . PHE A 1 249 ? -29.039 -19.589 34.990 1.00 15.61 1300 PHE A C 1
ATOM 1600 O O . PHE A 1 249 ? -29.972 -19.170 34.291 1.00 16.67 1300 PHE A O 1
ATOM 1608 N N . ASP A 1 250 ? -28.330 -20.668 34.658 1.00 13.87 1301 ASP A N 1
ATOM 1609 C CA . ASP A 1 250 ? -28.517 -21.292 33.354 1.00 15.78 1301 ASP A CA 1
ATOM 1610 C C . ASP A 1 250 ? -29.749 -22.206 33.357 1.00 16.89 1301 ASP A C 1
ATOM 1611 O O . ASP A 1 250 ? -30.484 -22.309 34.342 1.00 15.80 1301 ASP A O 1
ATOM 1616 N N . ASN A 1 251 ? -29.994 -22.874 32.226 1.00 15.25 1302 ASN A N 1
ATOM 1617 C CA . ASN A 1 251 ? -31.234 -23.636 32.077 1.00 13.27 1302 ASN A CA 1
ATOM 1618 C C . ASN A 1 251 ? -31.237 -24.899 32.924 1.00 19.21 1302 ASN A C 1
ATOM 1619 O O . ASN A 1 251 ? -32.314 -25.398 33.275 1.00 18.09 1302 ASN A O 1
ATOM 1624 N N . ALA A 1 252 ? -30.058 -25.442 33.241 1.00 15.33 1303 ALA A N 1
ATOM 1625 C CA . ALA A 1 252 ? -29.992 -26.619 34.101 1.00 19.28 1303 ALA A CA 1
ATOM 1626 C C . ALA A 1 252 ? -30.201 -26.244 35.563 1.00 24.99 1303 ALA A C 1
ATOM 1627 O O . ALA A 1 252 ? -31.014 -26.861 36.260 1.00 25.10 1303 ALA A O 1
ATOM 1629 N N . ASN A 1 253 ? -29.500 -25.217 36.037 1.00 18.95 1304 ASN A N 1
ATOM 1630 C CA . ASN A 1 253 ? -29.487 -24.897 37.457 1.00 20.84 1304 ASN A CA 1
ATOM 1631 C C . ASN A 1 253 ? -30.626 -23.991 37.892 1.00 20.38 1304 ASN A C 1
ATOM 1632 O O . ASN A 1 253 ? -30.959 -23.969 39.084 1.00 21.92 1304 ASN A O 1
ATOM 1637 N N . CYS A 1 254 ? -31.227 -23.244 36.972 1.00 15.96 1305 CYS A N 1
ATOM 1638 C CA . CYS A 1 254 ? -32.263 -22.268 37.294 1.00 18.51 1305 CYS A CA 1
ATOM 1639 C C . CYS A 1 254 ? -33.440 -22.453 36.346 1.00 18.14 1305 CYS A C 1
ATOM 1640 O O . CYS A 1 254 ? -33.712 -21.604 35.486 1.00 19.36 1305 CYS A O 1
ATOM 1643 N N . PRO A 1 255 ? -34.185 -23.559 36.490 1.00 17.93 1306 PRO A N 1
ATOM 1644 C CA . PRO A 1 255 ? -35.318 -23.800 35.574 1.00 17.89 1306 PRO A CA 1
ATOM 1645 C C . PRO A 1 255 ? -36.395 -22.731 35.635 1.00 18.00 1306 PRO A C 1
ATOM 1646 O O . PRO A 1 255 ? -37.112 -22.538 34.643 1.00 19.55 1306 PRO A O 1
ATOM 1650 N N A SER A 1 256 ? -36.534 -22.023 36.765 0.49 19.85 1307 SER A N 1
ATOM 1651 N N B SER A 1 256 ? -36.511 -22.020 36.762 0.51 19.84 1307 SER A N 1
ATOM 1652 C CA A SER A 1 256 ? -37.540 -20.966 36.868 0.49 20.58 1307 SER A CA 1
ATOM 1653 C CA B SER A 1 256 ? -37.507 -20.962 36.900 0.51 20.59 1307 SER A CA 1
ATOM 1654 C C A SER A 1 256 ? -37.323 -19.856 35.850 0.49 21.06 1307 SER A C 1
ATOM 1655 C C B SER A 1 256 ? -37.313 -19.846 35.884 0.51 21.06 1307 SER A C 1
ATOM 1656 O O A SER A 1 256 ? -38.283 -19.167 35.484 0.49 19.81 1307 SER A O 1
ATOM 1657 O O B SER A 1 256 ? -38.275 -19.142 35.557 0.51 19.81 1307 SER A O 1
ATOM 1662 N N . LEU A 1 257 ? -36.092 -19.661 35.386 1.00 17.27 1308 LEU A N 1
ATOM 1663 C CA . LEU A 1 257 ? -35.796 -18.599 34.437 1.00 17.46 1308 LEU A CA 1
ATOM 1664 C C . LEU A 1 257 ? -35.607 -19.108 33.016 1.00 16.94 1308 LEU A C 1
ATOM 1665 O O . LEU A 1 257 ? -35.257 -18.314 32.131 1.00 15.41 1308 LEU A O 1
ATOM 1670 N N . GLN A 1 258 ? -35.871 -20.393 32.758 1.00 18.59 1309 GLN A N 1
ATOM 1671 C CA . GLN A 1 258 ? -35.773 -20.916 31.396 1.00 16.18 1309 GLN A CA 1
ATOM 1672 C C . GLN A 1 258 ? -36.580 -20.063 30.427 1.00 16.03 1309 GLN A C 1
ATOM 1673 O O . GLN A 1 258 ? -37.745 -19.735 30.686 1.00 18.07 1309 GLN A O 1
ATOM 1679 N N . ASN A 1 259 ? -35.939 -19.672 29.318 1.00 14.09 1310 ASN A N 1
ATOM 1680 C CA . ASN A 1 259 ? -36.533 -18.917 28.222 1.00 15.76 1310 ASN A CA 1
ATOM 1681 C C . ASN A 1 259 ? -36.874 -17.483 28.595 1.00 16.61 1310 ASN A C 1
ATOM 1682 O O . ASN A 1 259 ? -37.465 -16.765 27.772 1.00 17.29 1310 ASN A O 1
ATOM 1687 N N . LYS A 1 260 ? -36.506 -17.039 29.798 1.00 15.08 1311 LYS A N 1
ATOM 1688 C CA . LYS A 1 260 ? -36.683 -15.656 30.198 1.00 14.79 1311 LYS A CA 1
ATOM 1689 C C . LYS A 1 260 ? -35.353 -14.909 30.111 1.00 16.02 1311 LYS A C 1
ATOM 1690 O O . LYS A 1 260 ? -34.297 -15.476 30.434 1.00 14.88 1311 LYS A O 1
ATOM 1696 N N . PRO A 1 261 ? -35.387 -13.641 29.709 1.00 15.13 1312 PRO A N 1
ATOM 1697 C CA . PRO A 1 261 ? -34.137 -12.882 29.523 1.00 16.14 1312 PRO A CA 1
ATOM 1698 C C . PRO A 1 261 ? -33.455 -12.576 30.850 1.00 14.11 1312 PRO A C 1
ATOM 1699 O O . PRO A 1 261 ? -34.091 -12.120 31.808 1.00 14.87 1312 PRO A O 1
ATOM 1703 N N . LYS A 1 262 ? -32.144 -12.826 30.894 1.00 15.11 1313 LYS A N 1
ATOM 1704 C CA . LYS A 1 262 ? -31.318 -12.631 32.079 1.00 13.16 1313 LYS A CA 1
ATOM 1705 C C . LYS A 1 262 ? -30.203 -11.661 31.734 1.00 15.12 1313 LYS A C 1
ATOM 1706 O O . LYS A 1 262 ? -29.359 -11.960 30.881 1.00 14.94 1313 LYS A O 1
ATOM 1712 N N . MET A 1 263 ? -30.210 -10.515 32.404 1.00 13.73 1314 MET A N 1
ATOM 1713 C CA . MET A 1 263 ? -29.276 -9.417 32.193 1.00 14.49 1314 MET A CA 1
ATOM 1714 C C . MET A 1 263 ? -28.188 -9.447 33.262 1.00 12.37 1314 MET A C 1
ATOM 1715 O O . MET A 1 263 ? -28.497 -9.554 34.454 1.00 12.71 1314 MET A O 1
ATOM 1720 N N . PHE A 1 264 ? -26.924 -9.346 32.844 1.00 12.18 1315 PHE A N 1
ATOM 1721 C CA . PHE A 1 264 ? -25.784 -9.215 33.756 1.00 10.80 1315 PHE A CA 1
ATOM 1722 C C . PHE A 1 264 ? -24.986 -7.969 33.380 1.00 13.01 1315 PHE A C 1
ATOM 1723 O O . PHE A 1 264 ? -24.672 -7.764 32.196 1.00 12.22 1315 PHE A O 1
ATOM 1731 N N . PHE A 1 265 ? -24.641 -7.154 34.375 1.00 10.83 1316 PHE A N 1
ATOM 1732 C CA . PHE A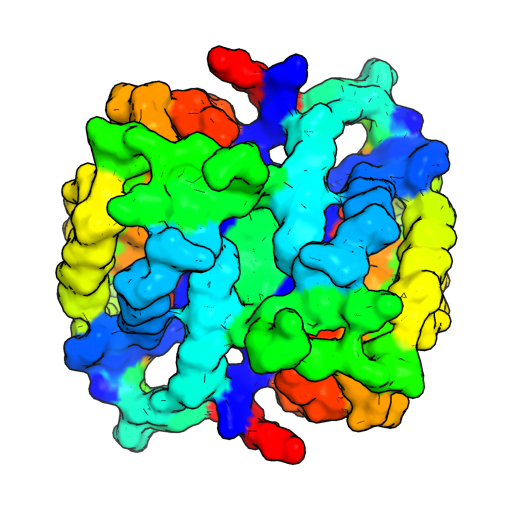 1 265 ? -23.791 -5.981 34.166 1.00 12.93 1316 PHE A CA 1
ATOM 1733 C C . PHE A 1 265 ? -22.589 -6.087 35.095 1.00 14.20 1316 PHE A C 1
ATOM 1734 O O . PHE A 1 265 ? -22.754 -6.214 36.319 1.00 14.08 1316 PHE A O 1
ATOM 1742 N N . ILE A 1 266 ? -21.380 -6.072 34.520 1.00 11.94 1317 ILE A N 1
ATOM 1743 C CA . ILE A 1 266 ? -20.154 -6.365 35.261 1.00 12.75 1317 ILE A CA 1
ATOM 1744 C C . ILE A 1 266 ? -19.255 -5.134 35.240 1.00 12.29 1317 ILE A C 1
ATOM 1745 O O . ILE A 1 266 ? -18.601 -4.835 34.224 1.00 13.27 1317 ILE A O 1
ATOM 1750 N N . GLN A 1 267 ? -19.201 -4.434 36.370 1.00 11.27 1318 GLN A N 1
ATOM 1751 C CA . GLN A 1 267 ? -18.321 -3.283 36.541 1.00 11.37 1318 GLN A CA 1
ATOM 1752 C C . GLN A 1 267 ? -17.085 -3.765 37.302 1.00 15.08 1318 GLN A C 1
ATOM 1753 O O . GLN A 1 267 ? -17.100 -3.862 38.533 1.00 15.00 1318 GLN A O 1
ATOM 1759 N N . ALA A 1 268 ? -16.021 -4.088 36.564 1.00 12.59 1319 ALA A N 1
ATOM 1760 C CA . ALA A 1 268 ? -14.786 -4.603 37.145 1.00 12.82 1319 ALA A CA 1
ATOM 1761 C C . ALA A 1 268 ? -13.695 -4.561 36.085 1.00 15.73 1319 ALA A C 1
ATOM 1762 O O . ALA A 1 268 ? -13.979 -4.694 34.896 1.00 15.79 1319 ALA A O 1
ATOM 1764 N N . CYS A 1 269 ? -12.454 -4.349 36.518 1.00 15.48 1320 CYS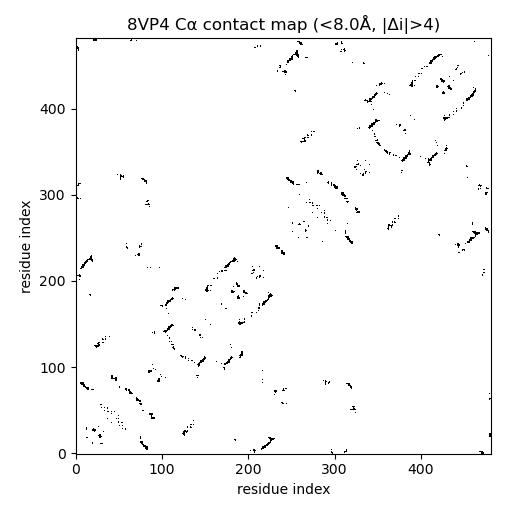 A N 1
ATOM 1765 C CA . CYS A 1 269 ? -11.351 -4.501 35.581 1.00 18.33 1320 CYS A CA 1
ATOM 1766 C C . CYS A 1 269 ? -11.225 -5.940 35.115 1.00 17.64 1320 CYS A C 1
ATOM 1767 O O . CYS A 1 269 ? -11.634 -6.889 35.786 1.00 16.16 1320 CYS A O 1
ATOM 1770 N N . ARG A 1 270 ? -10.637 -6.076 33.932 1.00 16.37 1321 ARG A N 1
ATOM 1771 C CA . ARG A 1 270 ? -10.438 -7.366 33.287 1.00 15.93 1321 ARG A CA 1
ATOM 1772 C C . ARG A 1 270 ? -8.963 -7.600 32.995 1.00 18.49 1321 ARG A C 1
ATOM 1773 O O . ARG A 1 270 ? -8.609 -8.359 32.089 1.00 18.71 1321 ARG A O 1
ATOM 1781 N N . GLY A 1 271 ? -8.100 -6.960 33.759 1.00 22.45 1322 GLY A N 1
ATOM 1782 C CA . GLY A 1 271 ? -6.675 -7.001 33.496 1.00 21.44 1322 GLY A CA 1
ATOM 1783 C C . GLY A 1 271 ? -6.039 -5.688 33.899 1.00 22.56 1322 GLY A C 1
ATOM 1784 O O . GLY A 1 271 ? -6.694 -4.784 34.406 1.00 26.68 1322 GLY A O 1
ATOM 1785 N N . ASP A 1 272 ? -4.733 -5.601 33.641 1.00 26.04 1323 ASP A N 1
ATOM 1786 C CA . ASP A 1 272 ? -3.925 -4.498 34.135 1.00 29.08 1323 ASP A CA 1
ATOM 1787 C C . ASP A 1 272 ? -3.564 -3.472 33.069 1.00 25.06 1323 ASP A C 1
ATOM 1788 O O . ASP A 1 272 ? -2.993 -2.427 33.410 1.00 30.25 1323 ASP A O 1
ATOM 1790 N N . GLU A 1 273 ? -3.877 -3.719 31.804 1.00 21.60 1324 GLU A N 1
ATOM 1791 C CA . GLU A 1 273 ? -3.440 -2.799 30.761 1.00 23.91 1324 GLU A CA 1
ATOM 1792 C C . GLU A 1 273 ? -4.272 -1.521 30.789 1.00 27.06 1324 GLU A C 1
ATOM 1793 O O . GLU A 1 273 ? -5.508 -1.566 30.782 1.00 23.20 1324 GLU A O 1
ATOM 1795 N N . THR A 1 274 ? -3.588 -0.380 30.833 1.00 23.61 1325 THR A N 1
ATOM 1796 C CA . THR A 1 274 ? -4.215 0.924 30.648 1.00 26.57 1325 THR A CA 1
ATOM 1797 C C . THR A 1 274 ? -4.154 1.272 29.166 1.00 26.66 1325 THR A C 1
ATOM 1798 O O . THR A 1 274 ? -3.085 1.186 28.555 1.00 23.14 1325 THR A O 1
ATOM 1802 N N . ASP A 1 275 ? -5.291 1.646 28.581 1.00 19.84 1326 ASP A N 1
ATOM 1803 C CA . ASP A 1 275 ? -5.337 1.950 27.153 1.00 22.60 1326 ASP A CA 1
ATOM 1804 C C . ASP A 1 275 ? -4.974 3.418 26.959 1.00 19.64 1326 ASP A C 1
ATOM 1805 O O . ASP A 1 275 ? -5.724 4.318 27.357 1.00 19.89 1326 ASP A O 1
ATOM 1810 N N . ARG A 1 276 ? -3.809 3.657 26.352 1.00 22.75 1327 ARG A N 1
ATOM 1811 C CA . ARG A 1 276 ? -3.375 5.019 26.070 1.00 21.88 1327 ARG A CA 1
ATOM 1812 C C . ARG A 1 276 ? -4.167 5.645 24.931 1.00 22.43 1327 ARG A C 1
ATOM 1813 O O . ARG A 1 276 ? -4.134 6.870 24.771 1.00 23.35 1327 ARG A O 1
ATOM 1815 N N . GLY A 1 277 ? -4.900 4.841 24.150 1.00 19.01 1328 GLY A N 1
ATOM 1816 C CA . GLY A 1 277 ? -5.697 5.377 23.068 1.00 21.11 1328 GLY A CA 1
ATOM 1817 C C . GLY A 1 277 ? -4.861 5.674 21.835 1.00 21.99 1328 GLY A C 1
ATOM 1818 O O . GLY A 1 277 ? -3.638 5.538 21.824 1.00 24.51 1328 GLY A O 1
ATOM 1819 N N . VAL A 1 278 ? -5.541 6.075 20.758 1.00 18.20 1329 VAL A N 1
ATOM 1820 C CA . VAL A 1 278 ? -4.864 6.368 19.496 1.00 23.08 1329 VAL A CA 1
ATOM 1821 C C . VAL A 1 278 ? -5.453 7.629 18.882 1.00 20.96 1329 VAL A C 1
ATOM 1822 O O . VAL A 1 278 ? -6.641 7.930 19.036 1.00 21.31 1329 VAL A O 1
ATOM 1826 N N . ASP A 1 279 ? -4.607 8.379 18.178 1.00 22.88 1330 ASP A N 1
ATOM 1827 C CA . ASP A 1 279 ? -5.102 9.540 17.458 1.00 20.70 1330 ASP A CA 1
ATOM 1828 C C . ASP A 1 279 ? -5.954 9.099 16.279 1.00 25.07 1330 ASP A C 1
ATOM 1829 O O . ASP A 1 279 ? -5.699 8.068 15.644 1.00 28.18 1330 ASP A O 1
ATOM 1834 N N . GLN A 1 280 ? -6.982 9.884 15.996 1.00 25.59 1331 GLN A N 1
ATOM 1835 C CA . GLN A 1 280 ? -7.747 9.672 14.777 1.00 28.36 1331 GLN A CA 1
ATOM 1836 C C . GLN A 1 280 ? -6.922 10.133 13.585 1.00 28.94 1331 GLN A C 1
ATOM 1837 O O . GLN A 1 280 ? -6.366 11.236 13.597 1.00 29.89 1331 GLN A O 1
ATOM 1843 N N . GLN A 1 281 ? -6.805 9.277 12.576 1.00 29.61 1332 GLN A N 1
ATOM 1844 C CA . GLN A 1 281 ? -6.059 9.626 11.365 1.00 30.97 1332 GLN A CA 1
ATOM 1845 C C . GLN A 1 281 ? -6.771 10.724 10.581 1.00 34.50 1332 GLN A C 1
ATOM 1846 O O . GLN A 1 281 ? -8.000 10.790 10.576 1.00 38.73 1332 GLN A O 1
ATOM 1848 N N . MET B 1 30 ? -10.430 14.837 19.790 1.00 31.98 356 MET B N 1
ATOM 1849 C CA . MET B 1 30 ? -10.980 13.519 20.121 1.00 37.13 356 MET B CA 1
ATOM 1850 C C . MET B 1 30 ? -10.089 12.385 19.610 1.00 32.43 356 MET B C 1
ATOM 1851 O O . MET B 1 30 ? -9.610 12.401 18.475 1.00 34.59 356 MET B O 1
ATOM 1856 N N . ARG B 1 31 ? -9.873 11.407 20.480 1.00 26.53 357 ARG B N 1
ATOM 1857 C CA . ARG B 1 31 ? -9.005 10.273 20.232 1.00 19.43 357 ARG B CA 1
ATOM 1858 C C . ARG B 1 31 ? -9.831 9.002 20.381 1.00 18.23 357 ARG B C 1
ATOM 1859 O O . ARG B 1 31 ? -10.970 9.038 20.851 1.00 22.02 357 ARG B O 1
ATOM 1867 N N . LEU B 1 32 ? -9.252 7.870 19.984 1.00 13.97 358 LEU B N 1
ATOM 1868 C CA . LEU B 1 32 ? -10.016 6.626 20.017 1.00 14.03 358 LEU B CA 1
ATOM 1869 C C . LEU B 1 32 ? -9.434 5.627 21.015 1.00 14.43 358 LEU B C 1
ATOM 1870 O O . LEU B 1 32 ? -8.224 5.626 21.268 1.00 14.34 358 LEU B O 1
ATOM 1875 N N . PRO B 1 33 ? -10.258 4.733 21.573 1.00 16.11 359 PRO B N 1
ATOM 1876 C CA . PRO B 1 33 ? -9.703 3.547 22.225 1.00 13.75 359 PRO B CA 1
ATOM 1877 C C . PRO B 1 33 ? -8.903 2.742 21.205 1.00 12.85 359 PRO B C 1
ATOM 1878 O O . PRO B 1 33 ? -9.037 2.928 19.996 1.00 14.37 359 PRO B O 1
ATOM 1882 N N . THR B 1 34 ? -8.074 1.824 21.700 1.00 15.57 360 THR B N 1
ATOM 1883 C CA . THR B 1 34 ? -7.287 1.015 20.782 1.00 16.17 360 THR B CA 1
ATOM 1884 C C . THR B 1 34 ? -8.173 0.124 19.911 1.00 14.43 360 THR B C 1
ATOM 1885 O O . THR B 1 34 ? -7.876 -0.066 18.730 1.00 15.22 360 THR B O 1
ATOM 1889 N N . ARG B 1 35 ? -9.287 -0.380 20.454 1.00 14.44 361 ARG B N 1
ATOM 1890 C CA . ARG B 1 35 ? -10.202 -1.267 19.733 1.00 13.64 361 ARG B CA 1
ATOM 1891 C C . ARG B 1 35 ? -11.646 -0.813 19.907 1.00 13.51 361 ARG B C 1
ATOM 1892 O O . ARG B 1 35 ? -12.108 -0.651 21.042 1.00 16.32 361 ARG B O 1
ATOM 1900 N N . SER B 1 36 ? -12.371 -0.676 18.796 1.00 11.43 362 SER B N 1
ATOM 1901 C CA . SER B 1 36 ? -13.789 -0.314 18.820 1.00 14.00 362 SER B CA 1
ATOM 1902 C C . SER B 1 36 ? -14.431 -0.651 17.478 1.00 12.66 362 SER B C 1
ATOM 1903 O O . SER B 1 36 ? -13.741 -0.913 16.488 1.00 13.98 362 SER B O 1
ATOM 1906 N N . ASP B 1 37 ? -15.777 -0.603 17.452 1.00 11.55 363 ASP B N 1
ATOM 1907 C CA . ASP B 1 37 ? -16.568 -0.749 16.210 1.00 10.27 363 ASP B CA 1
ATOM 1908 C C . ASP B 1 37 ? -16.393 -2.129 15.576 1.00 10.82 363 ASP B C 1
ATOM 1909 O O . ASP B 1 37 ? -16.342 -2.274 14.346 1.00 11.75 363 ASP B O 1
ATOM 1914 N N . MET B 1 38 ? -16.355 -3.161 16.416 1.00 10.70 364 MET B N 1
ATOM 1915 C CA . MET B 1 38 ? -16.240 -4.541 15.986 1.00 10.68 364 MET B CA 1
ATOM 1916 C C . MET B 1 38 ? -17.452 -5.321 16.481 1.00 12.65 364 MET B C 1
ATOM 1917 O O . MET B 1 38 ? -17.971 -5.066 17.577 1.00 12.86 364 MET B O 1
ATOM 1922 N N . ILE B 1 39 ? -17.888 -6.302 15.694 1.00 10.19 365 ILE B N 1
ATOM 1923 C CA . ILE B 1 39 ? -18.869 -7.274 16.164 1.00 12.44 365 ILE B CA 1
ATOM 1924 C C . ILE B 1 39 ? -18.362 -8.651 15.761 1.00 12.05 365 ILE B C 1
ATOM 1925 O O . ILE B 1 39 ? -17.898 -8.851 14.628 1.00 11.95 365 ILE B O 1
ATOM 1930 N N A CYS B 1 40 ? -18.440 -9.603 16.688 0.50 11.65 366 CYS B N 1
ATOM 1931 N N B CYS B 1 40 ? -18.364 -9.577 16.709 0.50 12.66 366 CYS B N 1
ATOM 1932 C CA A CYS B 1 40 ? -17.861 -10.924 16.482 0.50 13.28 366 CYS B CA 1
ATOM 1933 C CA B CYS B 1 40 ? -17.878 -10.921 16.451 0.50 13.21 366 CYS B CA 1
ATOM 1934 C C A CYS B 1 40 ? -18.898 -11.983 16.818 0.50 12.94 366 CYS B C 1
ATOM 1935 C C B CYS B 1 40 ? -18.979 -11.906 16.780 0.50 12.94 366 CYS B C 1
ATOM 1936 O O A CYS B 1 40 ? -19.324 -12.090 17.974 0.50 12.84 366 CYS B O 1
ATOM 1937 O O B CYS B 1 40 ? -19.537 -11.877 17.882 0.50 12.71 366 CYS B O 1
ATOM 1942 N N . GLY B 1 41 ? -19.300 -12.761 15.808 1.00 12.47 367 GLY B N 1
ATOM 1943 C CA . GLY B 1 41 ? -20.227 -13.854 16.014 1.00 13.46 367 GLY B CA 1
ATOM 1944 C C . GLY B 1 41 ? -19.468 -15.153 16.214 1.00 13.49 367 GLY B C 1
ATOM 1945 O O . GLY B 1 41 ? -18.541 -15.471 15.454 1.00 13.63 367 GLY B O 1
ATOM 1946 N N . TYR B 1 42 ? -19.861 -15.897 17.246 1.00 11.27 368 TYR B N 1
ATOM 1947 C CA . TYR B 1 42 ? -19.250 -17.178 17.576 1.00 11.70 368 TYR B CA 1
ATOM 1948 C C . TYR B 1 42 ? -20.244 -18.318 17.407 1.00 14.35 368 TYR B C 1
ATOM 1949 O O . TYR B 1 42 ? -21.371 -18.246 17.912 1.00 12.50 368 TYR B O 1
ATOM 1958 N N . ALA B 1 43 ? -19.799 -19.405 16.776 1.00 11.20 369 ALA B N 1
ATOM 1959 C CA . ALA B 1 43 ? -20.680 -20.555 16.557 1.00 15.03 369 ALA B CA 1
ATOM 1960 C C . ALA B 1 43 ? -21.109 -21.245 17.854 1.00 16.41 369 ALA B C 1
ATOM 1961 O O . ALA B 1 43 ? -22.143 -21.933 17.866 1.00 16.29 369 ALA B O 1
ATOM 1963 N N . CYS B 1 44 ? -20.366 -21.075 18.947 1.00 13.34 370 CYS B N 1
ATOM 1964 C CA . CYS B 1 44 ? -20.659 -21.803 20.175 1.00 14.51 370 CYS B CA 1
ATOM 1965 C C . CYS B 1 44 ? -20.155 -20.978 21.352 1.00 14.87 370 CYS B C 1
ATOM 1966 O O . CYS B 1 44 ? -19.538 -19.925 21.174 1.00 17.07 370 CYS B O 1
ATOM 1969 N N . LEU B 1 45 ? -20.409 -21.468 22.561 1.00 17.02 371 LEU B N 1
ATOM 1970 C CA . LEU B 1 45 ? -20.023 -20.800 23.800 1.00 19.44 371 LEU B CA 1
ATOM 1971 C C . LEU B 1 45 ? -18.654 -21.303 24.266 1.00 18.63 371 LEU B C 1
ATOM 1972 O O . LEU B 1 45 ? -18.224 -22.407 23.913 1.00 15.94 371 LEU B O 1
ATOM 1977 N N . LYS B 1 46 ? -17.970 -20.469 25.059 1.00 19.29 372 LYS B N 1
ATOM 1978 C CA . LYS B 1 46 ? -16.679 -20.832 25.637 1.00 20.98 372 LYS B CA 1
ATOM 1979 C C . LYS B 1 46 ? -16.745 -22.212 26.280 1.00 19.09 372 LYS B C 1
ATOM 1980 O O . LYS B 1 46 ? -17.667 -22.508 27.043 1.00 21.93 372 LYS B O 1
ATOM 1982 N N . GLY B 1 47 ? -15.771 -23.059 25.953 1.00 17.26 373 GLY B N 1
ATOM 1983 C CA . GLY B 1 47 ? -15.654 -24.376 26.532 1.00 20.21 373 GLY B CA 1
ATOM 1984 C C . GLY B 1 47 ? -16.388 -25.472 25.801 1.00 24.73 373 GLY B C 1
ATOM 1985 O O . GLY B 1 47 ? -16.197 -26.646 26.148 1.00 25.12 373 GLY B O 1
ATOM 1986 N N . THR B 1 48 ? -17.189 -25.147 24.777 1.00 18.79 374 THR B N 1
ATOM 1987 C CA . THR B 1 48 ? -18.084 -26.119 24.160 1.00 18.54 374 THR B CA 1
ATOM 1988 C C . THR B 1 48 ? -17.727 -26.344 22.691 1.00 21.73 374 THR B C 1
ATOM 1989 O O . THR B 1 48 ? -16.998 -25.564 22.067 1.00 20.21 374 THR B O 1
ATOM 1993 N N . ALA B 1 49 ? -18.268 -27.424 22.140 1.00 20.35 375 ALA B N 1
ATOM 1994 C CA . ALA B 1 49 ? -18.099 -27.725 20.728 1.00 21.73 375 ALA B CA 1
ATOM 1995 C C . ALA B 1 49 ? -19.102 -26.946 19.877 1.00 20.92 375 ALA B C 1
ATOM 1996 O O . ALA B 1 49 ? -20.224 -26.650 20.305 1.00 22.73 375 ALA B O 1
ATOM 1998 N N . ALA B 1 50 ? -18.679 -26.598 18.665 1.00 17.53 376 ALA B N 1
ATOM 1999 C CA . ALA B 1 50 ? -19.571 -26.120 17.621 1.00 19.56 376 ALA B CA 1
ATOM 2000 C C . ALA B 1 50 ? -19.911 -27.292 16.715 1.00 19.26 376 ALA B C 1
ATOM 2001 O O . ALA B 1 50 ? -19.049 -28.125 16.425 1.00 23.82 376 ALA B O 1
ATOM 2003 N N . MET B 1 51 ? -21.161 -27.362 16.258 1.00 16.45 377 MET B N 1
ATOM 2004 C CA . MET B 1 51 ? -21.612 -28.548 15.537 1.00 16.95 377 MET B CA 1
ATOM 2005 C C . MET B 1 51 ? -21.630 -28.313 14.033 1.00 17.41 377 MET B C 1
ATOM 2006 O O . MET B 1 51 ? -21.939 -27.214 13.558 1.00 16.46 377 MET B O 1
ATOM 2011 N N . ARG B 1 52 ? -21.282 -29.357 13.290 1.00 14.03 378 ARG B N 1
ATOM 2012 C CA . ARG B 1 52 ? -21.223 -29.306 11.832 1.00 13.58 378 ARG B CA 1
ATOM 2013 C C . ARG B 1 52 ? -21.817 -30.588 11.267 1.00 16.35 378 ARG B C 1
ATOM 2014 O O . ARG B 1 52 ? -21.473 -31.690 11.714 1.00 17.95 378 ARG B O 1
ATOM 2022 N N . ASN B 1 53 ? -22.687 -30.438 10.277 1.00 16.37 379 ASN B N 1
ATOM 2023 C CA . ASN B 1 53 ? -23.296 -31.568 9.589 1.00 17.98 379 ASN B CA 1
ATOM 2024 C C . ASN B 1 53 ? -22.394 -31.952 8.419 1.00 19.94 379 ASN B C 1
ATOM 2025 O O . ASN B 1 53 ? -21.971 -31.088 7.642 1.00 18.57 379 ASN B O 1
ATOM 2030 N N . THR B 1 54 ? -22.068 -33.248 8.321 1.00 18.06 380 THR B N 1
ATOM 2031 C CA . THR B 1 54 ? -21.054 -33.694 7.368 1.00 17.72 380 THR B CA 1
ATOM 2032 C C . THR B 1 54 ? -21.465 -33.451 5.922 1.00 21.43 380 THR B C 1
ATOM 2033 O O . THR B 1 54 ? -20.590 -33.417 5.049 1.00 20.55 380 THR B O 1
ATOM 2037 N N . LYS B 1 55 ? -22.765 -33.288 5.650 1.00 17.02 381 LYS B N 1
ATOM 2038 C CA . LYS B 1 55 ? -23.265 -32.937 4.320 1.00 21.74 381 LYS B CA 1
ATOM 2039 C C . LYS B 1 55 ? -23.782 -31.506 4.208 1.00 24.19 381 LYS B C 1
ATOM 2040 O O . LYS B 1 55 ? -23.535 -30.852 3.190 1.00 28.19 381 LYS B O 1
ATOM 2046 N N . ARG B 1 56 ? -24.504 -30.993 5.203 1.00 19.41 382 ARG B N 1
ATOM 2047 C CA . ARG B 1 56 ? -25.072 -29.656 5.092 1.00 21.13 382 ARG B CA 1
ATOM 2048 C C . ARG B 1 56 ? -24.140 -28.555 5.582 1.00 21.92 382 ARG B C 1
ATOM 2049 O O . ARG B 1 56 ? -24.411 -27.382 5.313 1.00 24.06 382 ARG B O 1
ATOM 2057 N N . GLY B 1 57 ? -23.053 -28.886 6.274 1.00 18.33 383 GLY B N 1
ATOM 2058 C CA . GLY B 1 57 ? -22.172 -27.851 6.802 1.00 17.97 383 GLY B CA 1
ATOM 2059 C C . GLY B 1 57 ? -22.536 -27.453 8.223 1.00 19.37 383 GLY B C 1
ATOM 2060 O O . GLY B 1 57 ? -23.367 -28.078 8.885 1.00 17.51 383 GLY B O 1
ATOM 2061 N N . SER B 1 58 ? -21.905 -26.378 8.697 1.00 15.69 384 SER B N 1
ATOM 2062 C CA . SER B 1 58 ? -22.029 -26.009 10.105 1.00 14.89 384 SER B CA 1
ATOM 2063 C C . SER B 1 58 ? -23.399 -25.420 10.421 1.00 15.16 384 SER B C 1
ATOM 2064 O O . SER B 1 58 ? -23.982 -24.692 9.609 1.00 14.14 384 SER B O 1
ATOM 2067 N N . TRP B 1 59 ? -23.912 -25.732 11.619 1.00 13.58 385 TRP B N 1
ATOM 2068 C CA . TRP B 1 59 ? -25.200 -25.163 12.019 1.00 13.36 385 TRP B CA 1
ATOM 2069 C C . TRP B 1 59 ? -25.164 -23.645 11.980 1.00 13.19 385 TRP B C 1
ATOM 2070 O O . TRP B 1 59 ? -26.095 -23.005 11.485 1.00 11.93 385 TRP B O 1
ATOM 2081 N N . TYR B 1 60 ? -24.106 -23.054 12.532 1.00 13.84 386 TYR B N 1
ATOM 2082 C CA . TYR B 1 60 ? -24.034 -21.602 12.640 1.00 13.05 386 TYR B CA 1
ATOM 2083 C C . TYR B 1 60 ? -23.969 -20.939 11.264 1.00 14.39 386 TYR B C 1
ATOM 2084 O O . TYR B 1 60 ? -24.715 -19.991 10.987 1.00 13.29 386 TYR B O 1
ATOM 2093 N N . ILE B 1 61 ? -23.081 -21.414 10.384 1.00 12.16 387 ILE B N 1
ATOM 2094 C CA . ILE B 1 61 ? -22.994 -20.810 9.054 1.00 12.82 387 ILE B CA 1
ATOM 2095 C C . ILE B 1 61 ? -24.316 -20.961 8.313 1.00 14.50 387 ILE B C 1
ATOM 2096 O O . ILE B 1 61 ? -24.777 -20.032 7.642 1.00 14.60 387 ILE B O 1
ATOM 2101 N N . GLU B 1 62 ? -24.962 -22.125 8.434 1.00 13.90 388 GLU B N 1
ATOM 2102 C CA . GLU B 1 62 ? -26.213 -22.308 7.708 1.00 14.64 388 GLU B CA 1
ATOM 2103 C C . GLU B 1 62 ? -27.271 -21.318 8.195 1.00 17.23 388 GLU B C 1
ATOM 2104 O O . GLU B 1 62 ? -27.974 -20.695 7.388 1.00 15.36 388 GLU B O 1
ATOM 2110 N N . ALA B 1 63 ? -27.345 -21.098 9.505 1.00 14.21 389 ALA B N 1
ATOM 2111 C CA . ALA B 1 63 ? -28.339 -20.169 10.038 1.00 15.93 389 ALA B CA 1
ATOM 2112 C C . ALA B 1 63 ? -27.992 -18.729 9.680 1.00 16.63 389 ALA B C 1
ATOM 2113 O O . ALA B 1 63 ? -28.881 -17.916 9.377 1.00 14.36 389 ALA B O 1
ATOM 2115 N N . LEU B 1 64 ? -26.699 -18.396 9.733 1.00 14.60 390 LEU B N 1
ATOM 2116 C CA . LEU B 1 64 ? -26.245 -17.049 9.406 1.00 13.60 390 LEU B CA 1
ATOM 2117 C C . LEU B 1 64 ? -26.605 -16.695 7.978 1.00 13.03 390 LEU B C 1
ATOM 2118 O O . LEU B 1 64 ? -27.150 -15.624 7.705 1.00 14.81 390 LEU B O 1
ATOM 2123 N N . ALA B 1 65 ? -26.329 -17.603 7.052 1.00 14.19 391 ALA B N 1
ATOM 2124 C CA . ALA B 1 65 ? -26.638 -17.323 5.658 1.00 16.31 391 ALA B CA 1
ATOM 2125 C C . ALA B 1 65 ? -28.144 -17.235 5.433 1.00 16.02 391 ALA B C 1
ATOM 2126 O O . ALA B 1 65 ? -28.611 -16.385 4.667 1.00 16.15 391 ALA B O 1
ATOM 2128 N N . GLN B 1 66 ? -28.919 -18.078 6.117 1.00 16.19 392 GLN B N 1
ATOM 2129 C CA . GLN B 1 66 ? -30.372 -18.048 5.957 1.00 16.07 392 GLN B CA 1
ATOM 2130 C C . GLN B 1 66 ? -30.956 -16.714 6.422 1.00 18.22 392 GLN B C 1
ATOM 2131 O O . GLN B 1 66 ? -31.742 -16.079 5.706 1.00 17.31 392 GLN B O 1
ATOM 2137 N N . VAL B 1 67 ? -30.583 -16.274 7.628 1.00 15.09 393 VAL B N 1
ATOM 2138 C CA . VAL B 1 67 ? -31.096 -15.015 8.159 1.00 14.20 393 VAL B CA 1
ATOM 2139 C C . VAL B 1 67 ? -30.603 -13.830 7.330 1.00 16.29 393 VAL B C 1
ATOM 2140 O O . VAL B 1 67 ? -31.384 -12.947 6.956 1.00 16.95 393 VAL B O 1
ATOM 2144 N N . PHE B 1 68 ? -29.293 -13.770 7.054 1.00 13.13 394 PHE B N 1
ATOM 2145 C CA . PHE B 1 68 ? -28.745 -12.611 6.353 1.00 15.46 394 PHE B CA 1
ATOM 2146 C C . PHE B 1 68 ? -29.339 -12.501 4.952 1.00 16.64 394 PHE B C 1
ATOM 2147 O O . PHE B 1 68 ? -29.622 -11.398 4.479 1.00 16.86 394 PHE B O 1
ATOM 2155 N N . SER B 1 69 ? -29.565 -13.640 4.288 1.00 14.86 395 SER B N 1
ATOM 2156 C CA . SER B 1 69 ? -30.129 -13.618 2.937 1.00 18.71 395 SER B CA 1
ATOM 2157 C C . SER B 1 69 ? -31.542 -13.058 2.936 1.00 18.98 395 SER B C 1
ATOM 2158 O O . SER B 1 69 ? -31.938 -12.370 1.990 1.00 24.78 395 SER B O 1
ATOM 2161 N N . GLU B 1 70 ? -32.316 -13.353 3.980 1.00 18.19 396 GLU B N 1
ATOM 2162 C CA . GLU B 1 70 ? -33.706 -12.929 4.053 1.00 23.89 396 GLU B CA 1
ATOM 2163 C C . GLU B 1 70 ? -33.884 -11.542 4.645 1.00 23.21 396 GLU B C 1
ATOM 2164 O O . GLU B 1 70 ? -34.774 -10.814 4.203 1.00 22.44 396 GLU B O 1
ATOM 2170 N N . ARG B 1 71 ? -33.066 -11.145 5.624 1.00 18.10 397 ARG B N 1
ATOM 2171 C CA . ARG B 1 71 ? -33.388 -9.973 6.425 1.00 17.66 397 ARG B CA 1
ATOM 2172 C C . ARG B 1 71 ? -32.410 -8.807 6.316 1.00 17.64 397 ARG B C 1
ATOM 2173 O O . ARG B 1 71 ? -32.654 -7.770 6.940 1.00 18.61 397 ARG B O 1
ATOM 2181 N N . ALA B 1 72 ? -31.325 -8.922 5.544 1.00 16.78 398 ALA B N 1
ATOM 2182 C CA . ALA B 1 72 ? -30.382 -7.807 5.470 1.00 17.79 398 ALA B CA 1
ATOM 2183 C C . ALA B 1 72 ? -31.031 -6.530 4.958 1.00 19.83 398 ALA B C 1
ATOM 2184 O O . ALA B 1 72 ? -30.535 -5.444 5.249 1.00 18.02 398 ALA B O 1
ATOM 2186 N N A CYS B 1 73 ? -32.122 -6.659 4.198 0.47 20.11 399 CYS B N 1
ATOM 2187 N N B CYS B 1 73 ? -32.141 -6.626 4.218 0.53 20.11 399 CYS B N 1
ATOM 2188 C CA A CYS B 1 73 ? -32.840 -5.505 3.670 0.47 22.92 399 CYS B CA 1
ATOM 2189 C CA B CYS B 1 73 ? -32.775 -5.432 3.665 0.53 22.92 399 CYS B CA 1
ATOM 2190 C C A CYS B 1 73 ? -33.360 -4.597 4.779 0.47 21.84 399 CYS B C 1
ATOM 2191 C C B CYS B 1 73 ? -33.545 -4.613 4.698 0.53 21.80 399 CYS B C 1
ATOM 2192 O O A CYS B 1 73 ? -33.308 -3.368 4.657 0.47 23.90 399 CYS B O 1
ATOM 2193 O O B CYS B 1 73 ? -33.864 -3.452 4.425 0.53 23.93 399 CYS B O 1
ATOM 2198 N N . ASP B 1 74 ? -33.876 -5.178 5.866 1.00 19.86 400 ASP B N 1
ATOM 2199 C CA . ASP B 1 74 ? -34.605 -4.408 6.867 1.00 21.59 400 ASP B CA 1
ATOM 2200 C C . ASP B 1 74 ? -34.192 -4.647 8.318 1.00 20.88 400 ASP B C 1
ATOM 2201 O O . ASP B 1 74 ? -34.879 -4.158 9.223 1.00 22.58 400 ASP B O 1
ATOM 2206 N N . MET B 1 75 ? -33.104 -5.364 8.578 1.00 17.53 401 MET B N 1
ATOM 2207 C CA . MET B 1 75 ? -32.680 -5.665 9.940 1.00 17.91 401 MET B CA 1
ATOM 2208 C C . MET B 1 75 ? -31.182 -5.414 10.096 1.00 17.74 401 MET B C 1
ATOM 2209 O O . MET B 1 75 ? -30.398 -5.799 9.218 1.00 17.23 401 MET B O 1
ATOM 2214 N N . HIS B 1 76 ? -30.776 -4.758 11.192 1.00 15.05 402 HIS B N 1
ATOM 2215 C CA . HIS B 1 76 ? -29.339 -4.535 11.341 1.00 13.85 402 HIS B CA 1
ATOM 2216 C C . HIS B 1 76 ? -28.642 -5.816 11.810 1.00 13.90 402 HIS B C 1
ATOM 2217 O O . HIS B 1 76 ? -29.283 -6.774 12.245 1.00 14.46 402 HIS B O 1
ATOM 2224 N N . VAL B 1 77 ? -27.306 -5.837 11.669 1.00 12.13 403 VAL B N 1
ATOM 2225 C CA . VAL B 1 77 ? -26.534 -7.076 11.814 1.00 12.55 403 VAL B CA 1
ATOM 2226 C C . VAL B 1 77 ? -26.664 -7.669 13.218 1.00 12.40 403 VAL B C 1
ATOM 2227 O O . VAL B 1 77 ? -26.840 -8.885 13.377 1.00 11.65 403 VAL B O 1
ATOM 2231 N N . ALA B 1 78 ? -26.570 -6.834 14.260 1.00 11.34 404 ALA B N 1
ATOM 2232 C CA . ALA B 1 78 ? -26.733 -7.356 15.613 1.00 14.40 404 ALA B CA 1
ATOM 2233 C C . ALA B 1 78 ? -28.105 -8.007 15.797 1.00 11.93 404 ALA B C 1
ATOM 2234 O O . ALA B 1 78 ? -28.210 -9.092 16.385 1.00 14.23 404 ALA B O 1
ATOM 2236 N N . ASP B 1 79 ? -29.170 -7.393 15.253 1.00 14.65 405 ASP B N 1
ATOM 2237 C CA . ASP B 1 79 ? -30.488 -8.016 15.392 1.00 13.97 405 ASP B CA 1
ATOM 2238 C C . ASP B 1 79 ? -30.594 -9.291 14.564 1.00 14.57 405 ASP B C 1
ATOM 2239 O O . ASP B 1 79 ? -31.264 -10.248 14.995 1.00 14.16 405 ASP B O 1
ATOM 2244 N N . MET B 1 80 ? -29.954 -9.341 13.386 1.00 13.11 406 MET B N 1
ATOM 2245 C CA . MET B 1 80 ? -29.944 -10.602 12.647 1.00 14.01 406 MET B CA 1
ATOM 2246 C C . MET B 1 80 ? -29.226 -11.691 13.430 1.00 12.10 406 MET B C 1
ATOM 2247 O O . MET B 1 80 ? -29.624 -12.862 13.382 1.00 13.67 406 MET B O 1
ATOM 2252 N N . LEU B 1 81 ? -28.174 -11.335 14.170 1.00 12.39 407 LEU B N 1
ATOM 2253 C CA . LEU B 1 81 ? -27.462 -12.365 14.923 1.00 10.88 407 LEU B CA 1
ATOM 2254 C C . LEU B 1 81 ? -28.308 -12.888 16.078 1.00 10.15 407 LEU B C 1
ATOM 2255 O O . LEU B 1 81 ? -28.118 -14.030 16.520 1.00 11.72 407 LEU B O 1
ATOM 2260 N N . VAL B 1 82 ? -29.243 -12.075 16.571 1.00 12.30 408 VAL B N 1
ATOM 2261 C CA . VAL B 1 82 ? -30.218 -12.571 17.538 1.00 13.34 408 VAL B CA 1
ATOM 2262 C C . VAL B 1 82 ? -31.123 -13.612 16.884 1.00 12.55 408 VAL B C 1
ATOM 2263 O O . VAL B 1 82 ? -31.446 -14.646 17.488 1.00 14.55 408 VAL B O 1
ATOM 2267 N N . LYS B 1 83 ? -31.550 -13.359 15.649 1.00 13.99 409 LYS B N 1
ATOM 2268 C CA . LYS B 1 83 ? -32.352 -14.366 14.956 1.00 13.99 409 LYS B CA 1
ATOM 2269 C C . LYS B 1 83 ? -31.560 -15.645 14.734 1.00 13.69 409 LYS B C 1
ATOM 2270 O O . LYS B 1 83 ? -32.119 -16.745 14.798 1.00 14.70 409 LYS B O 1
ATOM 2276 N N . VAL B 1 84 ? -30.258 -15.522 14.452 1.00 11.94 410 VAL B N 1
ATOM 2277 C CA . VAL B 1 84 ? -29.408 -16.701 14.326 1.00 13.04 410 VAL B CA 1
ATOM 2278 C C . VAL B 1 84 ? -29.349 -17.460 15.652 1.00 14.66 410 VAL B C 1
ATOM 2279 O O . VAL B 1 84 ? -29.504 -18.686 15.687 1.00 12.05 410 VAL B O 1
ATOM 2283 N N . ASN B 1 85 ? -29.135 -16.741 16.767 1.00 11.09 411 ASN B N 1
ATOM 2284 C CA . ASN B 1 85 ? -29.200 -17.370 18.089 1.00 12.16 411 ASN B CA 1
ATOM 2285 C C . ASN B 1 85 ? -30.480 -18.193 18.245 1.00 13.14 411 ASN B C 1
ATOM 2286 O O . ASN B 1 85 ? -30.450 -19.326 18.748 1.00 12.41 411 ASN B O 1
ATOM 2291 N N . ALA B 1 86 ? -31.619 -17.643 17.810 1.00 12.64 412 ALA B N 1
ATOM 2292 C CA . ALA B 1 86 ? -32.879 -18.361 17.988 1.00 17.08 412 ALA B CA 1
ATOM 2293 C C . ALA B 1 86 ? -32.912 -19.651 17.176 1.00 15.30 412 ALA B C 1
ATOM 2294 O O . ALA B 1 86 ? -33.411 -20.671 17.661 1.00 14.85 412 ALA B O 1
ATOM 2296 N N . LEU B 1 87 ? -32.367 -19.637 15.954 1.00 14.72 413 LEU B N 1
ATOM 2297 C CA . LEU B 1 87 ? -32.316 -20.862 15.157 1.00 14.02 413 LEU B CA 1
ATOM 2298 C C . LEU B 1 87 ? -31.429 -21.907 15.817 1.00 15.37 413 LEU B C 1
ATOM 2299 O O . LEU B 1 87 ? -31.782 -23.094 15.858 1.00 14.82 413 LEU B O 1
ATOM 2304 N N . ILE B 1 88 ? -30.269 -21.487 16.339 1.00 11.87 414 ILE B N 1
ATOM 2305 C CA . ILE B 1 88 ? -29.325 -22.433 16.928 1.00 12.94 414 ILE B CA 1
ATOM 2306 C C . ILE B 1 88 ? -29.899 -23.045 18.192 1.00 13.22 414 ILE B C 1
ATOM 2307 O O . ILE B 1 88 ? -29.782 -24.254 18.418 1.00 14.23 414 ILE B O 1
ATOM 2312 N N . LYS B 1 89 ? -30.556 -22.225 19.016 1.00 13.09 415 LYS B N 1
ATOM 2313 C CA . LYS B 1 89 ? -31.156 -22.698 20.257 1.00 14.61 415 LYS B CA 1
ATOM 2314 C C . LYS B 1 89 ? -32.149 -23.832 20.008 1.00 15.84 415 LYS B C 1
ATOM 2315 O O . LYS B 1 89 ? -32.288 -24.733 20.849 1.00 15.43 415 LYS B O 1
ATOM 2321 N N . ASP B 1 90 ? -32.821 -23.820 18.855 1.00 14.06 416 ASP B N 1
ATOM 2322 C CA . ASP B 1 90 ? -33.880 -24.788 18.585 1.00 18.23 416 ASP B CA 1
ATOM 2323 C C . ASP B 1 90 ? -33.370 -26.067 17.932 1.00 20.21 416 ASP B C 1
ATOM 2324 O O . ASP B 1 90 ? -34.052 -27.103 18.006 1.00 21.97 416 ASP B O 1
ATOM 2329 N N . ARG B 1 91 ? -32.191 -26.028 17.315 1.00 17.40 417 ARG B N 1
ATOM 2330 C CA . ARG B 1 91 ? -31.651 -27.171 16.581 1.00 13.37 417 ARG B CA 1
ATOM 2331 C C . ARG B 1 91 ? -31.168 -28.255 17.537 1.00 17.40 417 ARG B C 1
ATOM 2332 O O . ARG B 1 91 ? -30.691 -27.971 18.643 1.00 18.29 417 ARG B O 1
ATOM 2340 N N . GLU B 1 92 ? -31.261 -29.521 17.113 1.00 16.18 418 GLU B N 1
ATOM 2341 C CA . GLU B 1 92 ? -30.629 -30.560 17.912 1.00 18.22 418 GLU B CA 1
ATOM 2342 C C . GLU B 1 92 ? -29.926 -31.562 17.005 1.00 15.36 418 GLU B C 1
ATOM 2343 O O . GLU B 1 92 ? -30.261 -31.722 15.824 1.00 18.56 418 GLU B O 1
ATOM 2349 N N . GLY B 1 93 ? -28.942 -32.238 17.584 1.00 16.43 419 GLY B N 1
ATOM 2350 C CA . GLY B 1 93 ? -28.039 -33.062 16.798 1.00 18.31 419 GLY B CA 1
ATOM 2351 C C . GLY B 1 93 ? -28.700 -34.324 16.260 1.00 16.71 419 GLY B C 1
ATOM 2352 O O . GLY B 1 93 ? -29.562 -34.930 16.899 1.00 15.22 419 GLY B O 1
ATOM 2353 N N . TYR B 1 94 ? -28.296 -34.701 15.052 1.00 16.36 420 TYR B N 1
ATOM 2354 C CA . TYR B 1 94 ? -28.606 -36.005 14.473 1.00 16.33 420 TYR B CA 1
ATOM 2355 C C . TYR B 1 94 ? -27.285 -36.725 14.230 1.00 15.81 420 TYR B C 1
ATOM 2356 O O . TYR B 1 94 ? -26.520 -36.351 13.334 1.00 15.16 420 TYR B O 1
ATOM 2365 N N . ALA B 1 95 ? -27.004 -37.742 15.040 1.00 14.74 421 ALA B N 1
ATOM 2366 C CA . ALA B 1 95 ? -25.783 -38.509 14.853 1.00 15.92 421 ALA B CA 1
ATOM 2367 C C . ALA B 1 95 ? -25.985 -39.856 15.535 1.00 17.43 421 ALA B C 1
ATOM 2368 O O . ALA B 1 95 ? -25.378 -40.123 16.579 1.00 16.02 421 ALA B O 1
ATOM 2370 N N . PRO B 1 96 ? -26.842 -40.706 14.972 1.00 17.60 422 PRO B N 1
ATOM 2371 C CA . PRO B 1 96 ? -27.291 -41.914 15.681 1.00 18.20 422 PRO B CA 1
ATOM 2372 C C . PRO B 1 96 ? -26.141 -42.765 16.187 1.00 16.70 422 PRO B C 1
ATOM 2373 O O . PRO B 1 96 ? -25.190 -43.059 15.451 1.00 18.15 422 PRO B O 1
ATOM 2377 N N . GLY B 1 97 ? -26.227 -43.153 17.462 1.00 13.74 423 GLY B N 1
ATOM 2378 C CA . GLY B 1 97 ? -25.238 -44.025 18.058 1.00 16.49 423 GLY B CA 1
ATOM 2379 C C . GLY B 1 97 ? -23.946 -43.366 18.484 1.00 18.41 423 GLY B C 1
ATOM 2380 O O . GLY B 1 97 ? -23.012 -44.079 18.858 1.00 18.92 423 GLY B O 1
ATOM 2381 N N . THR B 1 98 ? -23.856 -42.033 18.449 1.00 18.06 424 THR B N 1
ATOM 2382 C CA . THR B 1 98 ? -22.693 -41.287 18.924 1.00 19.87 424 THR B CA 1
ATOM 2383 C C . THR B 1 98 ? -23.110 -40.313 20.018 1.00 20.07 424 THR B C 1
ATOM 2384 O O . THR B 1 98 ? -24.296 -40.066 20.249 1.00 19.06 424 THR B O 1
ATOM 2388 N N . GLU B 1 99 ? -22.108 -39.722 20.672 1.00 20.70 425 GLU B N 1
ATOM 2389 C CA . GLU B 1 99 ? -22.369 -38.776 21.747 1.00 21.93 425 GLU B CA 1
ATOM 2390 C C . GLU B 1 99 ? -23.015 -37.491 21.253 1.00 20.93 425 GLU B C 1
ATOM 2391 O O . GLU B 1 99 ? -23.493 -36.699 22.075 1.00 26.34 425 GLU B O 1
ATOM 2397 N N . PHE B 1 100 ? -23.031 -37.252 19.946 1.00 18.71 426 PHE B N 1
ATOM 2398 C CA . PHE B 1 100 ? -23.641 -36.038 19.434 1.00 17.63 426 PHE B CA 1
ATOM 2399 C C . PHE B 1 100 ? -25.109 -36.212 19.085 1.00 19.62 426 PHE B C 1
ATOM 2400 O O . PHE B 1 100 ? -25.766 -35.224 18.752 1.00 19.39 426 PHE B O 1
ATOM 2408 N N . HIS B 1 101 ? -25.652 -37.429 19.178 1.00 16.16 427 HIS B N 1
ATOM 2409 C CA . HIS B 1 101 ? -27.074 -37.599 18.914 1.00 16.01 427 HIS B CA 1
ATOM 2410 C C . HIS B 1 101 ? -27.912 -36.807 19.912 1.00 16.41 427 HIS B C 1
ATOM 2411 O O . HIS B 1 101 ? -27.745 -36.932 21.132 1.00 17.18 427 HIS B O 1
ATOM 2418 N N . ARG B 1 102 ? -28.813 -35.980 19.371 1.00 15.41 428 ARG B N 1
ATOM 2419 C CA . ARG B 1 102 ? -29.690 -35.081 20.136 1.00 16.61 428 ARG B CA 1
ATOM 2420 C C . ARG B 1 102 ? -28.926 -34.086 21.005 1.00 18.78 428 ARG B C 1
ATOM 2421 O O . ARG B 1 102 ? -29.464 -33.583 21.992 1.00 18.61 428 ARG B O 1
ATOM 2429 N N . CYS B 1 103 ? -27.691 -33.749 20.637 1.00 16.20 429 CYS B N 1
ATOM 2430 C CA . CYS B 1 103 ? -26.953 -32.755 21.409 1.00 17.69 429 CYS B CA 1
ATOM 2431 C C . CYS B 1 103 ? -27.460 -31.352 21.082 1.00 19.07 429 CYS B C 1
ATOM 2432 O O . CYS B 1 103 ? -28.273 -31.146 20.176 1.00 17.04 429 CYS B O 1
ATOM 2435 N N . LYS B 1 104 ? -26.973 -30.374 21.843 1.00 17.23 430 LYS B N 1
ATOM 2436 C CA . LYS B 1 104 ? -27.384 -28.988 21.689 1.00 17.53 430 LYS B CA 1
ATOM 2437 C C . LYS B 1 104 ? -26.148 -28.109 21.527 1.00 17.83 430 LYS B C 1
ATOM 2438 O O . LYS B 1 104 ? -25.013 -28.535 21.774 1.00 19.50 430 LYS B O 1
ATOM 2444 N N . GLU B 1 105 ? -26.394 -26.865 21.116 1.00 16.40 431 GLU B N 1
ATOM 2445 C CA . GLU B 1 105 ? -25.362 -25.854 20.941 1.00 19.10 431 GLU B CA 1
ATOM 2446 C C . GLU B 1 105 ? -26.028 -24.504 21.167 1.00 16.21 431 GLU B C 1
ATOM 2447 O O . GLU B 1 105 ? -27.246 -24.363 21.029 1.00 15.42 431 GLU B O 1
ATOM 2453 N N . MET B 1 106 ? -25.219 -23.513 21.542 1.00 15.70 432 MET B N 1
ATOM 2454 C CA . MET B 1 106 ? -25.644 -22.126 21.648 1.00 13.51 432 MET B CA 1
ATOM 2455 C C . MET B 1 106 ? -24.582 -21.230 21.044 1.00 15.80 432 MET B C 1
ATOM 2456 O O . MET B 1 106 ? -23.423 -21.279 21.460 1.00 15.09 432 MET B O 1
ATOM 2461 N N . SER B 1 107 ? -24.994 -20.405 20.096 1.00 13.33 433 SER B N 1
ATOM 2462 C CA . SER B 1 107 ? -24.158 -19.377 19.507 1.00 12.61 433 SER B CA 1
ATOM 2463 C C . SER B 1 107 ? -24.241 -18.103 20.351 1.00 13.87 433 SER B C 1
ATOM 2464 O O . SER B 1 107 ? -25.100 -17.966 21.217 1.00 13.58 433 SER B O 1
ATOM 2467 N N . GLU B 1 108 ? -23.340 -17.160 20.089 1.00 12.92 434 GLU B N 1
ATOM 2468 C CA . GLU B 1 108 ? -23.397 -15.868 20.767 1.00 13.11 434 GLU B CA 1
ATOM 2469 C C . GLU B 1 108 ? -22.715 -14.844 19.877 1.00 12.20 434 GLU B C 1
ATOM 2470 O O . GLU B 1 108 ? -22.035 -15.195 18.912 1.00 12.90 434 GLU B O 1
ATOM 2476 N N . TYR B 1 109 ? -22.889 -13.565 20.215 1.00 9.91 435 TYR B N 1
ATOM 2477 C CA . TYR B 1 109 ? -22.089 -12.525 19.582 1.00 10.61 435 TYR B CA 1
ATOM 2478 C C . TYR B 1 109 ? -21.678 -11.521 20.642 1.00 13.69 435 TYR B C 1
ATOM 2479 O O . TYR B 1 109 ? -22.355 -11.362 21.662 1.00 12.04 435 TYR B O 1
ATOM 2488 N N . CYS B 1 110 ? -20.518 -10.910 20.430 1.00 10.71 436 CYS B N 1
ATOM 2489 C CA . CYS B 1 110 ? -20.104 -9.754 21.210 1.00 11.68 436 CYS B CA 1
ATOM 2490 C C . CYS B 1 110 ? -19.853 -8.540 20.343 1.00 10.51 436 CYS B C 1
ATOM 2491 O O . CYS B 1 110 ? -19.490 -8.649 19.162 1.00 11.74 436 CYS B O 1
ATOM 2494 N N . SER B 1 111 ? -20.075 -7.370 20.953 1.00 10.88 437 SER B N 1
ATOM 2495 C CA . SER B 1 111 ? -20.169 -6.137 20.188 1.00 10.43 437 SER B CA 1
ATOM 2496 C C . SER B 1 111 ? -19.533 -4.958 20.909 1.00 10.78 437 SER B C 1
ATOM 2497 O O . SER B 1 111 ? -19.889 -4.646 22.053 1.00 11.45 437 SER B O 1
ATOM 2500 N N . THR B 1 112 ? -18.598 -4.305 20.211 1.00 10.92 438 THR B N 1
ATOM 2501 C CA . THR B 1 112 ? -18.167 -2.937 20.484 1.00 10.14 438 THR B CA 1
ATOM 2502 C C . THR B 1 112 ? -18.698 -1.960 19.423 1.00 12.76 438 THR B C 1
ATOM 2503 O O . THR B 1 112 ? -18.114 -0.885 19.213 1.00 12.11 438 THR B O 1
ATOM 2507 N N . LEU B 1 113 ? -19.807 -2.300 18.757 1.00 10.43 439 LEU B N 1
ATOM 2508 C CA . LEU B 1 113 ? -20.430 -1.367 17.830 1.00 10.82 439 LEU B CA 1
ATOM 2509 C C . LEU B 1 113 ? -21.018 -0.174 18.581 1.00 11.71 439 LEU B C 1
ATOM 2510 O O . LEU B 1 113 ? -21.460 -0.280 19.739 1.00 12.40 439 LEU B O 1
ATOM 2515 N N . CYS B 1 114 ? -21.016 0.974 17.899 1.00 11.55 440 CYS B N 1
ATOM 2516 C CA . CYS B 1 114 ? -21.450 2.236 18.478 1.00 13.54 440 CYS B CA 1
ATOM 2517 C C . CYS B 1 114 ? -22.607 2.858 17.710 1.00 12.55 440 CYS B C 1
ATOM 2518 O O . CYS B 1 114 ? -23.046 3.964 18.060 1.00 14.42 440 CYS B O 1
ATOM 2521 N N . ARG B 1 115 ? -23.096 2.182 16.676 1.00 13.41 441 ARG B N 1
ATOM 2522 C CA . ARG B 1 115 ? -24.246 2.579 15.872 1.00 14.33 441 ARG B CA 1
ATOM 2523 C C . ARG B 1 115 ? -24.902 1.306 15.370 1.00 14.33 441 ARG B C 1
ATOM 2524 O O . ARG B 1 115 ? -24.312 0.228 15.419 1.00 13.28 441 ARG B O 1
ATOM 2532 N N . HIS B 1 116 ? -26.127 1.437 14.863 1.00 14.75 442 HIS B N 1
ATOM 2533 C CA . HIS B 1 116 ? -26.733 0.339 14.118 1.00 14.67 442 HIS B CA 1
ATOM 2534 C C . HIS B 1 116 ? -25.860 -0.003 12.918 1.00 15.00 442 HIS B C 1
ATOM 2535 O O . HIS B 1 116 ? -25.291 0.884 12.279 1.00 15.26 442 HIS B O 1
ATOM 2542 N N . LEU B 1 117 ? -25.801 -1.285 12.574 1.00 13.10 443 LEU B N 1
ATOM 2543 C CA . LEU B 1 117 ? -25.084 -1.736 11.383 1.00 12.02 443 LEU B CA 1
ATOM 2544 C C . LEU B 1 117 ? -26.089 -2.281 10.361 1.00 13.67 443 LEU B C 1
ATOM 2545 O O . LEU B 1 117 ? -26.391 -3.475 10.341 1.00 13.18 443 LEU B O 1
ATOM 2550 N N . TYR B 1 118 ? -26.607 -1.400 9.500 1.00 13.14 444 TYR B N 1
ATOM 2551 C CA . TYR B 1 118 ? -27.428 -1.826 8.372 1.00 16.10 444 TYR B CA 1
ATOM 2552 C C . TYR B 1 118 ? -26.542 -2.005 7.141 1.00 16.00 444 TYR B C 1
ATOM 2553 O O . TYR B 1 118 ? -25.728 -1.134 6.822 1.00 16.48 444 TYR B O 1
ATOM 2562 N N . LEU B 1 119 ? -26.706 -3.129 6.444 1.00 15.33 445 LEU B N 1
ATOM 2563 C CA . LEU B 1 119 ? -25.866 -3.387 5.281 1.00 17.38 445 LEU B CA 1
ATOM 2564 C C . LEU B 1 119 ? -26.373 -2.692 4.027 1.00 18.98 445 LEU B C 1
ATOM 2565 O O . LEU B 1 119 ? -25.607 -2.539 3.072 1.00 21.34 445 LEU B O 1
ATOM 2570 N N . PHE B 1 120 ? -27.634 -2.277 4.014 1.00 17.69 446 PHE B N 1
ATOM 2571 C CA . PHE B 1 120 ? -28.242 -1.594 2.875 1.00 20.10 446 PHE B CA 1
ATOM 2572 C C . PHE B 1 120 ? -28.009 -2.312 1.542 1.00 27.50 446 PHE B C 1
ATOM 2573 O O . PHE B 1 120 ? -27.422 -1.741 0.617 1.00 26.03 446 PHE B O 1
ATOM 2581 N N . PRO B 1 121 ? -28.458 -3.571 1.412 1.00 21.24 447 PRO B N 1
ATOM 2582 C CA . PRO B 1 121 ? -28.378 -4.216 0.100 1.00 28.36 447 PRO B CA 1
ATOM 2583 C C . PRO B 1 121 ? -29.407 -3.651 -0.887 1.00 25.94 447 PRO B C 1
ATOM 2584 O O . PRO B 1 121 ? -29.027 -3.503 -2.048 1.00 44.80 447 PRO B O 1
ATOM 2588 N N . PHE B 1 137 ? -30.692 5.430 7.842 1.00 37.45 1188 PHE B N 1
ATOM 2589 C CA . PHE B 1 137 ? -29.343 5.826 7.442 1.00 36.26 1188 PHE B CA 1
ATOM 2590 C C . PHE B 1 137 ? -28.709 6.740 8.490 1.00 39.89 1188 PHE B C 1
ATOM 2591 O O . PHE B 1 137 ? -27.503 6.671 8.740 1.00 40.19 1188 PHE B O 1
ATOM 2593 N N . GLN B 1 138 ? -29.541 7.587 9.106 1.00 37.64 1189 GLN B N 1
ATOM 2594 C CA . GLN B 1 138 ? -29.033 8.619 10.006 1.00 35.67 1189 GLN B CA 1
ATOM 2595 C C . GLN B 1 138 ? -28.333 8.018 11.224 1.00 34.89 1189 GLN B C 1
ATOM 2596 O O . GLN B 1 138 ? -27.191 8.375 11.530 1.00 47.38 1189 GLN B O 1
ATOM 2598 N N . LEU B 1 139 ? -29.002 7.108 11.935 1.00 36.13 1190 LEU B N 1
ATOM 2599 C CA . LEU B 1 139 ? -28.504 6.550 13.194 1.00 36.82 1190 LEU B CA 1
ATOM 2600 C C . LEU B 1 139 ? -27.616 5.319 12.997 1.00 32.13 1190 LEU B C 1
ATOM 2601 O O . LEU B 1 139 ? -27.354 4.585 13.966 1.00 29.34 1190 LEU B O 1
ATOM 2603 N N . ALA B 1 140 ? -27.162 5.073 11.773 1.00 22.72 1191 ALA B N 1
ATOM 2604 C CA . ALA B 1 140 ? -26.404 3.877 11.443 1.00 16.49 1191 ALA B CA 1
ATOM 2605 C C . ALA B 1 140 ? -25.014 4.262 10.951 1.00 17.26 1191 ALA B C 1
ATOM 2606 O O . ALA B 1 140 ? -24.761 5.414 10.587 1.00 17.56 1191 ALA B O 1
ATOM 2608 N N . TYR B 1 141 ? -24.110 3.281 10.933 1.00 15.87 1192 TYR B N 1
ATOM 2609 C CA . TYR B 1 141 ? -22.837 3.476 10.250 1.00 14.15 1192 TYR B CA 1
ATOM 2610 C C . TYR B 1 141 ? -23.087 3.819 8.780 1.00 13.52 1192 TYR B C 1
ATOM 2611 O O . TYR B 1 141 ? -24.033 3.318 8.167 1.00 14.66 1192 TYR B O 1
ATOM 2620 N N . ARG B 1 142 ? -22.244 4.681 8.218 1.00 15.43 1193 ARG B N 1
ATOM 2621 C CA . ARG B 1 142 ? -22.269 4.901 6.774 1.00 15.67 1193 ARG B CA 1
ATOM 2622 C C . ARG B 1 142 ? -21.956 3.598 6.052 1.00 14.83 1193 ARG B C 1
ATOM 2623 O O . ARG B 1 142 ? -20.947 2.951 6.332 1.00 19.93 1193 ARG B O 1
ATOM 2631 N N . LEU B 1 143 ? -22.824 3.196 5.128 1.00 12.73 1194 LEU B N 1
ATOM 2632 C CA . LEU B 1 143 ? -22.582 1.936 4.434 1.00 16.00 1194 LEU B CA 1
ATOM 2633 C C . LEU B 1 143 ? -23.151 2.074 3.024 1.00 20.22 1194 LEU B C 1
ATOM 2634 O O . LEU B 1 143 ? -24.178 1.490 2.678 1.00 19.27 1194 LEU B O 1
ATOM 2639 N N . GLN B 1 144 ? -22.453 2.877 2.219 1.00 15.66 1195 GLN B N 1
ATOM 2640 C CA . GLN B 1 144 ? -22.879 3.205 0.867 1.00 16.72 1195 GLN B CA 1
ATOM 2641 C C . GLN B 1 144 ? -21.809 2.950 -0.190 1.00 18.35 1195 GLN B C 1
ATOM 2642 O O . GLN B 1 144 ? -22.087 3.141 -1.379 1.00 17.55 1195 GLN B O 1
ATOM 2644 N N . SER B 1 145 ? -20.609 2.518 0.194 1.00 15.32 1196 SER B N 1
ATOM 2645 C CA . SER B 1 145 ? -19.517 2.356 -0.763 1.00 13.82 1196 SER B CA 1
ATOM 2646 C C . SER B 1 145 ? -19.764 1.175 -1.702 1.00 15.10 1196 SER B C 1
ATOM 2647 O O . SER B 1 145 ? -20.528 0.252 -1.406 1.00 15.09 1196 SER B O 1
ATOM 2650 N N . ARG B 1 146 ? -19.108 1.222 -2.860 1.00 14.23 1197 ARG B N 1
ATOM 2651 C CA . ARG B 1 146 ? -19.194 0.162 -3.862 1.00 16.68 1197 ARG B CA 1
ATOM 2652 C C . ARG B 1 146 ? -17.773 -0.285 -4.168 1.00 16.33 1197 ARG B C 1
ATOM 2653 O O . ARG B 1 146 ? -17.056 0.400 -4.914 1.00 14.47 1197 ARG B O 1
ATOM 2661 N N . PRO B 1 147 ? -17.314 -1.412 -3.610 1.00 13.47 1198 PRO B N 1
ATOM 2662 C CA . PRO B 1 147 ? -18.053 -2.390 -2.807 1.00 11.97 1198 PRO B CA 1
ATOM 2663 C C . PRO B 1 147 ? -18.316 -1.918 -1.381 1.00 15.21 1198 PRO B C 1
ATOM 2664 O O . PRO B 1 147 ? -17.671 -0.977 -0.929 1.00 14.60 1198 PRO B O 1
ATOM 2668 N N . ARG B 1 148 ? -19.253 -2.574 -0.683 1.00 14.17 1199 ARG B N 1
ATOM 2669 C CA . ARG B 1 148 ? -19.544 -2.179 0.696 1.00 14.34 1199 ARG B CA 1
ATOM 2670 C C . ARG B 1 148 ? -18.331 -2.378 1.585 1.00 15.51 1199 ARG B C 1
ATOM 2671 O O . ARG B 1 148 ? -18.188 -1.704 2.618 1.00 14.07 1199 ARG B O 1
ATOM 2679 N N . GLY B 1 149 ? -17.460 -3.300 1.199 1.00 11.97 1200 GLY B N 1
ATOM 2680 C CA . GLY B 1 149 ? -16.199 -3.519 1.878 1.00 13.94 1200 GLY B CA 1
ATOM 2681 C C . GLY B 1 149 ? -15.500 -4.693 1.228 1.00 14.75 1200 GLY B C 1
ATOM 2682 O O . GLY B 1 149 ? -16.001 -5.304 0.273 1.00 15.13 1200 GLY B O 1
ATOM 2683 N N . LEU B 1 150 ? -14.318 -4.990 1.741 1.00 13.29 1201 LEU B N 1
ATOM 2684 C CA . LEU B 1 150 ? -13.671 -6.247 1.420 1.00 13.82 1201 LEU B CA 1
ATOM 2685 C C . LEU B 1 150 ? -14.133 -7.298 2.417 1.00 14.64 1201 LEU B C 1
ATOM 2686 O O . LEU B 1 150 ? -14.446 -6.991 3.574 1.00 15.28 1201 LEU B O 1
ATOM 2691 N N . ALA B 1 151 ? -14.181 -8.539 1.960 1.00 13.94 1202 ALA B N 1
ATOM 2692 C CA . ALA B 1 151 ? -14.511 -9.663 2.821 1.00 13.07 1202 ALA B CA 1
ATOM 2693 C C . ALA B 1 151 ? -13.467 -10.746 2.609 1.00 16.77 1202 ALA B C 1
ATOM 2694 O O . ALA B 1 151 ? -13.018 -10.984 1.481 1.00 19.37 1202 ALA B O 1
ATOM 2696 N N . LEU B 1 152 ? -13.060 -11.383 3.694 1.00 11.59 1203 LEU B N 1
ATOM 2697 C CA . LEU B 1 152 ? -12.143 -12.508 3.616 1.00 13.18 1203 LEU B CA 1
ATOM 2698 C C . LEU B 1 152 ? -12.835 -13.736 4.185 1.00 14.69 1203 LEU B C 1
ATOM 2699 O O . LEU B 1 152 ? -13.401 -13.684 5.282 1.00 14.77 1203 LEU B O 1
ATOM 2704 N N . VAL B 1 153 ? -12.809 -14.830 3.438 1.00 12.92 1204 VAL B N 1
ATOM 2705 C CA . VAL B 1 153 ? -13.313 -16.111 3.923 1.00 13.33 1204 VAL B CA 1
ATOM 2706 C C . VAL B 1 153 ? -12.126 -17.059 3.968 1.00 16.19 1204 VAL B C 1
ATOM 2707 O O . VAL B 1 153 ? -11.582 -17.436 2.919 1.00 15.38 1204 VAL B O 1
ATOM 2711 N N . LEU B 1 154 ? -11.708 -17.421 5.175 1.00 14.80 1205 LEU B N 1
ATOM 2712 C CA . LEU B 1 154 ? -10.566 -18.297 5.405 1.00 17.27 1205 LEU B CA 1
ATOM 2713 C C . LEU B 1 154 ? -11.091 -19.619 5.952 1.00 16.94 1205 LEU B C 1
ATOM 2714 O O . LEU B 1 154 ? -11.592 -19.658 7.080 1.00 16.05 1205 LEU B O 1
ATOM 2719 N N . SER B 1 155 ? -10.936 -20.709 5.182 1.00 16.16 1206 SER B N 1
ATOM 2720 C CA . SER B 1 155 ? -11.448 -22.028 5.557 1.00 16.85 1206 SER B CA 1
ATOM 2721 C C . SER B 1 155 ? -10.323 -23.054 5.592 1.00 17.78 1206 SER B C 1
ATOM 2722 O O . SER B 1 155 ? -9.634 -23.260 4.583 1.00 18.45 1206 SER B O 1
ATOM 2725 N N . ASN B 1 156 ? -10.177 -23.735 6.725 1.00 18.49 1207 ASN B N 1
ATOM 2726 C CA . ASN B 1 156 ? -9.273 -24.873 6.868 1.00 18.47 1207 ASN B CA 1
ATOM 2727 C C . ASN B 1 156 ? -10.107 -26.139 7.018 1.00 21.25 1207 ASN B C 1
ATOM 2728 O O . ASN B 1 156 ? -10.950 -26.218 7.921 1.00 18.08 1207 ASN B O 1
ATOM 2733 N N A VAL B 1 157 ? -9.838 -27.133 6.172 0.33 18.86 1208 VAL B N 1
ATOM 2734 N N B VAL B 1 157 ? -9.914 -27.110 6.113 0.67 18.77 1208 VAL B N 1
ATOM 2735 C CA A VAL B 1 157 ? -10.672 -28.326 6.117 0.33 20.19 1208 VAL B CA 1
ATOM 2736 C CA B VAL B 1 157 ? -10.681 -28.356 6.184 0.67 20.17 1208 VAL B CA 1
ATOM 2737 C C A VAL B 1 157 ? -9.809 -29.588 6.174 0.33 22.68 1208 VAL B C 1
ATOM 2738 C C B VAL B 1 157 ? -9.788 -29.597 6.214 0.67 22.70 1208 VAL B C 1
ATOM 2739 O O A VAL B 1 157 ? -10.227 -30.611 6.728 0.33 22.26 1208 VAL B O 1
ATOM 2740 O O B VAL B 1 157 ? -10.186 -30.633 6.758 0.67 22.26 1208 VAL B O 1
ATOM 2747 N N . HIS B 1 158 ? -8.588 -29.515 5.643 1.00 25.72 1209 HIS B N 1
ATOM 2748 C CA . HIS B 1 158 ? -7.664 -30.654 5.569 1.00 25.95 1209 HIS B CA 1
ATOM 2749 C C . HIS B 1 158 ? -6.515 -30.447 6.552 1.00 25.78 1209 HIS B C 1
ATOM 2750 O O . HIS B 1 158 ? -5.718 -29.519 6.375 1.00 25.14 1209 HIS B O 1
ATOM 2757 N N . PHE B 1 159 ? -6.410 -31.310 7.568 1.00 23.17 1210 PHE B N 1
ATOM 2758 C CA . PHE B 1 159 ? -5.420 -31.146 8.631 1.00 22.51 1210 PHE B CA 1
ATOM 2759 C C . PHE B 1 159 ? -4.398 -32.275 8.642 1.00 36.81 1210 PHE B C 1
ATOM 2760 O O . PHE B 1 159 ? -4.734 -33.442 8.413 1.00 35.09 1210 PHE B O 1
ATOM 2768 N N . THR B 1 160 ? -3.132 -31.907 8.916 1.00 35.55 1211 THR B N 1
ATOM 2769 C CA . THR B 1 160 ? -2.002 -32.843 8.940 1.00 42.48 1211 THR B CA 1
ATOM 2770 C C . THR B 1 160 ? -1.015 -32.358 10.007 1.00 47.35 1211 THR B C 1
ATOM 2771 O O . THR B 1 160 ? 0.030 -31.775 9.713 1.00 56.94 1211 THR B O 1
ATOM 2775 N N . GLY B 1 161 ? -1.345 -32.614 11.273 1.00 50.95 1212 GLY B N 1
ATOM 2776 C CA . GLY B 1 161 ? -0.507 -32.199 12.378 1.00 52.90 1212 GLY B CA 1
ATOM 2777 C C . GLY B 1 161 ? -0.278 -33.332 13.362 1.00 59.49 1212 GLY B C 1
ATOM 2778 O O . GLY B 1 161 ? -0.814 -34.434 13.210 1.00 57.53 1212 GLY B O 1
ATOM 2779 N N . GLU B 1 162 ? 0.552 -33.034 14.369 1.00 56.03 1213 GLU B N 1
ATOM 2780 C CA . GLU B 1 162 ? 0.709 -33.905 15.529 1.00 55.86 1213 GLU B CA 1
ATOM 2781 C C . GLU B 1 162 ? -0.478 -33.823 16.475 1.00 56.64 1213 GLU B C 1
ATOM 2782 O O . GLU B 1 162 ? -0.533 -34.585 17.447 1.00 55.43 1213 GLU B O 1
ATOM 2784 N N . LYS B 1 163 ? -1.403 -32.898 16.234 1.00 58.06 1214 LYS B N 1
ATOM 2785 C CA . LYS B 1 163 ? -2.708 -32.924 16.871 1.00 51.50 1214 LYS B CA 1
ATOM 2786 C C . LYS B 1 163 ? -3.644 -33.784 16.030 1.00 52.57 1214 LYS B C 1
ATOM 2787 O O . LYS B 1 163 ? -3.475 -33.909 14.812 1.00 56.97 1214 LYS B O 1
ATOM 2789 N N . GLU B 1 164 ? -4.625 -34.396 16.691 1.00 46.98 1215 GLU B N 1
ATOM 2790 C CA . GLU B 1 164 ? -5.541 -35.322 16.024 1.00 42.40 1215 GLU B CA 1
ATOM 2791 C C . GLU B 1 164 ? -6.814 -34.587 15.601 1.00 41.86 1215 GLU B C 1
ATOM 2792 O O . GLU B 1 164 ? -7.885 -34.734 16.189 1.00 46.98 1215 GLU B O 1
ATOM 2794 N N . LEU B 1 165 ? -6.679 -33.792 14.544 1.00 40.63 1216 LEU B N 1
ATOM 2795 C CA . LEU B 1 165 ? -7.778 -33.003 14.001 1.00 31.66 1216 LEU B CA 1
ATOM 2796 C C . LEU B 1 165 ? -8.289 -33.652 12.722 1.00 29.60 1216 LEU B C 1
ATOM 2797 O O . LEU B 1 165 ? -7.517 -33.905 11.792 1.00 30.66 1216 LEU B O 1
ATOM 2802 N N . GLU B 1 166 ? -9.586 -33.921 12.681 1.00 27.54 1217 GLU B N 1
ATOM 2803 C CA . GLU B 1 166 ? -10.170 -34.667 11.581 1.00 27.26 1217 GLU B CA 1
ATOM 2804 C C . GLU B 1 166 ? -10.589 -33.745 10.442 1.00 28.27 1217 GLU B C 1
ATOM 2805 O O . GLU B 1 166 ? -10.915 -32.573 10.647 1.00 25.13 1217 GLU B O 1
ATOM 2811 N N . PHE B 1 167 ? -10.548 -34.295 9.232 1.00 22.93 1218 PHE B N 1
ATOM 2812 C CA . PHE B 1 167 ? -11.067 -33.622 8.051 1.00 21.14 1218 PHE B CA 1
ATOM 2813 C C . PHE B 1 167 ? -12.446 -33.043 8.342 1.00 23.62 1218 PHE B C 1
ATOM 2814 O O . PHE B 1 167 ? -13.310 -33.718 8.911 1.00 21.68 1218 PHE B O 1
ATOM 2822 N N . ARG B 1 168 ? -12.648 -31.778 7.972 1.00 19.80 1219 ARG B N 1
ATOM 2823 C CA . ARG B 1 168 ? -13.909 -31.099 8.270 1.00 18.02 1219 ARG B CA 1
ATOM 2824 C C . ARG B 1 168 ? -14.865 -31.262 7.092 1.00 18.56 1219 ARG B C 1
ATOM 2825 O O . ARG B 1 168 ? -15.001 -30.392 6.229 1.00 16.69 1219 ARG B O 1
ATOM 2833 N N . SER B 1 169 ? -15.547 -32.410 7.074 1.00 18.92 1220 SER B N 1
ATOM 2834 C CA . SER B 1 169 ? -16.569 -32.681 6.072 1.00 17.94 1220 SER B CA 1
ATOM 2835 C C . SER B 1 169 ? -17.695 -31.659 6.163 1.00 18.97 1220 SER B C 1
ATOM 2836 O O . SER B 1 169 ? -18.164 -31.330 7.252 1.00 20.59 1220 SER B O 1
ATOM 2839 N N . GLY B 1 170 ? -18.128 -31.149 5.010 1.00 19.03 1221 GLY B N 1
ATOM 2840 C CA . GLY B 1 170 ? -19.117 -30.087 4.971 1.00 18.30 1221 GLY B CA 1
ATOM 2841 C C . GLY B 1 170 ? -18.543 -28.689 5.063 1.00 17.48 1221 GLY B C 1
ATOM 2842 O O . GLY B 1 170 ? -19.281 -27.713 4.849 1.00 18.97 1221 GLY B O 1
ATOM 2843 N N . GLY B 1 171 ? -17.257 -28.562 5.388 1.00 16.77 1222 GLY B N 1
ATOM 2844 C CA . GLY B 1 171 ? -16.615 -27.260 5.392 1.00 16.87 1222 GLY B CA 1
ATOM 2845 C C . GLY B 1 171 ? -16.583 -26.622 4.020 1.00 18.47 1222 GLY B C 1
ATOM 2846 O O . GLY B 1 171 ? -16.602 -25.394 3.904 1.00 17.19 1222 GLY B O 1
ATOM 2847 N N . ASP B 1 172 ? -16.566 -27.437 2.963 1.00 17.73 1223 ASP B N 1
ATOM 2848 C CA . ASP B 1 172 ? -16.633 -26.863 1.622 1.00 16.81 1223 ASP B CA 1
ATOM 2849 C C . ASP B 1 172 ? -17.977 -26.188 1.367 1.00 19.29 1223 ASP B C 1
ATOM 2850 O O . ASP B 1 172 ? -18.030 -25.155 0.696 1.00 18.60 1223 ASP B O 1
ATOM 2855 N N . VAL B 1 173 ? -19.060 -26.738 1.911 1.00 15.50 1224 VAL B N 1
ATOM 2856 C CA . VAL B 1 173 ? -20.372 -26.115 1.772 1.00 16.78 1224 VAL B CA 1
ATOM 2857 C C . VAL B 1 173 ? -20.414 -24.773 2.500 1.00 15.47 1224 VAL B C 1
ATOM 2858 O O . VAL B 1 173 ? -20.942 -23.784 1.973 1.00 16.76 1224 VAL B O 1
ATOM 2862 N N . ASP B 1 174 ? -19.882 -24.727 3.726 1.00 15.88 1225 ASP B N 1
ATOM 2863 C CA . ASP B 1 174 ? -19.773 -23.465 4.464 1.00 17.20 1225 ASP B CA 1
ATOM 2864 C C . ASP B 1 174 ? -19.026 -22.423 3.651 1.00 16.45 1225 ASP B C 1
ATOM 2865 O O . ASP B 1 174 ? -19.451 -21.267 3.560 1.00 15.85 1225 ASP B O 1
ATOM 2870 N N . HIS B 1 175 ? -17.877 -22.810 3.085 1.00 17.45 1226 HIS B N 1
ATOM 2871 C CA . HIS B 1 175 ? -17.047 -21.866 2.345 1.00 16.47 1226 HIS B CA 1
ATOM 2872 C C . HIS B 1 175 ? -17.807 -21.274 1.163 1.00 17.50 1226 HIS B C 1
ATOM 2873 O O . HIS B 1 175 ? -17.861 -20.049 0.997 1.00 14.83 1226 HIS B O 1
ATOM 2880 N N A SER B 1 176 ? -18.413 -22.135 0.340 0.34 17.84 1227 SER B N 1
ATOM 2881 N N B SER B 1 176 ? -18.423 -22.128 0.335 0.66 17.82 1227 SER B N 1
ATOM 2882 C CA A SER B 1 176 ? -19.153 -21.658 -0.823 0.34 18.46 1227 SER B CA 1
ATOM 2883 C CA B SER B 1 176 ? -19.135 -21.612 -0.830 0.66 18.46 1227 SER B CA 1
ATOM 2884 C C A SER B 1 176 ? -20.352 -20.817 -0.404 0.34 17.65 1227 SER B C 1
ATOM 2885 C C B SER B 1 176 ? -20.380 -20.830 -0.427 0.66 17.63 1227 SER B C 1
ATOM 2886 O O A SER B 1 176 ? -20.652 -19.794 -1.031 0.34 18.45 1227 SER B O 1
ATOM 2887 O O B SER B 1 176 ? -20.733 -19.853 -1.097 0.66 18.51 1227 SER B O 1
ATOM 2892 N N . THR B 1 177 ? -21.041 -21.231 0.661 1.00 16.84 1228 THR B N 1
ATOM 2893 C CA . THR B 1 177 ? -22.187 -20.475 1.167 1.00 16.60 1228 THR B CA 1
ATOM 2894 C C . THR B 1 177 ? -21.793 -19.049 1.542 1.00 14.09 1228 THR B C 1
ATOM 2895 O O . THR B 1 177 ? -22.471 -18.088 1.162 1.00 15.91 1228 THR B O 1
ATOM 2899 N N . LEU B 1 178 ? -20.692 -18.888 2.281 1.00 13.59 1229 LEU B N 1
ATOM 2900 C CA . LEU B 1 178 ? -20.296 -17.543 2.695 1.00 12.52 1229 LEU B CA 1
ATOM 2901 C C . LEU B 1 178 ? -19.796 -16.709 1.519 1.00 14.30 1229 LEU B C 1
ATOM 2902 O O . LEU B 1 178 ? -20.067 -15.499 1.456 1.00 13.92 1229 LEU B O 1
ATOM 2907 N N . VAL B 1 179 ? -19.034 -17.318 0.595 1.00 15.89 1230 VAL B N 1
ATOM 2908 C CA . VAL B 1 179 ? -18.573 -16.562 -0.572 1.00 14.71 1230 VAL B CA 1
ATOM 2909 C C . VAL B 1 179 ? -19.774 -16.047 -1.358 1.00 15.83 1230 VAL B C 1
ATOM 2910 O O . VAL B 1 179 ? -19.840 -14.866 -1.718 1.00 16.03 1230 VAL B O 1
ATOM 2914 N N . THR B 1 180 ? -20.781 -16.901 -1.562 1.00 14.87 1231 THR B N 1
ATOM 2915 C CA . THR B 1 180 ? -22.000 -16.469 -2.242 1.00 16.88 1231 THR B CA 1
ATOM 2916 C C . THR B 1 180 ? -22.717 -15.369 -1.459 1.00 18.77 1231 THR B C 1
ATOM 2917 O O . THR B 1 180 ? -23.113 -14.343 -2.024 1.00 18.68 1231 THR B O 1
ATOM 2921 N N . LEU B 1 181 ? -22.870 -15.556 -0.148 1.00 15.70 1232 LEU B N 1
ATOM 2922 C CA . LEU B 1 181 ? -23.585 -14.580 0.673 1.00 17.47 1232 LEU B CA 1
ATOM 2923 C C . LEU B 1 181 ? -22.911 -13.208 0.636 1.00 16.53 1232 LEU B C 1
ATOM 2924 O O . LEU B 1 181 ? -23.562 -12.188 0.381 1.00 16.36 1232 LEU B O 1
ATOM 2929 N N . PHE B 1 182 ? -21.602 -13.161 0.869 1.00 13.69 1233 PHE B N 1
ATOM 2930 C CA . PHE B 1 182 ? -20.934 -11.863 0.941 1.00 11.44 1233 PHE B CA 1
ATOM 2931 C C . PHE B 1 182 ? -20.865 -11.175 -0.423 1.00 14.49 1233 PHE B C 1
ATOM 2932 O O . PHE B 1 182 ? -20.932 -9.945 -0.486 1.00 14.34 1233 PHE B O 1
ATOM 2940 N N . LYS B 1 183 ? -20.738 -11.928 -1.520 1.00 14.01 1234 LYS B N 1
ATOM 2941 C CA . LYS B 1 183 ? -20.870 -11.313 -2.841 1.00 14.07 1234 LYS B CA 1
ATOM 2942 C C . LYS B 1 183 ? -22.254 -10.708 -3.007 1.00 16.74 1234 LYS B C 1
ATOM 2943 O O . LYS B 1 183 ? -22.399 -9.560 -3.451 1.00 17.81 1234 LYS B O 1
ATOM 2949 N N . LEU B 1 184 ? -23.285 -11.463 -2.612 1.00 19.31 1235 LEU B N 1
ATOM 2950 C CA . LEU B 1 184 ? -24.660 -10.988 -2.726 1.00 20.99 1235 LEU B CA 1
ATOM 2951 C C . LEU B 1 184 ? -24.877 -9.710 -1.922 1.00 22.16 1235 LEU B C 1
ATOM 2952 O O . LEU B 1 184 ? -25.580 -8.800 -2.370 1.00 23.40 1235 LEU B O 1
ATOM 2957 N N . LEU B 1 185 ? -24.258 -9.607 -0.746 1.00 15.78 1236 LEU B N 1
ATOM 2958 C CA . LEU B 1 185 ? -24.350 -8.407 0.084 1.00 18.20 1236 LEU B CA 1
ATOM 2959 C C . LEU B 1 185 ? -23.442 -7.275 -0.391 1.00 16.39 1236 LEU B C 1
ATOM 2960 O O . LEU B 1 185 ? -23.355 -6.261 0.307 1.00 18.40 1236 LEU B O 1
ATOM 2965 N N . GLY B 1 186 ? -22.762 -7.422 -1.529 1.00 16.86 1237 GLY B N 1
ATOM 2966 C CA . GLY B 1 186 ? -22.011 -6.324 -2.122 1.00 18.24 1237 GLY B CA 1
ATOM 2967 C C . GLY B 1 186 ? -20.560 -6.179 -1.703 1.00 18.95 1237 GLY B C 1
ATOM 2968 O O . GLY B 1 186 ? -19.994 -5.091 -1.873 1.00 16.86 1237 GLY B O 1
ATOM 2969 N N . TYR B 1 187 ? -19.935 -7.237 -1.179 1.00 13.47 1238 TYR B N 1
ATOM 2970 C CA . TYR B 1 187 ? -18.545 -7.243 -0.754 1.00 14.25 1238 TYR B CA 1
ATOM 2971 C C . TYR B 1 187 ? -17.641 -7.821 -1.837 1.00 14.89 1238 TYR B C 1
ATOM 2972 O O . TYR B 1 187 ? -18.055 -8.683 -2.615 1.00 17.27 1238 TYR B O 1
ATOM 2981 N N . ASP B 1 188 ? -16.402 -7.313 -1.897 1.00 14.55 1239 ASP B N 1
ATOM 2982 C CA . ASP B 1 188 ? -15.342 -7.902 -2.721 1.00 14.78 1239 ASP B CA 1
ATOM 2983 C C . ASP B 1 188 ? -14.705 -9.034 -1.924 1.00 18.16 1239 ASP B C 1
ATOM 2984 O O . ASP B 1 188 ? -13.972 -8.777 -0.965 1.00 16.78 1239 ASP B O 1
ATOM 2989 N N . VAL B 1 189 ? -14.985 -10.281 -2.301 1.00 15.11 1240 VAL B N 1
ATOM 2990 C CA . VAL B 1 189 ? -14.639 -11.437 -1.474 1.00 13.09 1240 VAL B CA 1
ATOM 2991 C C . VAL B 1 189 ? -13.268 -11.988 -1.865 1.00 17.48 1240 VAL B C 1
ATOM 2992 O O . VAL B 1 189 ? -13.039 -12.367 -3.021 1.00 17.84 1240 VAL B O 1
ATOM 2996 N N . HIS B 1 190 ? -12.353 -11.997 -0.902 1.00 13.21 1241 HIS B N 1
ATOM 2997 C CA . HIS B 1 190 ? -11.071 -12.676 -0.988 1.00 15.73 1241 HIS B CA 1
ATOM 2998 C C . HIS B 1 190 ? -11.186 -14.018 -0.265 1.00 17.44 1241 HIS B C 1
ATOM 2999 O O . HIS B 1 190 ? -11.900 -14.140 0.739 1.00 15.42 1241 HIS B O 1
ATOM 3006 N N . VAL B 1 191 ? -10.472 -15.033 -0.760 1.00 14.61 1242 VAL B N 1
ATOM 3007 C CA . VAL B 1 191 ? -10.575 -16.365 -0.168 1.00 16.39 1242 VAL B CA 1
ATOM 3008 C C . VAL B 1 191 ? -9.197 -16.925 0.140 1.00 20.57 1242 VAL B C 1
ATOM 3009 O O . VAL B 1 191 ? -8.216 -16.650 -0.560 1.00 18.19 1242 VAL B O 1
ATOM 3013 N N . LEU B 1 192 ? -9.138 -17.744 1.189 1.00 16.67 1243 LEU B N 1
ATOM 3014 C CA . LEU B 1 192 ? -7.949 -18.507 1.538 1.00 18.19 1243 LEU B CA 1
ATOM 3015 C C . LEU B 1 192 ? -8.391 -19.883 2.013 1.00 21.12 1243 LEU B C 1
ATOM 3016 O O . LEU B 1 192 ? -9.414 -20.005 2.697 1.00 18.65 1243 LEU B O 1
ATOM 3021 N N . CYS B 1 193 ? -7.620 -20.915 1.656 1.00 18.31 1244 CYS B N 1
ATOM 3022 C CA . CYS B 1 193 ? -7.961 -22.305 1.956 1.00 18.14 1244 CYS B CA 1
ATOM 3023 C C . CYS B 1 193 ? -6.757 -23.052 2.521 1.00 22.20 1244 CYS B C 1
ATOM 3024 O O . CYS B 1 193 ? -5.647 -22.954 1.985 1.00 20.15 1244 CYS B O 1
ATOM 3027 N N . ASP B 1 194 ? -6.984 -23.799 3.599 1.00 18.26 1245 ASP B N 1
ATOM 3028 C CA . ASP B 1 194 ? -5.998 -24.716 4.170 1.00 19.05 1245 ASP B CA 1
ATOM 3029 C C . ASP B 1 194 ? -4.647 -24.030 4.403 1.00 21.45 1245 ASP B C 1
ATOM 3030 O O . ASP B 1 194 ? -3.637 -24.322 3.766 1.00 22.82 1245 ASP B O 1
ATOM 3035 N N . GLN B 1 195 ? -4.660 -23.109 5.358 1.00 21.81 1246 GLN B N 1
ATOM 3036 C CA . GLN B 1 195 ? -3.494 -22.323 5.722 1.00 21.84 1246 GLN B CA 1
ATOM 3037 C C . GLN B 1 195 ? -2.951 -22.772 7.072 1.00 24.01 1246 GLN B C 1
ATOM 3038 O O . GLN B 1 195 ? -3.705 -23.180 7.963 1.00 21.05 1246 GLN B O 1
ATOM 3044 N N . THR B 1 196 ? -1.630 -22.683 7.221 1.00 21.12 1247 THR B N 1
ATOM 3045 C CA . THR B 1 196 ? -1.010 -22.899 8.514 1.00 23.66 1247 THR B CA 1
ATOM 3046 C C . THR B 1 196 ? -1.268 -21.698 9.419 1.00 20.62 1247 THR B C 1
ATOM 3047 O O . THR B 1 196 ? -1.739 -20.645 8.978 1.00 21.03 1247 THR B O 1
ATOM 3051 N N . ALA B 1 197 ? -0.924 -21.845 10.700 1.00 19.82 1248 ALA B N 1
ATOM 3052 C CA . ALA B 1 197 ? -1.120 -20.728 11.625 1.00 23.02 1248 ALA B CA 1
ATOM 3053 C C . ALA B 1 197 ? -0.323 -19.509 11.188 1.00 25.44 1248 ALA B C 1
ATOM 3054 O O . ALA B 1 197 ? -0.843 -18.387 11.183 1.00 23.15 1248 ALA B O 1
ATOM 3056 N N . GLN B 1 198 ? 0.938 -19.710 10.796 1.00 25.29 1249 GLN B N 1
ATOM 3057 C CA . GLN B 1 198 ? 1.775 -18.585 10.396 1.00 25.84 1249 GLN B CA 1
ATOM 3058 C C . GLN B 1 198 ? 1.253 -17.937 9.119 1.00 23.37 1249 GLN B C 1
ATOM 3059 O O . GLN B 1 198 ? 1.233 -16.705 9.005 1.00 25.91 1249 GLN B O 1
ATOM 3065 N N . GLU B 1 199 ? 0.860 -18.755 8.139 1.00 21.12 1250 GLU B N 1
ATOM 3066 C CA . GLU B 1 199 ? 0.242 -18.232 6.928 1.00 22.18 1250 GLU B CA 1
ATOM 3067 C C . GLU B 1 199 ? -1.004 -17.421 7.260 1.00 22.53 1250 GLU B C 1
ATOM 3068 O O . GLU B 1 199 ? -1.261 -16.382 6.639 1.00 20.26 1250 GLU B O 1
ATOM 3074 N N . MET B 1 200 ? -1.797 -17.879 8.233 1.00 21.58 1251 MET B N 1
ATOM 3075 C CA . MET B 1 200 ? -3.007 -17.134 8.560 1.00 20.08 1251 MET B CA 1
ATOM 3076 C C . MET B 1 200 ? -2.651 -15.781 9.161 1.00 21.91 1251 MET B C 1
ATOM 3077 O O . MET B 1 200 ? -3.218 -14.755 8.769 1.00 20.30 1251 MET B O 1
ATOM 3082 N N . GLN B 1 201 ? -1.687 -15.757 10.089 1.00 22.93 1252 GLN B N 1
ATOM 3083 C CA . GLN B 1 201 ? -1.253 -14.499 10.687 1.00 21.74 1252 GLN B CA 1
ATOM 3084 C C . GLN B 1 201 ? -0.737 -13.535 9.624 1.00 22.20 1252 GLN B C 1
ATOM 3085 O O . GLN B 1 201 ? -1.114 -12.354 9.607 1.00 19.50 1252 GLN B O 1
ATOM 3091 N N . GLU B 1 202 ? 0.133 -14.018 8.731 1.00 21.07 1253 GLU B N 1
ATOM 3092 C CA . GLU B 1 202 ? 0.748 -13.117 7.757 1.00 23.01 1253 GLU B CA 1
ATOM 3093 C C . GLU B 1 202 ? -0.265 -12.637 6.731 1.00 18.60 1253 GLU B C 1
ATOM 3094 O O . GLU B 1 202 ? -0.263 -11.461 6.359 1.00 19.97 1253 GLU B O 1
ATOM 3100 N N . LYS B 1 203 ? -1.141 -13.521 6.264 1.00 18.26 1254 LYS B N 1
ATOM 3101 C CA . LYS B 1 203 ? -2.070 -13.107 5.225 1.00 18.72 1254 LYS B CA 1
ATOM 3102 C C . LYS B 1 203 ? -3.253 -12.321 5.790 1.00 18.98 1254 LYS B C 1
ATOM 3103 O O . LYS B 1 203 ? -3.824 -11.493 5.076 1.00 17.67 1254 LYS B O 1
ATOM 3109 N N . LEU B 1 204 ? -3.632 -12.549 7.053 1.00 18.33 1255 LEU B N 1
ATOM 3110 C CA . LEU B 1 204 ? -4.601 -11.652 7.687 1.00 16.76 1255 LEU B CA 1
ATOM 3111 C C . LEU B 1 204 ? -4.030 -10.245 7.811 1.00 18.52 1255 LEU B C 1
ATOM 3112 O O . LEU B 1 204 ? -4.728 -9.258 7.542 1.00 15.56 1255 LEU B O 1
ATOM 3117 N N . GLN B 1 205 ? -2.757 -10.124 8.208 1.00 17.53 1256 GLN B N 1
ATOM 3118 C CA . GLN B 1 205 ? -2.135 -8.802 8.252 1.00 17.94 1256 GLN B CA 1
ATOM 3119 C C . GLN B 1 205 ? -2.130 -8.146 6.875 1.00 19.62 1256 GLN B C 1
ATOM 3120 O O . GLN B 1 205 ? -2.448 -6.957 6.746 1.00 18.06 1256 GLN B O 1
ATOM 3126 N N . ASN B 1 206 ? -1.765 -8.899 5.831 1.00 17.92 1257 ASN B N 1
ATOM 3127 C CA . ASN B 1 206 ? -1.781 -8.324 4.482 1.00 18.50 1257 ASN B CA 1
ATOM 3128 C C . ASN B 1 206 ? -3.182 -7.843 4.105 1.00 17.75 1257 ASN B C 1
ATOM 3129 O O . ASN B 1 206 ? -3.339 -6.754 3.534 1.00 16.23 1257 ASN B O 1
ATOM 3134 N N . PHE B 1 207 ? -4.215 -8.638 4.423 1.00 15.50 1258 PHE B N 1
ATOM 3135 C CA . PHE B 1 207 ? -5.590 -8.229 4.125 1.00 17.29 1258 PHE B CA 1
ATOM 3136 C C . PHE B 1 207 ? -5.954 -6.953 4.875 1.00 15.67 1258 PHE B C 1
ATOM 3137 O O . PHE B 1 207 ? -6.501 -6.013 4.287 1.00 16.11 1258 PHE B O 1
ATOM 3145 N N . ALA B 1 208 ? -5.630 -6.889 6.170 1.00 15.54 1259 ALA B N 1
ATOM 3146 C CA . ALA B 1 208 ? -5.952 -5.703 6.960 1.00 15.56 1259 ALA B CA 1
ATOM 3147 C C . ALA B 1 208 ? -5.244 -4.465 6.436 1.00 17.34 1259 ALA B C 1
ATOM 3148 O O . ALA B 1 208 ? -5.752 -3.352 6.581 1.00 16.11 1259 ALA B O 1
ATOM 3150 N N . GLN B 1 209 ? -4.087 -4.635 5.816 1.00 18.05 1260 GLN B N 1
ATOM 3151 C CA . GLN B 1 209 ? -3.285 -3.509 5.353 1.00 18.78 1260 GLN B CA 1
ATOM 3152 C C . GLN B 1 209 ? -3.582 -3.097 3.915 1.00 19.24 1260 GLN B C 1
ATOM 3153 O O . GLN B 1 209 ? -2.909 -2.197 3.400 1.00 21.16 1260 GLN B O 1
ATOM 3159 N N . LEU B 1 210 ? -4.560 -3.712 3.252 1.00 19.09 1261 LEU B N 1
ATOM 3160 C CA . LEU B 1 210 ? -4.821 -3.372 1.859 1.00 16.81 1261 LEU B CA 1
ATOM 3161 C C . LEU B 1 210 ? -5.243 -1.908 1.738 1.00 19.68 1261 LEU B C 1
ATOM 3162 O O . LEU B 1 210 ? -5.976 -1.401 2.595 1.00 17.09 1261 LEU B O 1
ATOM 3167 N N . PRO B 1 211 ? -4.801 -1.197 0.689 1.00 17.95 1262 PRO B N 1
ATOM 3168 C CA . PRO B 1 211 ? -5.187 0.220 0.553 1.00 18.92 1262 PRO B CA 1
ATOM 3169 C C . PRO B 1 211 ? -6.675 0.444 0.341 1.00 19.86 1262 PRO B C 1
ATOM 3170 O O . PRO B 1 211 ? -7.168 1.528 0.684 1.00 18.11 1262 PRO B O 1
ATOM 3174 N N . ALA B 1 212 ? -7.407 -0.533 -0.213 1.00 16.28 1263 ALA B N 1
ATOM 3175 C CA . ALA B 1 212 ? -8.827 -0.330 -0.507 1.00 14.55 1263 ALA B CA 1
ATOM 3176 C C . ALA B 1 212 ? -9.635 0.039 0.736 1.00 15.61 1263 ALA B C 1
ATOM 3177 O O . ALA B 1 212 ? -10.660 0.734 0.622 1.00 13.84 1263 ALA B O 1
ATOM 3179 N N . HIS B 1 213 ? -9.210 -0.418 1.921 1.00 14.65 1264 HIS B N 1
ATOM 3180 C CA . HIS B 1 213 ? -9.963 -0.108 3.136 1.00 14.76 1264 HIS B CA 1
ATOM 3181 C C . HIS B 1 213 ? -10.073 1.393 3.376 1.00 17.20 1264 HIS B C 1
ATOM 3182 O O . HIS B 1 213 ? -10.980 1.823 4.086 1.00 14.89 1264 HIS B O 1
ATOM 3189 N N . ARG B 1 214 ? -9.156 2.201 2.829 1.00 14.08 1265 ARG B N 1
ATOM 3190 C CA . ARG B 1 214 ? -9.242 3.641 3.042 1.00 15.65 1265 ARG B CA 1
ATOM 3191 C C . ARG B 1 214 ? -10.567 4.207 2.540 1.00 13.78 1265 ARG B C 1
ATOM 3192 O O . ARG B 1 214 ? -11.112 5.132 3.145 1.00 15.49 1265 ARG B O 1
ATOM 3200 N N . VAL B 1 215 ? -11.094 3.683 1.432 1.00 14.80 1266 VAL B N 1
ATOM 3201 C CA . VAL B 1 215 ? -12.284 4.264 0.816 1.00 13.94 1266 VAL B CA 1
ATOM 3202 C C . VAL B 1 215 ? -13.538 3.411 0.976 1.00 18.65 1266 VAL B C 1
ATOM 3203 O O . VAL B 1 215 ? -14.631 3.901 0.650 1.00 19.73 1266 VAL B O 1
ATOM 3207 N N . THR B 1 216 ? -13.443 2.177 1.476 1.00 14.22 1267 THR B N 1
ATOM 3208 C CA . THR B 1 216 ? -14.662 1.398 1.672 1.00 12.96 1267 THR B CA 1
ATOM 3209 C C . THR B 1 216 ? -15.256 1.701 3.053 1.00 12.23 1267 THR B C 1
ATOM 3210 O O . THR B 1 216 ? -14.633 2.349 3.888 1.00 15.14 1267 THR B O 1
ATOM 3214 N N . ASP B 1 217 ? -16.474 1.219 3.302 1.00 11.16 1268 ASP B N 1
ATOM 3215 C CA . ASP B 1 217 ? -17.192 1.610 4.515 1.00 13.63 1268 ASP B CA 1
ATOM 3216 C C . ASP B 1 217 ? -17.232 0.544 5.611 1.00 12.23 1268 ASP B C 1
ATOM 3217 O O . ASP B 1 217 ? -17.662 0.864 6.729 1.00 12.95 1268 ASP B O 1
ATOM 3222 N N . SER B 1 218 ? -16.820 -0.692 5.338 1.00 11.98 1269 SER B N 1
ATOM 3223 C CA . SER B 1 218 ? -16.907 -1.774 6.318 1.00 10.91 1269 SER B CA 1
ATOM 3224 C C . SER B 1 218 ? -15.941 -2.894 5.933 1.00 13.29 1269 SER B C 1
ATOM 3225 O O . SER B 1 218 ? -15.327 -2.873 4.864 1.00 13.63 1269 SER B O 1
ATOM 3228 N N . CYS B 1 219 ? -15.843 -3.896 6.807 1.00 10.78 1270 CYS B N 1
ATOM 3229 C CA . CYS B 1 219 ? -14.976 -5.049 6.584 1.00 11.49 1270 CYS B CA 1
ATOM 3230 C C . CYS B 1 219 ? -15.617 -6.300 7.168 1.00 12.39 1270 CYS B C 1
ATOM 3231 O O . CYS B 1 219 ? -16.311 -6.228 8.187 1.00 12.24 1270 CYS B O 1
ATOM 3234 N N . ILE B 1 220 ? -15.394 -7.443 6.508 1.00 10.32 1271 ILE B N 1
ATOM 3235 C CA . ILE B 1 220 ? -15.855 -8.740 6.999 1.00 12.68 1271 ILE B CA 1
ATOM 3236 C C . ILE B 1 220 ? -14.701 -9.732 6.965 1.00 11.99 1271 ILE B C 1
ATOM 3237 O O . ILE B 1 220 ? -13.985 -9.831 5.958 1.00 14.23 1271 ILE B O 1
ATOM 3242 N N . VAL B 1 221 ? -14.533 -10.480 8.056 1.00 11.16 1272 VAL B N 1
ATOM 3243 C CA . VAL B 1 221 ? -13.592 -11.593 8.115 1.00 14.63 1272 VAL B CA 1
ATOM 3244 C C . VAL B 1 221 ? -14.323 -12.797 8.681 1.00 13.75 1272 VAL B C 1
ATOM 3245 O O . VAL B 1 221 ? -14.885 -12.720 9.780 1.00 14.25 1272 VAL B O 1
ATOM 3249 N N . ALA B 1 222 ? -14.311 -13.904 7.943 1.00 12.25 1273 ALA B N 1
ATOM 3250 C CA . ALA B 1 222 ? -14.867 -15.164 8.407 1.00 12.14 1273 ALA B CA 1
ATOM 3251 C C . ALA B 1 222 ? -13.749 -16.196 8.525 1.00 14.48 1273 ALA B C 1
ATOM 3252 O O . ALA B 1 222 ? -12.989 -16.411 7.569 1.00 13.46 1273 ALA B O 1
ATOM 3254 N N . LEU B 1 223 ? -13.653 -16.835 9.689 1.00 13.36 1274 LEU B N 1
ATOM 3255 C CA . LEU B 1 223 ? -12.638 -17.852 9.952 1.00 14.92 1274 LEU B CA 1
ATOM 3256 C C . LEU B 1 223 ? -13.334 -19.159 10.305 1.00 16.13 1274 LEU B C 1
ATOM 3257 O O . LEU B 1 223 ? -14.128 -19.212 11.255 1.00 13.81 1274 LEU B O 1
ATOM 3262 N N . LEU B 1 224 ? -13.014 -20.216 9.566 1.00 15.53 1275 LEU B N 1
ATOM 3263 C CA . LEU B 1 224 ? -13.658 -21.516 9.721 1.00 14.05 1275 LEU B CA 1
ATOM 3264 C C . LEU B 1 224 ? -12.581 -22.585 9.846 1.00 16.71 1275 LEU B C 1
ATOM 3265 O O . LEU B 1 224 ? -11.806 -22.795 8.906 1.00 17.71 1275 LEU B O 1
ATOM 3270 N N . SER B 1 225 ? -12.537 -23.264 10.992 1.00 16.18 1276 SER B N 1
ATOM 3271 C CA . SER B 1 225 ? -11.483 -24.239 11.264 1.00 17.80 1276 SER B CA 1
ATOM 3272 C C . SER B 1 225 ? -11.838 -25.037 12.512 1.00 18.04 1276 SER B C 1
ATOM 3273 O O . SER B 1 225 ? -12.896 -24.846 13.122 1.00 18.10 1276 SER B O 1
ATOM 3276 N N . HIS B 1 226 ? -10.931 -25.938 12.891 1.00 16.55 1277 HIS B N 1
ATOM 3277 C CA . HIS B 1 226 ? -10.896 -26.418 14.266 1.00 19.22 1277 HIS B CA 1
ATOM 3278 C C . HIS B 1 226 ? -10.400 -25.300 15.179 1.00 19.83 1277 HIS B C 1
ATOM 3279 O O . HIS B 1 226 ? -9.735 -24.363 14.732 1.00 17.77 1277 HIS B O 1
ATOM 3286 N N . GLY B 1 227 ? -10.736 -25.394 16.468 1.00 16.55 1278 GLY B N 1
ATOM 3287 C CA . GLY B 1 227 ? -10.292 -24.372 17.399 1.00 16.84 1278 GLY B CA 1
ATOM 3288 C C . GLY B 1 227 ? -10.345 -24.842 18.836 1.00 18.50 1278 GLY B C 1
ATOM 3289 O O . GLY B 1 227 ? -10.777 -25.958 19.136 1.00 21.44 1278 GLY B O 1
ATOM 3290 N N . VAL B 1 228 ? -9.858 -23.970 19.719 1.00 16.46 1279 VAL B N 1
ATOM 3291 C CA . VAL B 1 228 ? -9.987 -24.077 21.168 1.00 18.05 1279 VAL B CA 1
ATOM 3292 C C . VAL B 1 228 ? -10.455 -22.718 21.686 1.00 18.92 1279 VAL B C 1
ATOM 3293 O O . VAL B 1 228 ? -10.582 -21.761 20.921 1.00 18.81 1279 VAL B O 1
ATOM 3297 N N . GLU B 1 229 ? -10.692 -22.615 22.997 1.00 21.42 1280 GLU B N 1
ATOM 3298 C CA . GLU B 1 229 ? -11.142 -21.326 23.504 1.00 18.12 1280 GLU B CA 1
ATOM 3299 C C . GLU B 1 229 ? -10.110 -20.253 23.196 1.00 19.99 1280 GLU B C 1
ATOM 3300 O O . GLU B 1 229 ? -8.942 -20.375 23.580 1.00 20.93 1280 GLU B O 1
ATOM 3306 N N . GLY B 1 230 ? -10.534 -19.231 22.452 1.00 19.97 1281 GLY B N 1
ATOM 3307 C CA . GLY B 1 230 ? -9.698 -18.085 22.158 1.00 21.55 1281 GLY B CA 1
ATOM 3308 C C . GLY B 1 230 ? -8.675 -18.244 21.050 1.00 19.92 1281 GLY B C 1
ATOM 3309 O O . GLY B 1 230 ? -7.882 -17.316 20.844 1.00 20.14 1281 GLY B O 1
ATOM 3310 N N . ALA B 1 231 ? -8.677 -19.356 20.311 1.00 17.75 1282 ALA B N 1
ATOM 3311 C CA . ALA B 1 231 ? -7.708 -19.533 19.230 1.00 18.68 1282 ALA B CA 1
ATOM 3312 C C . ALA B 1 231 ? -8.245 -20.519 18.198 1.00 17.11 1282 ALA B C 1
ATOM 3313 O O . ALA B 1 231 ? -9.084 -21.373 18.505 1.00 18.38 1282 ALA B O 1
ATOM 3315 N N . ILE B 1 232 ? -7.728 -20.416 16.971 1.00 15.55 1283 ILE B N 1
ATOM 3316 C CA . ILE B 1 232 ? -8.088 -21.354 15.912 1.00 16.98 1283 ILE B CA 1
ATOM 3317 C C . ILE B 1 232 ? -6.836 -22.055 15.393 1.00 22.11 1283 ILE B C 1
ATOM 3318 O O . ILE B 1 232 ? -5.719 -21.525 15.457 1.00 18.12 1283 ILE B O 1
ATOM 3323 N N . TYR B 1 233 ? -7.040 -23.264 14.870 1.00 17.12 1284 TYR B N 1
ATOM 3324 C CA . TYR B 1 233 ? -5.953 -24.071 14.344 1.00 21.51 1284 TYR B CA 1
ATOM 3325 C C . TYR B 1 233 ? -5.678 -23.760 12.880 1.00 19.42 1284 TYR B C 1
ATOM 3326 O O . TYR B 1 233 ? -6.602 -23.612 12.070 1.00 19.03 1284 TYR B O 1
ATOM 3335 N N . GLY B 1 234 ? -4.402 -23.700 12.544 1.00 21.16 1285 GLY B N 1
ATOM 3336 C CA . GLY B 1 234 ? -4.003 -23.888 11.169 1.00 20.30 1285 GLY B CA 1
ATOM 3337 C C . GLY B 1 234 ? -3.915 -25.360 10.823 1.00 21.03 1285 GLY B C 1
ATOM 3338 O O . GLY B 1 234 ? -3.926 -26.236 11.693 1.00 23.14 1285 GLY B O 1
ATOM 3339 N N . VAL B 1 235 ? -3.814 -25.633 9.522 1.00 20.42 1286 VAL B N 1
ATOM 3340 C CA . VAL B 1 235 ? -3.733 -27.008 9.047 1.00 21.86 1286 VAL B CA 1
ATOM 3341 C C . VAL B 1 235 ? -2.496 -27.735 9.562 1.00 23.65 1286 VAL B C 1
ATOM 3342 O O . VAL B 1 235 ? -2.426 -28.964 9.448 1.00 28.45 1286 VAL B O 1
ATOM 3346 N N . ASP B 1 236 ? -1.518 -27.017 10.119 1.00 22.86 1287 ASP B N 1
ATOM 3347 C CA . ASP B 1 236 ? -0.371 -27.672 10.746 1.00 25.63 1287 ASP B CA 1
ATOM 3348 C C . ASP B 1 236 ? -0.609 -28.028 12.202 1.00 31.52 1287 ASP B C 1
ATOM 3349 O O . ASP B 1 236 ? 0.328 -28.486 12.865 1.00 31.46 1287 ASP B O 1
ATOM 3354 N N . GLY B 1 237 ? -1.809 -27.799 12.732 1.00 24.65 1288 GLY B N 1
ATOM 3355 C CA . GLY B 1 237 ? -2.051 -28.069 14.136 1.00 24.80 1288 GLY B CA 1
ATOM 3356 C C . GLY B 1 237 ? -1.512 -27.047 15.108 1.00 25.67 1288 GLY B C 1
ATOM 3357 O O . GLY B 1 237 ? -1.560 -27.288 16.319 1.00 25.56 1288 GLY B O 1
ATOM 3358 N N . LYS B 1 238 ? -1.001 -25.914 14.632 1.00 21.89 1289 LYS B N 1
ATOM 3359 C CA . LYS B 1 238 ? -0.550 -24.836 15.499 1.00 19.84 1289 LYS B CA 1
ATOM 3360 C C . LYS B 1 238 ? -1.669 -23.803 15.620 1.00 22.45 1289 LYS B C 1
ATOM 3361 O O . LYS B 1 238 ? -2.502 -23.668 14.718 1.00 21.41 1289 LYS B O 1
ATOM 3367 N N . LE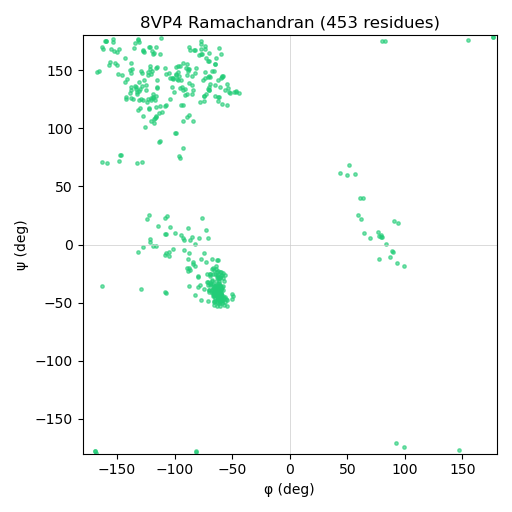U B 1 239 ? -1.679 -23.070 16.727 1.00 25.17 1290 LEU B N 1
ATOM 3368 C CA . LEU B 1 239 ? -2.779 -22.173 17.052 1.00 24.41 1290 LEU B CA 1
ATOM 3369 C C . LEU B 1 239 ? -2.461 -20.734 16.685 1.00 26.45 1290 LEU B C 1
ATOM 3370 O O . LEU B 1 239 ? -1.317 -20.283 16.778 1.00 22.27 1290 LEU B O 1
ATOM 3375 N N . LEU B 1 240 ? -3.502 -20.013 16.274 1.00 20.17 1291 LEU B N 1
ATOM 3376 C CA . LEU B 1 240 ? -3.468 -18.568 16.085 1.00 19.52 1291 LEU B CA 1
ATOM 3377 C C . LEU B 1 240 ? -4.441 -17.959 17.077 1.00 19.67 1291 LEU B C 1
ATOM 3378 O O . LEU B 1 240 ? -5.635 -18.271 17.036 1.00 19.50 1291 LEU B O 1
ATOM 3383 N N . GLN B 1 241 ? -3.936 -17.122 17.981 1.00 21.69 1292 GLN B N 1
ATOM 3384 C CA . GLN B 1 241 ? -4.798 -16.538 19.002 1.00 19.31 1292 GLN B CA 1
ATOM 3385 C C . GLN B 1 241 ? -5.740 -15.526 18.362 1.00 20.34 1292 GLN B C 1
ATOM 3386 O O . GLN B 1 241 ? -5.309 -14.682 17.572 1.00 17.46 1292 GLN B O 1
ATOM 3392 N N . LEU B 1 242 ? -7.028 -15.606 18.703 1.00 19.49 1293 LEU B N 1
ATOM 3393 C CA . LEU B 1 242 ? -7.982 -14.667 18.116 1.00 18.74 1293 LEU B CA 1
ATOM 3394 C C . LEU B 1 242 ? -7.691 -13.232 18.532 1.00 17.34 1293 LEU B C 1
ATOM 3395 O O . LEU B 1 242 ? -7.953 -12.300 17.763 1.00 15.78 1293 LEU B O 1
ATOM 3400 N N . GLN B 1 243 ? -7.152 -13.021 19.735 1.00 17.10 1294 GLN B N 1
ATOM 3401 C CA . GLN B 1 243 ? -6.828 -11.654 20.138 1.00 18.56 1294 GLN B CA 1
ATOM 3402 C C . GLN B 1 243 ? -5.815 -11.015 19.189 1.00 19.27 1294 GLN B C 1
ATOM 3403 O O . GLN B 1 243 ? -5.901 -9.811 18.920 1.00 21.19 1294 GLN B O 1
ATOM 3409 N N . GLU B 1 244 ? -4.871 -11.797 18.646 1.00 16.61 1295 GLU B N 1
ATOM 3410 C CA . GLU B 1 244 ? -3.956 -11.228 17.655 1.00 20.74 1295 GLU B CA 1
ATOM 3411 C C . GLU B 1 244 ? -4.646 -10.950 16.324 1.00 20.39 1295 GLU B C 1
ATOM 3412 O O . GLU B 1 244 ? -4.286 -9.983 15.640 1.00 22.31 1295 GLU B O 1
ATOM 3418 N N . VAL B 1 245 ? -5.639 -11.762 15.943 1.00 14.65 1296 VAL B N 1
ATOM 3419 C CA . VAL B 1 245 ? -6.424 -11.465 14.743 1.00 15.37 1296 VAL B CA 1
ATOM 3420 C C . VAL B 1 245 ? -7.135 -10.125 14.893 1.00 15.74 1296 VAL B C 1
ATOM 3421 O O . VAL B 1 245 ? -7.005 -9.236 14.042 1.00 17.40 1296 VAL B O 1
ATOM 3425 N N . PHE B 1 246 ? -7.889 -9.946 15.985 1.00 15.66 1297 PHE B N 1
ATOM 3426 C CA . PHE B 1 246 ? -8.624 -8.689 16.160 1.00 15.21 1297 PHE B CA 1
ATOM 3427 C C . PHE B 1 246 ? -7.680 -7.488 16.203 1.00 15.61 1297 PHE B C 1
ATOM 3428 O O . PHE B 1 246 ? -8.018 -6.406 15.706 1.00 17.34 1297 PHE B O 1
ATOM 3436 N N . GLN B 1 247 ? -6.497 -7.659 16.798 1.00 14.83 1298 GLN B N 1
ATOM 3437 C CA . GLN B 1 247 ? -5.530 -6.568 16.914 1.00 19.87 1298 GLN B CA 1
ATOM 3438 C C . GLN B 1 247 ? -5.114 -6.033 15.545 1.00 17.32 1298 GLN B C 1
ATOM 3439 O O . GLN B 1 247 ? -4.917 -4.821 15.371 1.00 15.66 1298 GLN B O 1
ATOM 3445 N N . LEU B 1 248 ? -4.959 -6.929 14.571 1.00 16.25 1299 LEU B N 1
ATOM 3446 C CA . LEU B 1 248 ? -4.581 -6.540 13.213 1.00 16.88 1299 LEU B CA 1
ATOM 3447 C C . LEU B 1 248 ? -5.549 -5.525 12.610 1.00 16.02 1299 LEU B C 1
ATOM 3448 O O . LEU B 1 248 ? -5.174 -4.767 11.707 1.00 16.48 1299 LEU B O 1
ATOM 3453 N N . PHE B 1 249 ? -6.803 -5.521 13.063 1.00 14.27 1300 PHE B N 1
ATOM 3454 C CA . PHE B 1 249 ? -7.838 -4.667 12.498 1.00 14.17 1300 PHE B CA 1
ATOM 3455 C C . PHE B 1 249 ? -8.205 -3.511 13.424 1.00 14.53 1300 PHE B C 1
ATOM 3456 O O . PHE B 1 249 ? -9.182 -2.797 13.156 1.00 14.37 1300 PHE B O 1
ATOM 3464 N N . ASP B 1 250 ? -7.452 -3.302 14.508 1.00 13.94 1301 ASP B N 1
ATOM 3465 C CA . ASP B 1 250 ? -7.865 -2.316 15.496 1.00 13.87 1301 ASP B CA 1
ATOM 3466 C C . ASP B 1 250 ? -7.468 -0.900 15.060 1.00 15.29 1301 ASP B C 1
ATOM 3467 O O . ASP B 1 250 ? -6.925 -0.669 13.971 1.00 15.22 1301 ASP B O 1
ATOM 3472 N N . ASN B 1 251 ? -7.782 0.074 15.916 1.00 15.05 1302 ASN B N 1
ATOM 3473 C CA . ASN B 1 251 ? -7.617 1.469 15.517 1.00 16.26 1302 ASN B CA 1
ATOM 3474 C C . ASN B 1 251 ? -6.149 1.856 15.392 1.00 15.35 1302 ASN B C 1
ATOM 3475 O O . ASN B 1 251 ? -5.816 2.772 14.632 1.00 16.86 1302 ASN B O 1
ATOM 3480 N N . ALA B 1 252 ? -5.264 1.163 16.103 1.00 18.65 1303 ALA B N 1
ATOM 3481 C CA . ALA B 1 252 ? -3.838 1.463 16.016 1.00 19.51 1303 ALA B CA 1
ATOM 3482 C C . ALA B 1 252 ? -3.192 0.810 14.801 1.00 20.93 1303 ALA B C 1
ATOM 3483 O O . ALA B 1 252 ? -2.414 1.454 14.086 1.00 23.62 1303 ALA B O 1
ATOM 3485 N N . ASN B 1 253 ? -3.519 -0.451 14.527 1.00 17.00 1304 ASN B N 1
ATOM 3486 C CA . ASN B 1 253 ? -2.857 -1.168 13.454 1.00 20.06 1304 ASN B CA 1
ATOM 3487 C C . ASN B 1 253 ? -3.525 -0.987 12.106 1.00 18.77 1304 ASN B C 1
ATOM 3488 O O . ASN B 1 253 ? -2.859 -1.148 11.077 1.00 18.87 1304 ASN B O 1
ATOM 3493 N N . CYS B 1 254 ? -4.807 -0.638 12.076 1.00 13.94 1305 CYS B N 1
ATOM 3494 C CA . CYS B 1 254 ? -5.555 -0.493 10.829 1.00 13.26 1305 CYS B CA 1
ATOM 3495 C C . CYS B 1 254 ? -6.256 0.865 10.811 1.00 18.06 1305 CYS B C 1
ATOM 3496 O O . CYS B 1 254 ? -7.488 0.949 10.905 1.00 15.57 1305 CYS B O 1
ATOM 3499 N N . PRO B 1 255 ? -5.495 1.956 10.657 1.00 15.61 1306 PRO B N 1
ATOM 3500 C CA . PRO B 1 255 ? -6.120 3.287 10.690 1.00 16.06 1306 PRO B CA 1
ATOM 3501 C C . PRO B 1 255 ? -7.148 3.489 9.596 1.00 16.71 1306 PRO B C 1
ATOM 3502 O O . PRO B 1 255 ? -8.096 4.267 9.787 1.00 15.99 1306 PRO B O 1
ATOM 3506 N N . SER B 1 256 ? -7.008 2.803 8.452 1.00 15.37 1307 SER B N 1
ATOM 3507 C CA . SER B 1 256 ? -7.971 2.996 7.371 1.00 17.10 1307 SER B CA 1
ATOM 3508 C C . SER B 1 256 ? -9.384 2.594 7.777 1.00 15.88 1307 SER B C 1
ATOM 3509 O O . SER B 1 256 ? -10.349 3.117 7.221 1.00 15.22 1307 SER B O 1
ATOM 3512 N N . LEU B 1 257 ? -9.532 1.671 8.724 1.00 15.10 1308 LEU B N 1
ATOM 3513 C CA . LEU B 1 257 ? -10.854 1.232 9.159 1.00 13.58 1308 LEU B CA 1
ATOM 3514 C C . LEU B 1 257 ? -11.328 1.895 10.460 1.00 14.57 1308 LEU B C 1
ATOM 3515 O O . LEU B 1 257 ? -12.361 1.491 11.001 1.00 12.54 1308 LEU B O 1
ATOM 3520 N N . GLN B 1 258 ? -10.629 2.920 10.957 1.00 12.76 1309 GLN B N 1
ATOM 3521 C CA . GLN B 1 258 ? -11.108 3.629 12.147 1.00 13.15 1309 GLN B CA 1
ATOM 3522 C C . GLN B 1 258 ? -12.540 4.110 11.947 1.00 15.40 1309 GLN B C 1
ATOM 3523 O O . GLN B 1 258 ? -12.885 4.677 10.908 1.00 14.60 1309 GLN B O 1
ATOM 3529 N N . ASN B 1 259 ? -13.367 3.889 12.968 1.00 14.99 1310 ASN B N 1
ATOM 3530 C CA . ASN B 1 259 ? -14.778 4.263 13.036 1.00 12.40 1310 ASN B CA 1
ATOM 3531 C C . ASN B 1 259 ? -15.643 3.549 12.010 1.00 14.40 1310 ASN B C 1
ATOM 3532 O O . ASN B 1 259 ? -16.828 3.887 11.870 1.00 14.15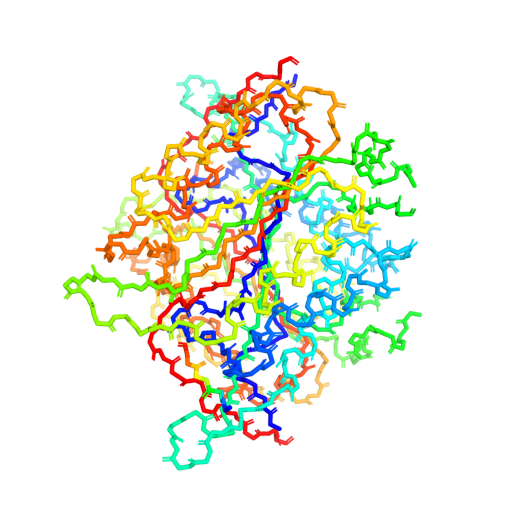 1310 ASN B O 1
ATOM 3537 N N . LYS B 1 260 ? -15.107 2.550 11.317 1.00 13.49 1311 LYS B N 1
ATOM 3538 C CA . LYS B 1 260 ? -15.890 1.767 10.373 1.00 10.16 1311 LYS B CA 1
ATOM 3539 C C . LYS B 1 260 ? -16.229 0.405 10.978 1.00 10.41 1311 LYS B C 1
ATOM 3540 O O . LYS B 1 260 ? -15.400 -0.186 11.681 1.00 13.63 1311 LYS B O 1
ATOM 3546 N N . PRO B 1 261 ? -17.420 -0.137 10.713 1.00 12.40 1312 PRO B N 1
ATOM 3547 C CA . PRO B 1 261 ? -17.810 -1.416 11.329 1.00 10.90 1312 PRO B CA 1
ATOM 3548 C C . PRO B 1 261 ? -17.028 -2.588 10.742 1.00 13.01 1312 PRO B C 1
ATOM 3549 O O . PRO B 1 261 ? -16.883 -2.711 9.517 1.00 12.44 1312 PRO B O 1
ATOM 3553 N N . LYS B 1 262 ? -16.530 -3.450 11.631 1.00 11.74 1313 LYS B N 1
ATOM 3554 C CA . LYS B 1 262 ? -15.750 -4.625 11.266 1.00 11.50 1313 LYS B CA 1
ATOM 3555 C C . LYS B 1 262 ? -16.436 -5.863 11.823 1.00 13.78 1313 LYS B C 1
ATOM 3556 O O . LYS B 1 262 ? -16.586 -5.999 13.052 1.00 13.06 1313 LYS B O 1
ATOM 3562 N N . MET B 1 263 ? -16.865 -6.750 10.923 1.00 10.17 1314 MET B N 1
ATOM 3563 C CA . MET B 1 263 ? -17.573 -7.957 11.316 1.00 12.53 1314 MET B CA 1
ATOM 3564 C C . MET B 1 263 ? -16.620 -9.139 11.261 1.00 11.49 1314 MET B C 1
ATOM 3565 O O . MET B 1 263 ? -15.874 -9.307 10.286 1.00 14.33 1314 MET B O 1
ATOM 3570 N N . PHE B 1 264 ? -16.673 -9.966 12.299 1.00 10.86 1315 PHE B N 1
ATOM 3571 C CA . PHE B 1 264 ? -15.937 -11.219 12.369 1.00 11.05 1315 PHE B CA 1
ATOM 3572 C C . PHE B 1 264 ? -16.916 -12.346 12.644 1.00 11.45 1315 PHE B C 1
ATOM 3573 O O . PHE B 1 264 ? -17.810 -12.210 13.487 1.00 12.97 1315 PHE B O 1
ATOM 3581 N N . PHE B 1 265 ? -16.741 -13.464 11.939 1.00 11.67 1316 PHE B N 1
ATOM 3582 C CA . PHE B 1 265 ? -17.544 -14.666 12.157 1.00 10.86 1316 PHE B CA 1
ATOM 3583 C C . PHE B 1 265 ? -16.585 -15.829 12.358 1.00 12.51 1316 PHE B C 1
ATOM 3584 O O . PHE B 1 265 ? -15.742 -16.096 11.493 1.00 13.47 1316 PHE B O 1
ATOM 3592 N N . ILE B 1 266 ? -16.718 -16.535 13.479 1.00 12.15 1317 ILE B N 1
ATOM 3593 C CA . ILE B 1 266 ? -15.759 -17.577 13.847 1.00 12.23 1317 ILE B CA 1
ATOM 3594 C C . ILE B 1 266 ? -16.497 -18.902 13.979 1.00 14.15 1317 ILE B C 1
ATOM 3595 O O . ILE B 1 266 ? -17.226 -19.127 14.959 1.00 12.07 1317 ILE B O 1
ATOM 3600 N N . GLN B 1 267 ? -16.296 -19.781 13.000 1.00 13.31 1318 GLN B N 1
ATOM 3601 C CA . GLN B 1 267 ? -16.818 -21.145 13.030 1.00 13.55 1318 GLN B CA 1
ATOM 3602 C C . GLN B 1 267 ? -15.672 -22.041 13.481 1.00 16.45 1318 GLN B C 1
ATOM 3603 O O . GLN B 1 267 ? -14.837 -22.441 12.669 1.00 15.35 1318 GLN B O 1
ATOM 3609 N N . ALA B 1 268 ? -15.631 -22.347 14.778 1.00 15.75 1319 ALA B N 1
ATOM 3610 C CA . ALA B 1 268 ? -14.597 -23.191 15.368 1.00 16.18 1319 ALA B CA 1
ATOM 3611 C C . ALA B 1 268 ? -15.065 -23.613 16.751 1.00 13.66 1319 ALA B C 1
ATOM 3612 O O . ALA B 1 268 ? -15.783 -22.863 17.410 1.00 15.01 1319 ALA B O 1
ATOM 3614 N N . CYS B 1 269 ? -14.655 -24.808 17.191 1.00 16.36 1320 CYS B N 1
ATOM 3615 C CA . CYS B 1 269 ? -14.924 -25.196 18.574 1.00 16.46 1320 CYS B CA 1
ATOM 3616 C C . CYS B 1 269 ? -14.171 -24.299 19.552 1.00 18.91 1320 CYS B C 1
ATOM 3617 O O . CYS B 1 269 ? -13.138 -23.708 19.238 1.00 18.27 1320 CYS B O 1
ATOM 3620 N N . ARG B 1 270 ? -14.706 -24.211 20.765 1.00 17.40 1321 ARG B N 1
ATOM 3621 C CA . ARG B 1 270 ? -14.115 -23.387 21.815 1.00 17.88 1321 ARG B CA 1
ATOM 3622 C C . ARG B 1 270 ? -13.825 -24.218 23.060 1.00 20.48 1321 ARG B C 1
ATOM 3623 O O . ARG B 1 270 ? -13.689 -23.676 24.162 1.00 20.78 1321 ARG B O 1
ATOM 3631 N N . GLY B 1 271 ? -13.709 -25.520 22.888 1.00 19.97 1322 GLY B N 1
ATOM 3632 C CA . GLY B 1 271 ? -13.588 -26.454 23.991 1.00 24.93 1322 GLY B CA 1
ATOM 3633 C C . GLY B 1 271 ? -14.081 -27.820 23.568 1.00 23.79 1322 GLY B C 1
ATOM 3634 O O . GLY B 1 271 ? -14.567 -28.019 22.459 1.00 24.33 1322 GLY B O 1
ATOM 3635 N N . ASP B 1 272 ? -13.931 -28.782 24.477 1.00 29.87 1323 ASP B N 1
ATOM 3636 C CA . ASP B 1 272 ? -14.239 -30.173 24.177 1.00 30.65 1323 ASP B CA 1
ATOM 3637 C C . ASP B 1 272 ? -15.586 -30.625 24.731 1.00 28.26 1323 ASP B C 1
ATOM 3638 O O . ASP B 1 272 ? -15.992 -31.761 24.469 1.00 36.13 1323 ASP B O 1
ATOM 3640 N N . GLU B 1 273 ? -16.293 -29.776 25.471 1.00 24.35 1324 GLU B N 1
ATOM 3641 C CA . GLU B 1 273 ? -17.542 -30.195 26.103 1.00 26.33 1324 GLU B CA 1
ATOM 3642 C C . GLU B 1 273 ? -18.661 -30.314 25.070 1.00 28.89 1324 GLU B C 1
ATOM 3643 O O . GLU B 1 273 ? -18.963 -29.352 24.356 1.00 26.45 1324 GLU B O 1
ATOM 3645 N N . THR B 1 274 ? -19.266 -31.498 24.989 1.00 26.73 1325 THR B N 1
ATOM 3646 C CA . THR B 1 274 ? -20.508 -31.687 24.250 1.00 25.06 1325 THR B CA 1
ATOM 3647 C C . THR B 1 274 ? -21.674 -31.310 25.151 1.00 26.02 1325 THR B C 1
ATOM 3648 O O . 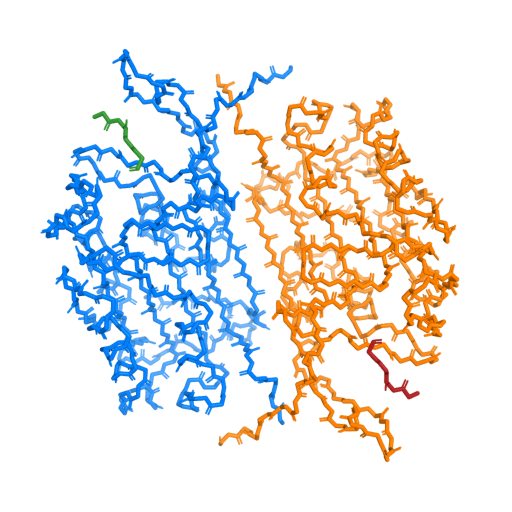THR B 1 274 ? -21.722 -31.724 26.312 1.00 25.29 1325 THR B O 1
ATOM 3652 N N . ASP B 1 275 ? -22.607 -30.517 24.628 1.00 22.81 1326 ASP B N 1
ATOM 3653 C CA . ASP B 1 275 ? -23.776 -30.079 25.391 1.00 19.02 1326 ASP B CA 1
ATOM 3654 C C . ASP B 1 275 ? -24.901 -31.092 25.220 1.00 20.46 1326 ASP B C 1
ATOM 3655 O O . ASP B 1 275 ? -25.508 -31.191 24.148 1.00 18.89 1326 ASP B O 1
ATOM 3660 N N . ARG B 1 276 ? -25.203 -31.830 26.286 1.00 19.31 1327 ARG B N 1
ATOM 3661 C CA . ARG B 1 276 ? -26.270 -32.815 26.197 1.00 20.13 1327 ARG B CA 1
ATOM 3662 C C . ARG B 1 276 ? -27.650 -32.172 26.254 1.00 22.48 1327 ARG B C 1
ATOM 3663 O O . ARG B 1 276 ? -28.643 -32.837 25.935 1.00 21.62 1327 ARG B O 1
ATOM 3665 N N . GLY B 1 277 ? -27.735 -30.889 26.618 1.00 21.14 1328 GLY B N 1
ATOM 3666 C CA . GLY B 1 277 ? -29.009 -30.207 26.652 1.00 20.57 1328 GLY B CA 1
ATOM 3667 C C . GLY B 1 277 ? -29.783 -30.456 27.932 1.00 20.86 1328 GLY B C 1
ATOM 3668 O O . GLY B 1 277 ? -29.403 -31.242 28.806 1.00 19.98 1328 GLY B O 1
ATOM 3669 N N . VAL B 1 278 ? -30.911 -29.767 28.034 1.00 19.98 1329 VAL B N 1
ATOM 3670 C CA . VAL B 1 278 ? -31.727 -29.770 29.240 1.00 23.66 1329 VAL B CA 1
ATOM 3671 C C . VAL B 1 278 ? -33.182 -29.868 28.820 1.00 22.99 1329 VAL B C 1
ATOM 3672 O O . VAL B 1 278 ? -33.609 -29.175 27.896 1.00 24.72 1329 VAL B O 1
ATOM 3676 N N . ASP B 1 279 ? -33.955 -30.716 29.500 1.00 27.56 1330 ASP B N 1
ATOM 3677 C CA . ASP B 1 279 ? -35.386 -30.731 29.233 1.00 26.77 1330 ASP B CA 1
ATOM 3678 C C . ASP B 1 279 ? -36.025 -29.441 29.727 1.00 28.65 1330 ASP B C 1
ATOM 3679 O O . ASP B 1 279 ? -35.686 -28.925 30.795 1.00 30.43 1330 ASP B O 1
ATOM 3684 N N . GLN B 1 280 ? -36.935 -28.902 28.928 1.00 26.89 1331 GLN B N 1
ATOM 3685 C CA . GLN B 1 280 ? -37.625 -27.675 29.298 1.00 30.44 1331 GLN B CA 1
ATOM 3686 C C . GLN B 1 280 ? -38.713 -28.011 30.312 1.00 32.09 1331 GLN B C 1
ATOM 3687 O O . GLN B 1 280 ? -39.570 -28.858 30.045 1.00 33.19 1331 GLN B O 1
ATOM 3693 N N . GLN B 1 281 ? -38.657 -27.375 31.483 1.00 28.67 1332 GLN B N 1
ATOM 3694 C CA . GLN B 1 281 ? -39.553 -27.710 32.594 1.00 34.68 1332 GLN B CA 1
ATOM 3695 C C . GLN B 1 281 ? -41.000 -27.335 32.290 1.00 37.83 1332 GLN B C 1
ATOM 3696 O O . GLN B 1 281 ? -41.273 -26.230 31.815 1.00 43.81 1332 GLN B O 1
ATOM 3701 N N . VAL C 2 2 ? -24.455 -36.451 9.147 1.00 16.88 2 VAL D N 1
ATOM 3702 C CA . VAL C 2 2 ? -24.546 -36.582 10.601 1.00 19.19 2 VAL D CA 1
ATOM 3703 C C . VAL C 2 2 ? -23.804 -35.413 11.212 1.00 19.77 2 VAL D C 1
ATOM 3704 O O . VAL C 2 2 ? -22.944 -34.806 10.570 1.00 17.07 2 VAL D O 1
ATOM 3708 N N . ASP C 2 3 ? -24.097 -35.123 12.470 1.00 15.64 3 ASP D N 1
ATOM 3709 C CA . ASP C 2 3 ? -23.480 -33.991 13.142 1.00 16.78 3 ASP D CA 1
ATOM 3710 C C . ASP C 2 3 ? -22.232 -34.414 13.906 1.00 20.38 3 ASP D C 1
ATOM 3711 O O . ASP C 2 3 ? -22.224 -35.432 14.607 1.00 20.72 3 ASP D O 1
ATOM 3716 N N . VAL C 2 4 ? -21.175 -33.609 13.768 1.00 16.67 4 VAL D N 1
ATOM 3717 C CA . VAL C 2 4 ? -19.892 -33.833 14.417 1.00 16.60 4 VAL D CA 1
ATOM 3718 C C . VAL C 2 4 ? -19.423 -32.501 14.990 1.00 20.96 4 VAL D C 1
ATOM 3719 O O . VAL C 2 4 ? -19.978 -31.440 14.695 1.00 17.39 4 VAL D O 1
ATOM 3723 N N . ALA C 2 5 ? -18.374 -32.565 15.811 1.00 22.87 5 ALA D N 1
ATOM 3724 C CA . ALA C 2 5 ? -17.867 -31.364 16.480 1.00 22.95 5 ALA D CA 1
ATOM 3725 C C . ALA C 2 5 ? -16.716 -30.694 15.716 1.00 24.80 5 ALA D C 1
ATOM 3726 O O . ALA C 2 5 ? -15.835 -31.360 15.151 1.00 24.67 5 ALA D O 1
ATOM 3739 N N . VAL D 2 2 ? -10.991 12.428 40.059 1.00 17.55 2 VAL C N 1
ATOM 3740 C CA . VAL D 2 2 ? -10.019 11.992 39.074 1.00 16.22 2 VAL C CA 1
ATOM 3741 C C . VAL D 2 2 ? -10.395 10.576 38.681 1.00 18.82 2 VAL C C 1
ATOM 3742 O O . VAL D 2 2 ? -11.122 9.899 39.398 1.00 17.72 2 VAL C O 1
ATOM 3746 N N . ASP D 2 3 ? -9.870 10.113 37.556 1.00 17.99 3 ASP C N 1
ATOM 3747 C CA . ASP D 2 3 ? -10.158 8.775 37.065 1.00 17.39 3 ASP C CA 1
ATOM 3748 C C . ASP D 2 3 ? -9.075 7.807 37.513 1.00 21.87 3 ASP C C 1
ATOM 3749 O O . ASP D 2 3 ? -7.881 8.120 37.438 1.00 24.07 3 ASP C O 1
ATOM 3754 N N . VAL D 2 4 ? -9.504 6.639 38.001 1.00 17.08 4 VAL C N 1
ATOM 3755 C CA . VAL D 2 4 ? -8.628 5.594 38.510 1.00 17.87 4 VAL C CA 1
ATOM 3756 C C . VAL D 2 4 ? -9.122 4.276 37.928 1.00 20.04 4 VAL C C 1
ATOM 3757 O O . VAL D 2 4 ? -10.174 4.217 37.294 1.00 18.57 4 VAL C O 1
ATOM 3761 N N . ALA D 2 5 ? -8.367 3.208 38.162 1.00 20.70 5 ALA C N 1
ATOM 3762 C CA . ALA D 2 5 ? -8.701 1.910 37.577 1.00 21.01 5 ALA C CA 1
ATOM 3763 C C . ALA D 2 5 ? -9.444 0.974 38.532 1.00 22.98 5 ALA C C 1
ATOM 3764 O O . ALA D 2 5 ? -9.148 0.911 39.736 1.00 23.85 5 ALA C O 1
#

Organism: Homo sapiens (NCBI:txid9606)

Sequence (482 aa):
RLPTRSDMICCGYACLKGTAAMRNTKRGSWYIEALAQVFSERACCDMHVADMLVKVNALIKDREGYAPGTEFHRCKEMSEYCSTLCRHLYLFPHFQLAYRLQSRPRGLALVLSNVHFTGEKELEFRSGGDVDHSTLVTLFKLLGYDVHVLCDQTAQEMQEKLQNFAQLPAHRVTDSCIVALLSHGVEGAIYGVDGKLLQLQEVFQLFDNANCPSSLQNKPKMFFIQACRGDETDRGVDQQMRLPTRSDMICCGYACLKGTAAMRNTKRGSWYIEALAQVFSERACCDMHVADMLVKVNALIKDREGYAPGTEFHRCKEMSEYCSTLCRHLYLFPFQLAYRLQSRPRGLALVLSNVVHFTGEKELEFRSGGDVDHSSTLVTLFKLLGYDVHVLCDQTAQEMQEKLQNFAQLPAHRVTDSCIVALLSHGVEGAIYGVDGKLLQLQEVFQLFDNANCPSLQNKPKMFFIQACRGDETDRGVDQQVDVAVDVA

InterPro domains:
  IPR001309 Peptidase C14, p20 domain [PS50208] (198-324)
  IPR001315 CARD domain [PF00619] (37-118)
  IPR001315 CARD domain [PS50209] (32-121)
  IPR001315 CARD domain [SM00114] (32-120)
  IPR002138 Peptidase C14, caspase non-catalytic subunit p10 [PS50207] (354-447)
  IPR002398 Peptidase C14 family [PTHR47901] (34-449)
  IPR011029 Death-like domain superfamily [G3DSA:1.10.533.10] (32-126)
  IPR011029 Death-like domain superfamily [SSF47986] (32-121)
  IPR011600 Peptidase C14, caspase domain [PF00656] (199-444)
  IPR015917 Peptidase C14A, caspase catalytic domain [PR00376] (198-211)
  IPR015917 Peptidase C14A, caspase catalytic domain [PR00376] (219-237)
  IPR015917 Peptidase C14A, caspase catalytic domain [PR00376] (237-255)
  IPR015917 Peptidase C14A, caspase catalytic domain [PR00376] (270-278)
  IPR015917 Peptidase C14A, caspase catalytic domain [PR00376] (305-323)
  IPR015917 Peptidase C14A, caspase catalytic domain [PR00376] (376-387)
  IPR015917 Peptidase C14A, caspase catalytic domain [PR00376] (437-446)
  IPR015917 Peptidase C14A, caspase catalytic domain [SM00115] (191-447)
  IPR015917 Peptidase C14A, caspase catalytic domain [cd00032] (191-446)
  IPR016129 Peptidase family C14A, His active site [PS01121] (264-278)
  IPR029030 Caspase-like domain superfamily [SSF52129] (176-450)

B-factor: mean 20.11, std 7.38, range [9.36, 60.05]

Secondary structure (DSSP, 8-state):
-B-SS-SEEEEESS-TTBPPPEETTTEEHHHHHHHHHHHHHTTTS-HHHHHHHHHHHHHH-----TTSTTTT-B---EEEE---SB------GGGB-----SSSEEEEEEE--S--SSSS----TTHHHHHHHHHHHHHHTTEEEEEEES--HHHHHHHHHHHHT-GGGGG-SEEEEEEES-EETTEEE-TTS-EEEHHHHHHHTSTTT-GGGTTS-EEEEEES--SSB-B--EE--/-EE-SS-SEEEEESS-TTBPPPEETTTEEHHHHHHHHHHHHHTTTS-HHHHHHHHHHHHHH-----TTSTTTT-B---EEEE---SB------TTB-----SSSEEEEEEE-----SSS-----TTHHHHHHHHHHHHHHTTEEEEEEES--HHHHHHHHHHHHT-GGGGT-SEEEEEEES-EETTEEE-TTS-EEEHHHHHHHTSTTT-GGGTTS-EEEEEES--SSB-B--B---/-EE-/-EE-